Protein AF-A0A8T1UJK6-F1 (afdb_monomer_lite)

Organism: NCBI:txid29920

Foldseek 3Di:
DDPPPPPDDDDWDFDDDPPDQAQAWDKDWDDDPDDFIWIFTQGGDPPGSCVVRVHDGGDTQQDDPNHGCTNHDSVVVRVSRNVVPVPPDPPDPDDDDDDDDDDDDDDDDDDDDDDDDDDDDDDDDDDDDDDDDPPPPDPPDDDPPPPPPDDDPPDDDDDDDDDDDDDDPVQVVLLVVLLVVVVVVPDDSVLSNVLCVPPNRDNVSSVVVSVVVVVVVVVVVVVVVVVVVVVVVVVVVVVVVVVVVLVCQQPDLQNCVVQVPQLLLDPPAPLPLLNCCNGPVVSVQGSNFVVSVLVVLVSVLSVVCCVPPNPLQNLVSSVLSVQLSVLVPPDDCRVQRSPDDPVQLPPPVRHDPSSVSSVVVSVVSVCQNPPQDPDPVRHRVSSLVSDPVNDDDVVVVPDDDDDDDD

Radius of gyration: 36.23 Å; chains: 1; bounding box: 94×82×94 Å

Secondary structure (DSSP, 8-state):
---------------PPTT--S--EEEEEE--SSS--EEEEEEE-TTSHHHHTT--TT-EE-EETTEE-TT--HHHHHHHHHHHTTTT---------------------------------------------S------S--------------------------SHHHHHHHHHHHHHHHTTT--HHHHHHHHHHT-S-HHHHHHHHHHHHHHHHHHHHHHHHHHHHHHHHHHHHHHHHHHHHHHHHT-SSGGGG-TT-STTSSS---HHHHHIIIIIGGGS-TT-HHHHHHHHHHHHHHHHHHHTGGGGHHHHHHHHHHHHHHHTT--TTTTGGG--TTGGG-TTTS-HHHHHHHHHHHHHHHHHHSPPSSTT-S-HHHHHT-GGG---TTTTT--------

InterPro domains:
  IPR001478 PDZ domain [PF00595] (15-86)
  IPR001478 PDZ domain [PS50106] (13-86)
  IPR001478 PDZ domain [SM00228] (21-96)
  IPR015940 Ubiquitin-associated domain [PS50030] (169-213)
  IPR015940 Ubiquitin-associated domain [SM00165] (175-212)

Sequence (406 aa):
MASGSQQRQIQVLLTLHDGERSFGMSLAQKSPALGPKYTVVSSVFANSPADRAGIRKGYVVRCINDKPVGGLTVAQVANHFRNVGQTGKKRGRRRKNAAPANGTTSSKGKGKGKAKKTSKHHHENNEMDDMLDDDEVLEYYVSSSDSDLEESPSTKTKRRTGKGRRRGVTDRSRHSLTIDRLLGMGFTQEDAEASVKEVGNDPDECMLWIISKIEERQFTEDLNQASIQSEQSKRDEEKRVKKKEKETIAHAEKFMALFPTSYMICSESTASNLKNFLQSTIDQVDGEAYIREVFSKLLSLEGKSIRWYKEASRSYMLELAGRLDTELGAHDVSECCARVSANDANSPDGSCAFIRKVLEEVKALTTALFEMPTNQGGVPPVFLECDETTKFDLEDDGFEVIELNE

pLDDT: mean 72.86, std 22.18, range [25.56, 93.94]

Structure (mmCIF, N/CA/C/O backbone):
data_AF-A0A8T1UJK6-F1
#
_entry.id   AF-A0A8T1UJK6-F1
#
loop_
_atom_site.group_PDB
_atom_site.id
_atom_site.type_symbol
_atom_site.label_atom_id
_atom_site.label_alt_id
_atom_site.label_comp_id
_atom_site.label_asym_id
_atom_site.label_entity_id
_atom_site.label_seq_id
_atom_site.pdbx_PDB_ins_code
_atom_site.Cartn_x
_atom_site.Cartn_y
_atom_site.Cartn_z
_atom_site.occupancy
_atom_site.B_iso_or_equiv
_atom_site.auth_seq_id
_atom_site.auth_comp_id
_atom_site.auth_asym_id
_atom_site.auth_atom_id
_atom_site.pdbx_PDB_model_num
ATOM 1 N N . MET A 1 1 ? 34.936 -52.896 5.214 1.00 33.59 1 MET A N 1
ATOM 2 C CA . MET A 1 1 ? 33.590 -53.361 4.804 1.00 33.59 1 MET A CA 1
ATOM 3 C C . MET A 1 1 ? 32.838 -52.165 4.243 1.00 33.59 1 MET A C 1
ATOM 5 O O . MET A 1 1 ? 32.822 -51.144 4.916 1.00 33.59 1 MET A O 1
ATOM 9 N N . ALA A 1 2 ? 32.271 -52.244 3.038 1.00 36.84 2 ALA A N 1
ATOM 10 C CA . ALA A 1 2 ? 31.512 -51.137 2.450 1.00 36.84 2 ALA A CA 1
ATOM 11 C C . ALA A 1 2 ? 30.007 -51.402 2.602 1.00 36.84 2 ALA A C 1
ATOM 13 O O . ALA A 1 2 ? 29.438 -52.190 1.850 1.00 36.84 2 ALA A O 1
ATOM 14 N N . SER A 1 3 ? 29.368 -50.767 3.589 1.00 36.78 3 SER A N 1
ATOM 15 C CA . SER A 1 3 ? 27.911 -50.833 3.747 1.00 36.78 3 SER A CA 1
ATOM 16 C C . SER A 1 3 ? 27.251 -49.941 2.694 1.00 36.78 3 SER A C 1
ATOM 18 O O . SER A 1 3 ? 27.050 -48.745 2.903 1.00 36.78 3 SER A O 1
ATOM 20 N N . GLY A 1 4 ? 26.983 -50.513 1.517 1.00 36.84 4 GLY A N 1
ATOM 21 C CA . GLY A 1 4 ? 26.260 -49.834 0.447 1.00 36.84 4 GLY A CA 1
ATOM 22 C C . GLY A 1 4 ? 24.827 -49.556 0.887 1.00 36.84 4 GLY A C 1
ATOM 23 O O . GLY A 1 4 ? 24.003 -50.469 0.928 1.00 36.84 4 GLY A O 1
ATOM 24 N N . SER A 1 5 ? 24.528 -48.303 1.231 1.00 44.16 5 SER A N 1
ATOM 25 C CA . SER A 1 5 ? 23.209 -47.902 1.713 1.00 44.16 5 SER A CA 1
ATOM 26 C C . SER A 1 5 ? 22.158 -48.096 0.617 1.00 44.16 5 SER A C 1
ATOM 28 O O . SER A 1 5 ? 22.066 -47.326 -0.339 1.00 44.16 5 SER A O 1
ATOM 30 N N . GLN A 1 6 ? 21.350 -49.152 0.755 1.00 48.19 6 GLN A N 1
ATOM 31 C CA . GLN A 1 6 ? 20.250 -49.452 -0.159 1.00 48.19 6 GLN A CA 1
ATOM 32 C C . GLN A 1 6 ? 19.191 -48.348 -0.074 1.00 48.19 6 GLN A C 1
ATOM 34 O O . GLN A 1 6 ? 18.306 -48.357 0.784 1.00 48.19 6 GLN A O 1
ATOM 39 N N . GLN A 1 7 ? 19.295 -47.374 -0.976 1.00 60.16 7 GLN A N 1
ATOM 40 C CA . GLN A 1 7 ? 18.346 -46.277 -1.120 1.00 60.16 7 GLN A CA 1
ATOM 41 C C . GLN A 1 7 ? 16.997 -46.841 -1.582 1.00 60.16 7 GLN A C 1
ATOM 43 O O . GLN A 1 7 ? 16.775 -47.030 -2.777 1.00 60.16 7 GLN A O 1
ATOM 48 N N . ARG A 1 8 ? 16.108 -47.131 -0.622 1.00 73.31 8 ARG A N 1
ATOM 49 C CA . ARG A 1 8 ? 14.760 -47.659 -0.871 1.00 73.31 8 ARG A CA 1
ATOM 50 C C . ARG A 1 8 ? 13.993 -46.716 -1.798 1.00 73.31 8 ARG A C 1
ATOM 52 O O . ARG A 1 8 ? 13.549 -45.648 -1.383 1.00 73.31 8 ARG A O 1
ATOM 59 N N . GLN A 1 9 ? 13.843 -47.118 -3.056 1.00 78.88 9 GLN A N 1
ATOM 60 C CA . GLN A 1 9 ? 12.996 -46.426 -4.016 1.00 78.88 9 GLN A CA 1
ATOM 61 C C . GLN A 1 9 ? 11.540 -46.825 -3.764 1.00 78.88 9 GLN A C 1
ATOM 63 O O . GLN A 1 9 ? 11.208 -48.006 -3.776 1.00 78.88 9 GLN A O 1
ATOM 68 N N . ILE A 1 10 ? 10.686 -45.830 -3.532 1.00 84.88 10 ILE A N 1
ATOM 69 C CA . ILE A 1 10 ? 9.249 -46.006 -3.310 1.00 84.88 10 ILE A CA 1
ATOM 70 C C . ILE A 1 10 ? 8.524 -45.461 -4.542 1.00 84.88 10 ILE A C 1
ATOM 72 O O . ILE A 1 10 ? 8.816 -44.351 -4.989 1.00 84.88 10 ILE A O 1
ATOM 76 N N . GLN A 1 11 ? 7.589 -46.234 -5.091 1.00 84.12 11 GLN A N 1
ATOM 77 C CA . GLN A 1 11 ? 6.667 -45.768 -6.124 1.00 84.12 11 GLN A CA 1
ATOM 78 C C . GLN A 1 11 ? 5.373 -45.311 -5.445 1.00 84.12 11 GLN A C 1
ATOM 80 O O . GLN A 1 11 ? 4.797 -46.053 -4.655 1.00 84.12 11 GLN A O 1
ATOM 85 N N . VAL A 1 12 ? 4.935 -44.085 -5.734 1.00 85.00 12 VAL A N 1
ATOM 86 C CA . VAL A 1 12 ? 3.746 -43.471 -5.128 1.00 85.00 12 VAL A CA 1
ATOM 87 C C . VAL A 1 12 ? 2.793 -43.046 -6.238 1.00 85.00 12 VAL A C 1
ATOM 89 O O . VAL A 1 12 ? 3.191 -42.319 -7.149 1.00 85.00 12 VAL A O 1
ATOM 92 N N . LEU A 1 13 ? 1.539 -43.493 -6.161 1.00 85.44 13 LEU A N 1
ATOM 93 C CA . LEU A 1 13 ? 0.470 -43.054 -7.054 1.00 85.44 13 LEU A CA 1
ATOM 94 C C . LEU A 1 13 ? -0.211 -41.812 -6.466 1.00 85.44 13 LEU A C 1
ATOM 96 O O . LEU A 1 13 ? -0.565 -41.793 -5.291 1.00 85.44 13 LEU A O 1
ATOM 100 N N . LEU A 1 14 ? -0.410 -40.787 -7.293 1.00 85.06 14 LEU A N 1
ATOM 101 C CA . LEU A 1 14 ? -1.042 -39.527 -6.905 1.00 85.06 14 LEU A CA 1
ATOM 102 C C . LEU A 1 14 ? -2.306 -39.294 -7.732 1.00 85.06 14 LEU A C 1
ATOM 104 O O . LEU A 1 14 ? -2.238 -39.125 -8.949 1.00 85.06 14 LEU A O 1
ATOM 108 N N . THR A 1 15 ? -3.456 -39.244 -7.063 1.00 82.94 15 THR A N 1
ATOM 109 C CA . THR A 1 15 ? -4.773 -39.033 -7.680 1.00 82.94 15 THR A CA 1
ATOM 110 C C . THR A 1 15 ? -5.413 -37.744 -7.177 1.00 82.94 15 THR A C 1
ATOM 112 O O . THR A 1 15 ? -5.522 -37.548 -5.969 1.00 82.94 15 THR A O 1
ATOM 115 N N . LEU A 1 16 ? -5.872 -36.897 -8.101 1.00 82.75 16 LEU A N 1
ATOM 116 C CA . LEU A 1 16 ? -6.741 -35.757 -7.797 1.00 82.75 16 LEU A CA 1
ATOM 117 C C . LEU A 1 16 ? -8.206 -36.212 -7.829 1.00 82.75 16 LEU A C 1
ATOM 119 O O . LEU A 1 16 ? -8.606 -36.920 -8.755 1.00 82.75 16 LEU A O 1
ATOM 123 N N . HIS A 1 17 ? -9.003 -35.777 -6.860 1.00 81.56 17 HIS A N 1
ATOM 124 C CA . HIS A 1 17 ? -10.463 -35.873 -6.882 1.00 81.56 17 HIS A CA 1
ATOM 125 C C . HIS A 1 17 ? -11.084 -34.584 -7.450 1.00 81.56 17 HIS A C 1
ATOM 127 O O . HIS A 1 17 ? -10.418 -33.550 -7.568 1.00 81.56 17 HIS A O 1
ATOM 133 N N . ASP A 1 18 ? -12.362 -34.628 -7.839 1.00 71.06 18 ASP A N 1
ATOM 134 C CA . ASP A 1 18 ? -13.026 -33.461 -8.428 1.00 71.06 18 ASP A CA 1
ATOM 135 C C . ASP A 1 18 ? -13.081 -32.282 -7.440 1.00 71.06 18 ASP A C 1
ATOM 137 O O . ASP A 1 18 ? -13.495 -32.412 -6.292 1.00 71.06 18 ASP A O 1
ATOM 141 N N . GLY A 1 19 ? -12.635 -31.116 -7.914 1.00 74.25 19 GLY A N 1
ATOM 142 C CA . GLY A 1 19 ? -12.444 -29.899 -7.117 1.00 74.25 19 GLY A CA 1
ATOM 143 C C . GLY A 1 19 ? -10.978 -29.597 -6.782 1.00 74.25 19 GLY A C 1
ATOM 144 O O . GLY A 1 19 ? -10.606 -28.423 -6.702 1.00 74.25 19 GLY A O 1
ATOM 145 N N . GLU A 1 20 ? -10.117 -30.613 -6.674 1.00 79.62 20 GLU A N 1
ATOM 146 C CA . GLU A 1 20 ? -8.704 -30.432 -6.321 1.00 79.62 20 GLU A CA 1
ATOM 147 C C . GLU A 1 20 ? -7.893 -29.845 -7.492 1.00 79.62 20 GLU A C 1
ATOM 149 O O . GLU A 1 20 ? -7.946 -30.322 -8.627 1.00 79.62 20 GLU A O 1
ATOM 154 N N . ARG A 1 21 ? -7.122 -28.779 -7.226 1.00 80.81 21 ARG A N 1
ATOM 155 C CA . ARG A 1 21 ? -6.344 -28.044 -8.251 1.00 80.81 21 ARG A CA 1
ATOM 156 C C . ARG A 1 21 ? -4.838 -28.314 -8.221 1.00 80.81 21 ARG A C 1
ATOM 158 O O . ARG A 1 21 ? -4.120 -27.866 -9.112 1.00 80.81 21 ARG A O 1
ATOM 165 N N . SER A 1 22 ? -4.342 -28.999 -7.195 1.00 87.50 22 SER A N 1
ATOM 166 C CA . SER A 1 22 ? -2.933 -29.364 -7.032 1.00 87.50 22 SER A CA 1
ATOM 167 C C . SER A 1 22 ? -2.811 -30.579 -6.110 1.00 87.50 22 SER A C 1
ATOM 169 O O . SER A 1 22 ? -3.747 -30.905 -5.386 1.00 87.50 22 SER A O 1
ATOM 171 N N . PHE A 1 23 ? -1.644 -31.227 -6.103 1.00 88.31 23 PHE A N 1
ATOM 172 C CA . PHE A 1 23 ? -1.383 -32.357 -5.205 1.00 88.31 23 PHE A CA 1
ATOM 173 C C . PHE A 1 23 ? -1.086 -31.948 -3.749 1.00 88.31 23 PHE A C 1
ATOM 175 O O . PHE A 1 23 ? -0.921 -32.823 -2.911 1.00 88.31 23 PHE A O 1
ATOM 182 N N . GLY A 1 24 ? -1.002 -30.649 -3.433 1.00 89.69 24 GLY A N 1
ATOM 183 C CA . GLY A 1 24 ? -0.737 -30.164 -2.071 1.00 89.69 24 GLY A CA 1
ATOM 184 C C . GLY A 1 24 ? 0.615 -30.587 -1.476 1.00 89.69 24 GLY A C 1
ATOM 185 O O . GLY A 1 24 ? 0.699 -30.925 -0.299 1.00 89.69 24 GLY A O 1
ATOM 186 N N . MET A 1 25 ? 1.689 -30.501 -2.264 1.00 91.94 25 MET A N 1
ATOM 187 C CA . MET A 1 25 ? 3.065 -30.554 -1.755 1.00 91.94 25 MET A CA 1
ATOM 188 C C . MET A 1 25 ? 3.889 -29.372 -2.272 1.00 91.94 25 MET A C 1
ATOM 190 O O . MET A 1 25 ? 3.671 -28.901 -3.392 1.00 91.94 25 MET A O 1
ATOM 194 N N . SER A 1 26 ? 4.865 -28.945 -1.477 1.00 91.31 26 SER A N 1
ATOM 195 C CA . SER A 1 26 ? 5.885 -27.970 -1.864 1.00 91.31 26 SER A CA 1
ATOM 196 C C . SER A 1 26 ? 7.175 -28.688 -2.245 1.00 91.31 26 SER A C 1
A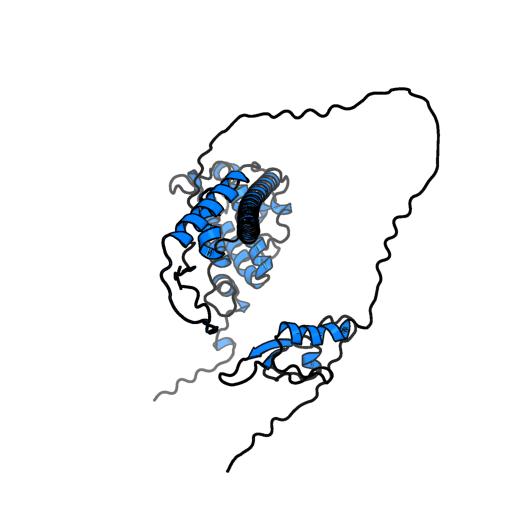TOM 198 O O . SER A 1 26 ? 7.543 -29.701 -1.645 1.00 91.31 26 SER A O 1
ATOM 200 N N . LEU A 1 27 ? 7.879 -28.150 -3.239 1.00 91.69 27 LEU A N 1
ATOM 201 C CA . LEU A 1 27 ? 9.131 -28.698 -3.752 1.00 91.69 27 LEU A CA 1
ATOM 202 C C . LEU A 1 27 ? 10.257 -27.675 -3.579 1.00 91.69 27 LEU A C 1
ATOM 204 O O . LEU A 1 27 ? 10.063 -26.491 -3.844 1.00 91.69 27 LEU A O 1
ATOM 208 N N . ALA A 1 28 ? 11.442 -28.138 -3.192 1.00 89.44 28 ALA A N 1
ATOM 209 C CA . ALA A 1 28 ? 12.666 -27.343 -3.132 1.00 89.44 28 ALA A CA 1
ATOM 210 C C . ALA A 1 28 ? 13.784 -28.019 -3.935 1.00 89.44 28 ALA A C 1
ATOM 212 O O . ALA A 1 28 ? 13.822 -29.246 -4.056 1.00 89.44 28 ALA A O 1
ATOM 213 N N . GLN A 1 29 ? 14.712 -27.231 -4.479 1.00 90.25 29 GLN A N 1
ATOM 214 C CA . GLN A 1 29 ? 15.933 -27.768 -5.081 1.00 90.25 29 GLN A CA 1
ATOM 215 C C . GLN A 1 29 ? 17.014 -27.910 -4.010 1.00 90.25 29 GLN A C 1
ATOM 217 O O . GLN A 1 29 ? 17.159 -27.045 -3.150 1.00 90.25 29 GLN A O 1
ATOM 222 N N . LYS A 1 30 ? 17.804 -28.980 -4.091 1.00 86.19 30 LYS A N 1
ATOM 223 C CA . LYS A 1 30 ? 19.067 -29.113 -3.366 1.00 86.19 30 LYS A CA 1
ATOM 224 C C . LYS A 1 30 ? 20.192 -29.391 -4.356 1.00 86.19 30 LYS A C 1
ATOM 226 O O . LYS A 1 30 ? 20.079 -30.255 -5.226 1.00 86.19 30 LYS A O 1
ATOM 231 N N . SER A 1 31 ? 21.278 -28.644 -4.214 1.00 80.94 31 SER A N 1
ATOM 232 C CA . SER A 1 31 ? 22.559 -28.883 -4.874 1.00 80.94 31 SER A CA 1
ATOM 233 C C . SER A 1 31 ? 23.524 -29.483 -3.849 1.00 80.94 31 SER A C 1
ATOM 235 O O . SER A 1 31 ? 23.832 -28.805 -2.867 1.00 80.94 31 SER A O 1
ATOM 237 N N . PRO A 1 32 ? 23.989 -30.731 -4.018 1.00 78.19 32 PRO A N 1
ATOM 238 C CA . PRO A 1 32 ? 25.117 -31.227 -3.238 1.00 78.19 32 PRO A CA 1
ATOM 239 C C . PRO A 1 32 ? 26.397 -30.507 -3.695 1.00 78.19 32 PRO A C 1
ATOM 241 O O . PRO A 1 32 ? 26.483 -30.090 -4.848 1.00 78.19 32 PRO A O 1
ATOM 244 N N . ALA A 1 33 ? 27.405 -30.397 -2.824 1.00 71.75 33 ALA A N 1
ATOM 245 C CA . ALA A 1 33 ? 28.688 -29.769 -3.177 1.00 71.75 33 ALA A CA 1
ATOM 246 C C . ALA A 1 33 ? 29.394 -30.469 -4.359 1.00 71.75 33 ALA A C 1
ATOM 248 O O . ALA A 1 33 ? 30.126 -29.836 -5.113 1.00 71.75 33 ALA A O 1
ATOM 249 N N . LEU A 1 34 ? 29.129 -31.767 -4.547 1.00 55.16 34 LEU A N 1
ATOM 250 C CA . LEU A 1 34 ? 29.528 -32.553 -5.711 1.00 55.16 34 LEU A CA 1
ATOM 251 C C . LEU A 1 34 ? 28.317 -33.358 -6.208 1.00 55.16 34 LEU A C 1
ATOM 253 O O . LEU A 1 34 ? 27.897 -34.316 -5.560 1.00 55.16 34 LEU A O 1
ATOM 257 N N . GLY A 1 35 ? 27.743 -32.969 -7.350 1.00 69.38 35 GLY A N 1
ATOM 258 C CA . GLY A 1 35 ? 26.686 -33.724 -8.035 1.00 69.38 35 GLY A CA 1
ATOM 259 C C . GLY A 1 35 ? 25.583 -32.866 -8.676 1.00 69.38 35 GLY A C 1
ATOM 260 O O . GLY A 1 35 ? 25.522 -31.655 -8.463 1.00 69.38 35 GLY A O 1
ATOM 261 N N . PRO A 1 36 ? 24.691 -33.481 -9.476 1.00 72.88 36 PRO A N 1
ATOM 262 C CA . PRO A 1 36 ? 23.590 -32.779 -10.128 1.00 72.88 36 PRO A CA 1
ATOM 263 C C . PRO A 1 36 ? 22.548 -32.279 -9.117 1.00 72.88 36 PRO A C 1
ATOM 265 O O . PRO A 1 36 ? 22.293 -32.910 -8.088 1.00 72.88 36 PRO A O 1
ATOM 268 N N . LYS A 1 37 ? 21.889 -31.162 -9.447 1.00 82.56 37 LYS A N 1
ATOM 269 C CA . LYS A 1 37 ? 20.769 -30.629 -8.658 1.00 82.56 37 LYS A CA 1
ATOM 270 C C . LYS A 1 37 ? 19.612 -31.636 -8.637 1.00 82.56 37 LYS A C 1
ATOM 272 O O . LYS A 1 37 ? 19.225 -32.160 -9.683 1.00 82.56 37 LYS A O 1
ATOM 277 N N . TYR A 1 38 ? 19.040 -31.874 -7.459 1.00 86.44 38 TYR A N 1
ATOM 278 C CA . TYR A 1 38 ? 17.889 -32.759 -7.262 1.00 86.44 38 TYR A CA 1
ATOM 279 C C . TYR A 1 38 ? 16.736 -32.026 -6.566 1.00 86.44 38 TYR A C 1
ATOM 281 O O . TYR A 1 38 ? 16.938 -31.016 -5.889 1.00 86.44 38 TYR A O 1
ATOM 289 N N . THR A 1 39 ? 15.510 -32.516 -6.748 1.00 90.00 39 THR A N 1
ATOM 290 C CA . THR A 1 39 ? 14.303 -31.924 -6.155 1.00 90.00 39 THR A CA 1
ATOM 291 C C . THR A 1 39 ? 13.823 -32.759 -4.973 1.00 90.00 39 THR A C 1
ATOM 293 O O . THR A 1 39 ? 13.737 -33.985 -5.061 1.00 90.00 39 THR A O 1
ATOM 296 N N . VAL A 1 40 ? 13.494 -32.090 -3.868 1.00 91.62 40 VAL A N 1
ATOM 297 C CA . VAL A 1 40 ? 12.957 -32.699 -2.645 1.00 91.62 40 VAL A CA 1
ATOM 298 C C . VAL A 1 40 ? 11.610 -32.100 -2.272 1.00 91.62 40 VAL A C 1
ATOM 300 O O . VAL A 1 40 ? 11.347 -30.930 -2.546 1.00 91.62 40 VAL A O 1
ATOM 303 N N . VAL A 1 41 ? 10.779 -32.884 -1.592 1.00 91.94 41 VAL A N 1
ATOM 304 C CA . VAL A 1 41 ? 9.552 -32.396 -0.953 1.00 91.94 41 VAL A CA 1
ATOM 305 C C . VAL A 1 41 ? 9.927 -31.586 0.291 1.00 91.94 41 VAL A C 1
ATOM 307 O O . VAL A 1 41 ? 10.519 -32.123 1.229 1.00 91.94 41 VAL A O 1
ATOM 310 N N . SER A 1 42 ? 9.607 -30.291 0.305 1.00 92.88 42 SER A N 1
ATOM 311 C CA . SER A 1 42 ? 9.931 -29.369 1.408 1.00 92.88 42 SER A CA 1
ATOM 312 C C . SER A 1 42 ? 8.818 -29.268 2.453 1.00 92.88 42 SER A C 1
ATOM 314 O O . SER A 1 42 ? 9.109 -29.172 3.646 1.00 92.88 42 SER A O 1
ATOM 316 N N . SER A 1 43 ? 7.559 -29.359 2.024 1.00 91.94 43 SER A N 1
ATOM 317 C CA . SER A 1 43 ? 6.384 -29.506 2.887 1.00 91.94 43 SER A CA 1
ATOM 318 C C . SER A 1 43 ? 5.271 -30.274 2.169 1.00 91.94 43 SER A C 1
ATOM 320 O O . SER A 1 43 ? 5.268 -30.394 0.943 1.00 91.94 43 SER A O 1
ATOM 322 N N . VAL A 1 44 ? 4.331 -30.805 2.945 1.00 92.75 44 VAL A N 1
ATOM 323 C CA . VAL A 1 44 ? 3.101 -31.455 2.478 1.00 92.75 44 VAL A CA 1
ATOM 324 C C . VAL A 1 44 ? 1.960 -30.823 3.268 1.00 92.75 44 VAL A C 1
ATOM 326 O O . VAL A 1 44 ? 2.098 -30.644 4.476 1.00 92.75 44 VAL A O 1
ATOM 329 N N . PHE A 1 45 ? 0.871 -30.441 2.604 1.00 90.06 45 PHE A N 1
ATOM 330 C CA . PHE A 1 45 ? -0.300 -29.878 3.278 1.00 90.06 45 PHE A CA 1
ATOM 331 C C . PHE A 1 45 ? -1.187 -31.014 3.807 1.00 90.06 45 PHE A C 1
ATOM 333 O O . PHE A 1 45 ? -1.410 -31.994 3.093 1.00 90.06 45 PHE A O 1
ATOM 340 N N . ALA A 1 46 ? -1.698 -30.892 5.034 1.00 88.50 46 ALA A N 1
ATOM 341 C CA . ALA A 1 46 ? -2.573 -31.900 5.638 1.00 88.50 46 ALA A CA 1
ATOM 342 C C . ALA A 1 46 ? -3.825 -32.158 4.778 1.00 88.50 46 ALA A C 1
ATOM 344 O O . ALA A 1 46 ? -4.333 -31.244 4.123 1.00 88.50 46 ALA A O 1
ATOM 345 N N . ASN A 1 47 ? -4.313 -33.403 4.764 1.00 87.38 47 ASN A N 1
ATOM 346 C CA . ASN A 1 47 ? -5.469 -33.869 3.973 1.00 87.38 47 ASN A CA 1
ATOM 347 C C . ASN A 1 47 ? -5.320 -33.769 2.436 1.00 87.38 47 ASN A C 1
ATOM 349 O O . ASN A 1 47 ? -6.235 -34.152 1.700 1.00 87.38 47 ASN A O 1
ATOM 353 N N . SER A 1 48 ? -4.181 -33.293 1.923 1.00 90.50 48 SER A N 1
ATOM 354 C CA . SER A 1 48 ? -3.921 -33.152 0.484 1.00 90.50 48 SER A CA 1
ATOM 355 C C . SER A 1 48 ? -3.752 -34.493 -0.248 1.00 90.50 48 SER A C 1
ATOM 357 O O . SER A 1 48 ? -3.454 -35.505 0.387 1.00 90.50 48 SER A O 1
ATOM 359 N N . PRO A 1 49 ? -3.833 -34.525 -1.594 1.00 90.31 49 PRO A N 1
ATOM 360 C CA . PRO A 1 49 ? -3.505 -35.719 -2.376 1.00 90.31 49 PRO A CA 1
ATOM 361 C C . PRO A 1 49 ? -2.127 -36.316 -2.064 1.00 90.31 49 PRO A C 1
ATOM 363 O O . PRO A 1 49 ? -1.980 -37.534 -2.063 1.00 90.31 49 PRO A O 1
ATOM 366 N N . ALA A 1 50 ? -1.121 -35.481 -1.786 1.00 90.50 50 ALA A N 1
ATOM 367 C CA . ALA A 1 50 ? 0.215 -35.926 -1.406 1.00 90.50 50 ALA A CA 1
ATOM 368 C C . ALA A 1 50 ? 0.247 -36.569 -0.014 1.00 90.50 50 ALA A C 1
ATOM 370 O O . ALA A 1 50 ? 0.910 -37.589 0.168 1.00 90.50 50 ALA A O 1
ATOM 371 N N . ASP A 1 51 ? -0.488 -36.009 0.948 1.00 89.81 51 ASP A N 1
ATOM 372 C CA . ASP A 1 51 ? -0.594 -36.559 2.301 1.00 89.81 51 ASP A CA 1
ATOM 373 C C . ASP A 1 51 ? -1.355 -37.892 2.314 1.00 89.81 51 ASP A C 1
ATOM 375 O O . ASP A 1 51 ? -0.860 -38.888 2.844 1.00 89.81 51 ASP A O 1
ATOM 379 N N . ARG A 1 52 ? -2.501 -37.949 1.616 1.00 90.38 52 ARG A N 1
ATOM 380 C CA . ARG A 1 52 ? -3.292 -39.177 1.411 1.00 90.38 52 ARG A CA 1
ATOM 381 C C . ARG A 1 52 ? -2.497 -40.272 0.689 1.00 90.38 52 ARG A C 1
ATOM 383 O O . ARG A 1 52 ? -2.700 -41.450 0.963 1.00 90.38 52 ARG A O 1
ATOM 390 N N . ALA A 1 53 ? -1.568 -39.896 -0.192 1.00 87.69 53 ALA A N 1
ATOM 391 C CA . ALA A 1 53 ? -0.637 -40.811 -0.857 1.00 87.69 53 ALA A CA 1
ATOM 392 C C . ALA A 1 53 ? 0.622 -41.150 -0.022 1.00 87.69 53 ALA A C 1
ATOM 394 O O . ALA A 1 53 ? 1.542 -41.793 -0.527 1.00 87.69 53 ALA A O 1
ATOM 395 N N . GLY A 1 54 ? 0.696 -40.717 1.242 1.00 89.00 54 GLY A N 1
ATOM 396 C CA . GLY A 1 54 ? 1.784 -41.050 2.165 1.00 89.00 54 GLY A CA 1
ATOM 397 C C . GLY A 1 54 ? 3.108 -40.322 1.908 1.00 89.00 54 GLY A C 1
ATOM 398 O O . GLY A 1 54 ? 4.135 -40.725 2.454 1.00 89.00 54 GLY A O 1
ATOM 399 N N . ILE A 1 55 ? 3.125 -39.254 1.102 1.00 90.38 55 ILE A N 1
ATOM 400 C CA . ILE A 1 55 ? 4.339 -38.462 0.860 1.00 90.38 55 ILE A CA 1
ATOM 401 C C . ILE A 1 55 ? 4.730 -37.712 2.139 1.00 90.38 55 ILE A C 1
ATOM 403 O O . ILE A 1 55 ? 3.881 -37.203 2.874 1.00 90.38 55 ILE A O 1
ATOM 407 N N . ARG A 1 56 ? 6.039 -37.627 2.407 1.00 89.62 56 ARG A N 1
ATOM 408 C CA . ARG A 1 56 ? 6.603 -36.945 3.579 1.00 89.62 56 ARG A CA 1
ATOM 409 C C . ARG A 1 56 ? 7.708 -35.961 3.184 1.00 89.62 56 ARG A C 1
ATOM 411 O O . ARG A 1 56 ? 8.344 -36.085 2.134 1.00 89.62 56 ARG A O 1
ATOM 418 N N . LYS A 1 57 ? 7.943 -34.972 4.052 1.00 90.25 57 LYS A N 1
ATOM 419 C CA . LYS A 1 57 ? 9.048 -34.004 3.947 1.00 90.25 57 LYS A CA 1
ATOM 420 C C . LYS A 1 57 ? 10.389 -34.742 3.825 1.00 90.25 57 LYS A C 1
ATOM 422 O O . LYS A 1 57 ? 10.625 -35.726 4.518 1.00 90.25 57 LYS A O 1
ATOM 427 N N . GLY A 1 58 ? 11.261 -34.270 2.937 1.00 86.69 58 GLY A N 1
ATOM 428 C CA . GLY A 1 58 ? 12.575 -34.864 2.668 1.00 86.69 58 GLY A CA 1
ATOM 429 C C . GLY A 1 58 ? 12.610 -35.935 1.569 1.00 86.69 58 GLY A C 1
ATOM 430 O O . GLY A 1 58 ? 13.703 -36.319 1.158 1.00 86.69 58 GLY A O 1
ATOM 431 N N . TYR A 1 59 ? 11.466 -36.388 1.041 1.00 88.81 59 TYR A N 1
ATOM 432 C CA . TYR A 1 59 ? 11.438 -37.347 -0.074 1.00 88.81 59 TYR A CA 1
ATOM 433 C C . TYR A 1 59 ? 12.072 -36.742 -1.342 1.00 88.81 59 TYR A C 1
ATOM 435 O O . TYR A 1 59 ? 11.768 -35.608 -1.713 1.00 88.81 59 TYR A O 1
ATOM 443 N N . VAL A 1 60 ? 12.946 -37.503 -2.014 1.00 88.62 60 VAL A N 1
ATOM 444 C CA . VAL A 1 60 ? 13.645 -37.089 -3.246 1.00 88.62 60 VAL A CA 1
ATOM 445 C C . VAL A 1 60 ? 12.849 -37.535 -4.472 1.00 88.62 60 VAL A C 1
ATOM 447 O O . VAL A 1 60 ? 12.641 -38.731 -4.676 1.00 88.62 60 VAL A O 1
ATOM 450 N N . VAL A 1 61 ? 12.453 -36.594 -5.330 1.00 89.19 61 VAL A N 1
ATOM 451 C CA . VAL A 1 61 ? 11.736 -36.907 -6.573 1.00 89.19 61 VAL A CA 1
ATOM 452 C C . VAL A 1 61 ? 12.745 -37.374 -7.627 1.00 89.19 61 VAL A C 1
ATOM 454 O O . VAL A 1 61 ? 13.602 -36.601 -8.051 1.00 89.19 61 VAL A O 1
ATOM 457 N N . ARG A 1 62 ? 12.663 -38.648 -8.039 1.00 86.38 62 ARG A N 1
ATOM 458 C CA . ARG A 1 62 ? 13.546 -39.244 -9.067 1.00 86.38 62 ARG A CA 1
ATOM 459 C C . ARG A 1 62 ? 12.916 -39.286 -10.452 1.00 86.38 62 ARG A C 1
ATOM 461 O O . ARG A 1 62 ? 13.554 -38.872 -11.418 1.00 86.38 62 ARG A O 1
ATOM 468 N N . CYS A 1 63 ? 11.669 -39.747 -10.529 1.00 85.06 63 CYS A N 1
ATOM 469 C CA . CYS A 1 63 ? 10.889 -39.840 -11.759 1.00 85.06 63 CYS A CA 1
ATOM 470 C C . CYS A 1 63 ? 9.453 -39.353 -11.521 1.00 85.06 63 CYS A C 1
ATOM 472 O O . CYS A 1 63 ? 8.944 -39.456 -10.405 1.00 85.06 63 CYS A O 1
ATOM 474 N N . ILE A 1 64 ? 8.796 -38.870 -12.576 1.00 87.44 64 ILE A N 1
ATOM 475 C CA . ILE A 1 64 ? 7.355 -38.578 -12.617 1.00 87.44 64 ILE A CA 1
ATOM 476 C C . ILE A 1 64 ? 6.809 -39.188 -13.908 1.00 87.44 64 ILE A C 1
ATOM 478 O O . ILE A 1 64 ? 7.276 -38.826 -14.987 1.00 87.44 64 ILE A O 1
ATOM 482 N N . ASN A 1 65 ? 5.828 -40.092 -13.807 1.00 81.75 65 ASN A N 1
ATOM 483 C CA . ASN A 1 65 ? 5.240 -40.816 -14.946 1.00 81.75 65 ASN A CA 1
ATOM 484 C C . ASN A 1 65 ? 6.333 -41.377 -15.879 1.00 81.75 65 ASN A C 1
ATOM 486 O O . ASN A 1 65 ? 6.414 -41.018 -17.055 1.00 81.75 65 ASN A O 1
ATOM 490 N N . ASP A 1 66 ? 7.241 -42.151 -15.277 1.00 78.88 66 ASP A N 1
ATOM 491 C CA . ASP A 1 66 ? 8.413 -42.813 -15.875 1.00 78.88 66 ASP A CA 1
ATOM 492 C C . ASP A 1 66 ? 9.463 -41.900 -16.535 1.00 78.88 66 ASP A C 1
ATOM 494 O O . ASP A 1 66 ? 10.482 -42.373 -17.037 1.00 78.88 66 ASP A O 1
ATOM 498 N N . LYS A 1 67 ? 9.293 -40.574 -16.461 1.00 82.31 67 LYS A N 1
ATOM 499 C CA . LYS A 1 67 ? 10.290 -39.595 -16.915 1.00 82.31 67 LYS A CA 1
ATOM 500 C C . LYS A 1 67 ? 11.230 -39.224 -15.764 1.00 82.31 67 LYS A C 1
ATOM 502 O O . LYS A 1 67 ? 10.732 -38.769 -14.731 1.00 82.31 67 LYS A O 1
ATOM 507 N N . PRO A 1 68 ? 12.560 -39.380 -15.904 1.00 83.50 68 PRO A N 1
ATOM 508 C CA . PRO A 1 68 ? 13.510 -38.950 -14.883 1.00 83.50 68 PRO A CA 1
ATOM 509 C C . PRO A 1 68 ? 13.527 -37.420 -14.769 1.00 83.50 68 PRO A C 1
ATOM 511 O O . PRO A 1 68 ? 13.436 -36.718 -15.774 1.00 83.50 68 PRO A O 1
ATOM 514 N N . VAL A 1 69 ? 13.662 -36.905 -13.544 1.00 84.31 69 VAL A N 1
ATOM 515 C CA . VAL A 1 69 ? 13.648 -35.455 -13.252 1.00 84.31 69 VAL A CA 1
ATOM 516 C C . VAL A 1 69 ? 14.955 -34.920 -12.645 1.00 84.31 69 VAL A C 1
ATOM 518 O O . VAL A 1 69 ? 15.017 -33.773 -12.206 1.00 84.31 69 VAL A O 1
ATOM 521 N N . GLY A 1 70 ? 16.018 -35.729 -12.623 1.00 79.19 70 GLY A N 1
ATOM 522 C CA . GLY A 1 70 ? 17.345 -35.290 -12.180 1.00 79.19 70 GLY A CA 1
ATOM 523 C C . GLY A 1 70 ? 17.893 -34.152 -13.050 1.00 79.19 70 GLY A C 1
ATOM 524 O O . GLY A 1 70 ? 17.775 -34.193 -14.271 1.00 79.19 70 GLY A O 1
ATOM 525 N N . GLY A 1 71 ? 18.477 -33.125 -12.425 1.00 74.69 71 GLY A N 1
ATOM 526 C CA . GLY A 1 71 ? 18.996 -31.938 -13.113 1.00 74.69 71 GLY A CA 1
ATOM 527 C C . GLY A 1 71 ? 17.947 -30.883 -13.497 1.00 74.69 71 GLY A C 1
ATOM 528 O O . GLY A 1 71 ? 18.329 -29.748 -13.778 1.00 74.69 71 GLY A O 1
ATOM 529 N N . LEU A 1 72 ? 16.646 -31.199 -13.459 1.00 83.12 72 LEU A N 1
ATOM 530 C CA . LEU A 1 72 ? 15.583 -30.230 -13.749 1.00 83.12 72 LEU A CA 1
ATOM 531 C C . LEU A 1 72 ? 15.433 -29.178 -12.636 1.00 83.12 72 LEU A C 1
ATOM 533 O O . LEU A 1 72 ? 15.736 -29.418 -11.463 1.00 83.12 72 LEU A O 1
ATOM 537 N N . THR A 1 73 ? 14.923 -28.000 -12.999 1.00 85.31 73 THR A N 1
ATOM 538 C CA . THR A 1 73 ? 14.553 -26.939 -12.050 1.00 85.31 73 THR A CA 1
ATOM 539 C C . THR A 1 73 ? 13.214 -27.234 -11.376 1.00 85.31 73 THR A C 1
ATOM 541 O O . THR A 1 73 ? 12.355 -27.918 -11.933 1.00 85.31 73 THR A O 1
ATOM 544 N N . VAL A 1 74 ? 12.981 -26.661 -10.189 1.00 87.25 74 VAL A N 1
ATOM 545 C CA . VAL A 1 74 ? 11.713 -26.842 -9.451 1.00 87.25 74 VAL A CA 1
ATOM 546 C C . VAL A 1 74 ? 10.499 -26.445 -10.299 1.00 87.25 74 VAL A C 1
ATOM 548 O O . VAL A 1 74 ? 9.480 -27.127 -10.257 1.00 87.25 74 VAL A O 1
ATOM 551 N N . ALA A 1 75 ? 10.617 -25.404 -11.131 1.00 85.56 75 ALA A N 1
ATOM 552 C CA . ALA A 1 75 ? 9.561 -24.985 -12.052 1.00 85.56 75 ALA A CA 1
ATOM 553 C C . ALA A 1 75 ? 9.256 -26.045 -13.131 1.00 85.56 75 ALA A C 1
ATOM 555 O O . ALA A 1 75 ? 8.089 -26.307 -13.422 1.00 85.56 75 ALA A O 1
ATOM 556 N N . GLN A 1 76 ? 10.281 -26.699 -13.688 1.00 86.56 76 GLN A N 1
ATOM 557 C CA . GLN A 1 76 ? 10.109 -27.799 -14.643 1.00 86.56 76 GLN A CA 1
ATOM 558 C C . GLN A 1 76 ? 9.440 -29.010 -13.972 1.00 86.56 76 GLN A C 1
ATOM 560 O O . GLN A 1 76 ? 8.450 -29.527 -14.490 1.00 86.56 76 GLN A O 1
ATOM 565 N N . VAL A 1 77 ? 9.899 -29.410 -12.779 1.00 85.81 77 VAL A N 1
ATOM 566 C CA . VAL A 1 77 ? 9.308 -30.522 -12.007 1.00 85.81 77 VAL A CA 1
ATOM 567 C C . VAL A 1 77 ? 7.857 -30.219 -11.598 1.00 85.81 77 VAL A C 1
ATOM 569 O O . VAL A 1 77 ? 6.977 -31.063 -11.759 1.00 85.81 77 VAL A O 1
ATOM 572 N N . ALA A 1 78 ? 7.558 -28.991 -11.164 1.00 86.44 78 ALA A N 1
ATOM 573 C CA . ALA A 1 78 ? 6.194 -28.553 -10.866 1.00 86.44 78 ALA A CA 1
ATOM 574 C C . ALA A 1 78 ? 5.285 -28.565 -12.110 1.00 86.44 78 ALA A C 1
ATOM 576 O O . ALA A 1 78 ? 4.111 -28.928 -12.012 1.00 86.44 78 ALA A O 1
ATOM 577 N N . ASN A 1 79 ? 5.811 -28.226 -13.290 1.00 85.12 79 ASN A N 1
ATOM 578 C CA . ASN A 1 79 ? 5.062 -28.321 -14.544 1.00 85.12 79 ASN A CA 1
ATOM 579 C C . ASN A 1 79 ? 4.785 -29.779 -14.950 1.00 85.12 79 ASN A C 1
ATOM 581 O O . ASN A 1 79 ? 3.698 -30.056 -15.457 1.00 85.12 79 ASN A O 1
ATOM 585 N N . HIS A 1 80 ? 5.684 -30.728 -14.655 1.00 84.00 80 HIS A N 1
ATOM 586 C CA . HIS A 1 80 ? 5.396 -32.157 -14.832 1.00 84.00 80 HIS A CA 1
ATOM 587 C C . HIS A 1 80 ? 4.193 -32.617 -13.996 1.00 84.00 80 HIS A C 1
ATOM 589 O O . HIS A 1 80 ? 3.350 -33.332 -14.532 1.00 84.00 80 HIS A O 1
ATOM 595 N N . PHE A 1 81 ? 4.047 -32.153 -12.748 1.00 83.25 81 PHE A N 1
ATOM 596 C CA . PHE A 1 81 ? 2.843 -32.411 -11.944 1.00 83.25 81 PHE A CA 1
ATOM 597 C C . PHE A 1 81 ? 1.594 -31.695 -12.492 1.00 83.25 81 PHE A C 1
ATOM 599 O O . PHE A 1 81 ? 0.540 -32.313 -12.635 1.00 83.25 81 PHE A O 1
ATOM 606 N N . ARG A 1 82 ? 1.688 -30.401 -12.833 1.00 79.12 82 ARG A N 1
ATOM 607 C CA . ARG A 1 82 ? 0.541 -29.598 -13.315 1.00 79.12 82 ARG A CA 1
ATOM 608 C C . ARG A 1 82 ? -0.055 -30.124 -14.623 1.00 79.12 82 ARG A C 1
ATOM 610 O O . ARG A 1 82 ? -1.275 -30.115 -14.786 1.00 79.12 82 ARG A O 1
ATOM 617 N N . ASN A 1 83 ? 0.784 -30.607 -15.538 1.00 65.06 83 ASN A N 1
ATOM 618 C CA . ASN A 1 83 ? 0.345 -31.050 -16.862 1.00 65.06 83 ASN A CA 1
ATOM 619 C C . ASN A 1 83 ? -0.462 -32.362 -16.835 1.00 65.06 83 ASN A C 1
ATOM 621 O O . ASN A 1 83 ? -1.210 -32.617 -17.779 1.00 65.06 83 ASN A O 1
ATOM 625 N N . VAL A 1 84 ? -0.392 -33.154 -15.754 1.00 63.44 84 VAL A N 1
ATOM 626 C CA . VAL A 1 84 ? -1.214 -34.372 -15.584 1.00 63.44 84 VAL A CA 1
ATOM 627 C C . VAL A 1 84 ? -2.713 -34.037 -15.564 1.00 63.44 84 VAL A C 1
ATOM 629 O O . VAL A 1 84 ? -3.513 -34.774 -16.129 1.00 63.44 84 VAL A O 1
ATOM 632 N N . GLY A 1 85 ? -3.100 -32.897 -14.978 1.00 50.31 85 GLY A N 1
ATOM 633 C CA . GLY A 1 85 ? -4.506 -32.491 -14.852 1.00 50.31 85 GLY A CA 1
ATOM 634 C C . GLY A 1 85 ? -5.122 -31.823 -16.091 1.00 50.31 85 GLY A C 1
ATOM 635 O O . GLY A 1 85 ? -6.326 -31.570 -16.104 1.00 50.31 85 GLY A O 1
ATOM 636 N N . GLN A 1 86 ? -4.336 -31.501 -17.128 1.00 49.53 86 GLN A N 1
ATOM 637 C CA . GLN A 1 86 ? -4.807 -30.675 -18.257 1.00 49.53 86 GLN A CA 1
ATOM 638 C C . GLN A 1 86 ? -5.184 -31.456 -19.525 1.00 49.53 86 GLN A C 1
ATOM 640 O O . GLN A 1 86 ? -5.819 -30.897 -20.421 1.00 49.53 86 GLN A O 1
ATOM 645 N N . THR A 1 87 ? -4.881 -32.752 -19.597 1.00 41.19 87 THR A N 1
ATOM 646 C CA . THR A 1 87 ? -5.191 -33.610 -20.759 1.00 41.19 87 THR A CA 1
ATOM 647 C C . THR A 1 87 ? -6.693 -33.776 -21.035 1.00 41.19 87 THR A C 1
ATOM 649 O O . THR A 1 87 ? -7.062 -34.122 -22.155 1.00 41.19 87 THR A O 1
ATOM 652 N N . GLY A 1 88 ? -7.573 -33.494 -20.063 1.00 41.81 88 GLY A N 1
ATOM 653 C CA . GLY A 1 88 ? -9.012 -33.777 -20.159 1.00 41.81 88 GLY A CA 1
ATOM 654 C C . GLY A 1 88 ? -9.962 -32.625 -20.535 1.00 41.81 88 GLY A C 1
ATOM 655 O O . GLY A 1 88 ? -11.143 -32.890 -20.739 1.00 41.81 88 GLY A O 1
ATOM 656 N N . LYS A 1 89 ? -9.538 -31.347 -20.584 1.00 39.44 89 LYS A N 1
ATOM 657 C CA . LYS A 1 89 ? -10.490 -30.199 -20.612 1.00 39.44 89 LYS A CA 1
ATOM 658 C C . LYS A 1 89 ? -10.209 -29.125 -21.690 1.00 39.44 89 LYS A C 1
ATOM 660 O O . LYS A 1 89 ? -10.144 -27.932 -21.398 1.00 39.44 89 LYS A O 1
ATOM 665 N N . LYS A 1 90 ? -10.169 -29.519 -22.975 1.00 35.09 90 LYS A N 1
ATOM 666 C CA . LYS A 1 90 ? -10.262 -28.590 -24.135 1.00 35.09 90 LYS A CA 1
ATOM 667 C C . LYS A 1 90 ? -11.654 -27.923 -24.229 1.00 35.09 90 LYS A C 1
ATOM 669 O O . LYS A 1 90 ? -12.498 -28.333 -25.022 1.00 35.09 90 LYS A O 1
ATOM 674 N N . ARG A 1 91 ? -11.905 -26.848 -23.470 1.00 37.78 91 ARG A N 1
ATOM 675 C CA . ARG A 1 91 ? -13.075 -25.962 -23.676 1.00 37.78 91 ARG A CA 1
ATOM 676 C C . ARG A 1 91 ? -12.729 -24.798 -24.611 1.00 37.78 91 ARG A C 1
ATOM 678 O O . ARG A 1 91 ? -12.306 -23.733 -24.173 1.00 37.78 91 ARG A O 1
ATOM 685 N N . GLY A 1 92 ? -12.930 -24.997 -25.915 1.00 33.31 92 GLY A N 1
ATOM 686 C CA . GLY A 1 92 ? -12.738 -23.950 -26.926 1.00 33.31 92 GLY A CA 1
ATOM 687 C C . GLY A 1 92 ? -13.754 -22.809 -26.786 1.00 33.31 92 GLY A C 1
ATOM 688 O O . GLY A 1 92 ? -14.942 -22.993 -27.055 1.00 33.31 92 GLY A O 1
ATOM 689 N N . ARG A 1 93 ? -13.300 -21.610 -26.393 1.00 32.41 93 ARG A N 1
ATOM 690 C CA . ARG A 1 93 ? -14.155 -20.421 -26.227 1.00 32.41 93 ARG A CA 1
ATOM 691 C C . ARG A 1 93 ? -14.504 -19.795 -27.585 1.00 32.41 93 ARG A C 1
ATOM 693 O O . ARG A 1 93 ? -13.882 -18.831 -28.023 1.00 32.41 93 ARG A O 1
ATOM 700 N N . ARG A 1 94 ? -15.515 -20.358 -28.252 1.00 30.75 94 ARG A N 1
ATOM 701 C CA . ARG A 1 94 ? -16.068 -19.881 -29.534 1.00 30.75 94 ARG A CA 1
ATOM 702 C C . ARG A 1 94 ? -16.553 -18.425 -29.404 1.00 30.75 94 ARG A C 1
ATOM 704 O O . ARG A 1 94 ? -17.586 -18.179 -28.786 1.00 30.75 94 ARG A O 1
ATOM 711 N N . ARG A 1 95 ? -15.817 -17.461 -29.978 1.00 34.38 95 ARG A N 1
ATOM 712 C CA . ARG A 1 95 ? -16.272 -16.059 -30.110 1.00 34.38 95 ARG A CA 1
ATOM 713 C C . ARG A 1 95 ? -17.587 -16.038 -30.905 1.00 34.38 95 ARG A C 1
ATOM 715 O O . ARG A 1 95 ? -17.682 -16.703 -31.934 1.00 34.38 95 ARG A O 1
ATOM 722 N N . LYS A 1 96 ? -18.596 -15.306 -30.420 1.00 32.16 96 LYS A N 1
ATOM 723 C CA . LYS A 1 96 ? -19.955 -15.284 -30.991 1.00 32.16 96 LYS A CA 1
ATOM 724 C C . LYS A 1 96 ? -20.527 -13.861 -31.017 1.00 32.16 96 LYS A C 1
ATOM 726 O O . LYS A 1 96 ? -21.519 -13.575 -30.356 1.00 32.16 96 LYS A O 1
ATOM 731 N N . ASN A 1 97 ? -19.907 -12.989 -31.808 1.00 30.62 97 ASN A N 1
ATOM 732 C CA . ASN A 1 97 ? -20.496 -11.701 -32.172 1.00 30.62 97 ASN A CA 1
ATOM 733 C C . ASN A 1 97 ? -21.241 -11.899 -33.496 1.00 30.62 97 ASN A C 1
ATOM 735 O O . ASN A 1 97 ? -20.614 -11.977 -34.549 1.00 30.62 97 ASN A O 1
ATOM 739 N N . ALA A 1 98 ? -22.564 -12.033 -33.428 1.00 31.09 98 ALA A N 1
ATOM 740 C CA . ALA A 1 98 ? -23.448 -12.018 -34.588 1.00 31.09 98 ALA A CA 1
ATOM 741 C C . ALA A 1 98 ? -24.286 -10.737 -34.524 1.00 31.09 98 ALA A C 1
ATOM 743 O O . ALA A 1 98 ? -24.853 -10.436 -33.474 1.00 31.09 98 ALA A O 1
ATOM 744 N N . ALA A 1 99 ? -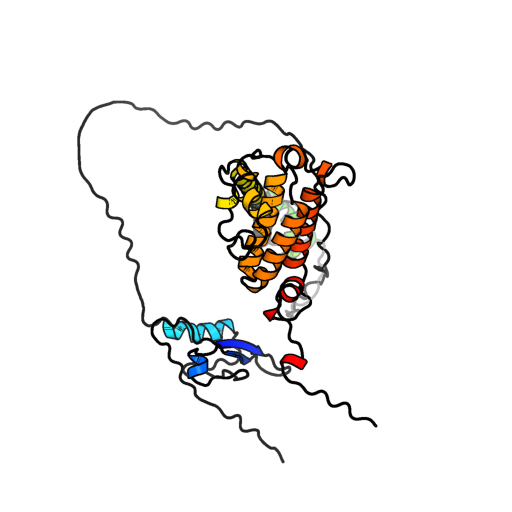24.330 -9.978 -35.616 1.00 31.39 99 ALA A N 1
ATOM 745 C CA . ALA A 1 99 ? -25.111 -8.749 -35.692 1.00 31.39 99 ALA A CA 1
ATOM 746 C C . ALA A 1 99 ? -26.592 -9.047 -36.004 1.00 31.39 99 ALA A C 1
ATOM 748 O O . ALA A 1 99 ? -26.865 -9.960 -36.789 1.00 31.39 99 ALA A O 1
ATOM 749 N N . PRO A 1 100 ? -27.544 -8.269 -35.463 1.00 34.72 100 PRO A N 1
ATOM 750 C CA . PRO A 1 100 ? -28.865 -8.111 -36.057 1.00 34.72 100 PRO A CA 1
ATOM 751 C C . PRO A 1 100 ? -28.805 -7.120 -37.237 1.00 34.72 100 PRO A C 1
ATOM 753 O O . PRO A 1 100 ? -27.956 -6.229 -37.270 1.00 34.72 100 PRO A O 1
ATOM 756 N N . ALA A 1 101 ? -29.720 -7.262 -38.195 1.00 30.20 101 ALA A N 1
ATOM 757 C CA . ALA A 1 101 ? -29.863 -6.381 -39.356 1.00 30.20 101 ALA A CA 1
ATOM 758 C C . ALA A 1 101 ? -31.348 -6.053 -39.613 1.00 30.20 101 ALA A C 1
ATOM 760 O O . ALA A 1 101 ? -32.221 -6.773 -39.130 1.00 30.20 101 ALA A O 1
ATOM 761 N N . ASN A 1 102 ? -31.599 -5.016 -40.429 1.00 30.11 102 ASN A N 1
ATOM 762 C CA . ASN A 1 102 ? -32.907 -4.405 -40.752 1.00 30.11 102 ASN A CA 1
ATOM 763 C C . ASN A 1 102 ? -33.532 -3.602 -39.579 1.00 30.11 102 ASN A C 1
ATOM 765 O O . ASN A 1 102 ? -33.337 -3.953 -38.423 1.00 30.11 102 ASN A O 1
ATOM 769 N N . GLY A 1 103 ? -34.295 -2.517 -39.781 1.00 28.52 103 GLY A N 1
ATOM 770 C CA . GLY A 1 103 ? -34.622 -1.755 -41.006 1.00 28.52 103 GLY A CA 1
ATOM 771 C C . GLY A 1 103 ? -36.087 -1.255 -41.000 1.00 28.52 103 GLY A C 1
ATOM 772 O O . GLY A 1 103 ? -36.963 -2.022 -40.630 1.00 28.52 103 GLY A O 1
ATOM 773 N N . THR A 1 104 ? -36.461 -0.032 -41.412 1.00 28.69 104 THR A N 1
ATOM 774 C CA . THR A 1 104 ? -35.685 1.126 -41.932 1.00 28.69 104 THR A CA 1
ATOM 775 C C . THR A 1 104 ? -36.075 2.428 -41.168 1.00 28.69 104 THR A C 1
ATOM 777 O O . THR A 1 104 ? -36.076 2.334 -39.950 1.00 28.69 104 THR A O 1
ATOM 780 N N . THR A 1 105 ? -36.343 3.661 -41.647 1.00 30.03 105 THR A N 1
ATOM 781 C CA . THR A 1 105 ? -36.687 4.279 -42.956 1.00 30.03 105 THR A CA 1
ATOM 782 C C . THR A 1 105 ? -36.002 5.646 -43.182 1.00 30.03 105 THR A C 1
ATOM 784 O O . THR A 1 105 ? -35.689 6.356 -42.236 1.00 30.03 105 THR A O 1
ATOM 787 N N . SER A 1 106 ? -35.873 6.040 -44.458 1.00 27.62 106 SER A N 1
ATOM 788 C CA . SER A 1 106 ? -35.870 7.414 -45.032 1.00 27.62 106 SER A CA 1
ATOM 789 C C . SER A 1 106 ? -36.116 8.611 -44.075 1.00 27.62 106 SER A C 1
ATOM 791 O O . SER A 1 106 ? -37.171 8.677 -43.452 1.00 27.62 106 SER A O 1
ATOM 793 N N . SER A 1 107 ? -35.284 9.669 -44.086 1.00 30.05 107 SER A N 1
ATOM 794 C CA . SER A 1 107 ? -35.383 10.701 -45.145 1.00 30.05 107 SER A CA 1
ATOM 795 C C . SER A 1 107 ? -34.106 11.514 -45.482 1.00 30.05 107 SER A C 1
ATOM 797 O O . SER A 1 107 ? -33.068 11.431 -44.834 1.00 30.05 107 SER A O 1
ATOM 799 N N . LYS A 1 108 ? -34.184 12.259 -46.599 1.00 27.16 108 LYS A N 1
ATOM 800 C CA . LYS A 1 108 ? -33.093 12.970 -47.303 1.00 27.16 108 LYS A CA 1
ATOM 801 C C . LYS A 1 108 ? -32.485 14.151 -46.523 1.00 27.16 108 LYS A C 1
ATOM 803 O O . LYS A 1 108 ? -33.211 15.037 -46.093 1.00 27.16 108 LYS A O 1
ATOM 808 N N . GLY A 1 109 ? -31.157 14.289 -46.597 1.00 27.11 109 GLY A N 1
ATOM 809 C CA . GLY A 1 109 ? -30.425 15.548 -46.377 1.00 27.11 109 GLY A CA 1
ATOM 810 C C . GLY A 1 109 ? -29.108 15.568 -47.171 1.00 27.11 109 GLY A C 1
ATOM 811 O O . GLY A 1 109 ? -28.366 14.590 -47.144 1.00 27.11 109 GLY A O 1
ATOM 812 N N . LYS A 1 110 ? -28.822 16.636 -47.934 1.00 28.69 110 LYS A N 1
ATOM 813 C CA . LYS A 1 110 ? -27.581 16.773 -48.732 1.00 28.69 110 LYS A CA 1
ATOM 814 C C . LYS A 1 110 ? -26.552 17.633 -47.991 1.00 28.69 110 LYS A C 1
ATOM 816 O O . LYS A 1 110 ? -26.885 18.739 -47.589 1.00 28.69 110 LYS A O 1
ATOM 821 N N . GLY A 1 111 ? -25.289 17.205 -47.955 1.00 27.88 111 GLY A N 1
ATOM 822 C CA . GLY A 1 111 ? -24.167 18.055 -47.536 1.00 27.88 111 GLY A CA 1
ATOM 823 C C . GLY A 1 111 ? -22.805 17.412 -47.813 1.00 27.88 111 GLY A C 1
ATOM 824 O O . GLY A 1 111 ? -22.491 16.372 -47.248 1.00 27.88 111 GLY A O 1
ATOM 825 N N . LYS A 1 112 ? -21.992 18.016 -48.691 1.00 30.34 112 LYS A N 1
ATOM 826 C CA . LYS A 1 112 ? -20.576 17.652 -48.887 1.00 30.34 112 LYS A CA 1
ATOM 827 C C . LYS A 1 112 ? -19.703 18.667 -48.145 1.00 30.34 112 LYS A C 1
ATOM 829 O O . LYS A 1 112 ? -19.835 19.857 -48.402 1.00 30.34 112 LYS A O 1
ATOM 834 N N . GLY A 1 113 ? -18.767 18.202 -47.322 1.00 29.05 113 GLY A N 1
ATOM 835 C CA . GLY A 1 113 ? -17.728 19.027 -46.695 1.00 29.05 113 GLY A CA 1
ATOM 836 C C . GLY A 1 113 ? -16.466 18.196 -46.462 1.00 29.05 113 GLY A C 1
ATOM 837 O O . GLY A 1 113 ? -16.566 17.032 -46.082 1.00 29.05 113 GLY A O 1
ATOM 838 N N . LYS A 1 114 ? -15.284 18.754 -46.754 1.00 31.20 114 LYS A N 1
ATOM 839 C CA . LYS A 1 114 ? -13.987 18.082 -46.552 1.00 31.20 114 LYS A CA 1
ATOM 840 C C . LYS A 1 114 ? -13.348 18.502 -45.225 1.00 31.20 114 LYS A C 1
ATOM 842 O O . LYS A 1 114 ? -13.630 19.573 -44.701 1.00 31.20 114 LYS A O 1
ATOM 847 N N . ALA A 1 115 ? -12.471 17.645 -44.714 1.00 29.67 115 ALA A N 1
ATOM 848 C CA . ALA A 1 115 ? -11.775 17.831 -43.447 1.00 29.67 115 ALA A CA 1
ATOM 849 C C . ALA A 1 115 ? -10.793 19.016 -43.437 1.00 29.67 115 ALA A C 1
ATOM 851 O O . ALA A 1 115 ? -10.137 19.299 -44.441 1.00 29.67 115 ALA A O 1
ATOM 852 N N . LYS A 1 116 ? -10.557 19.563 -42.238 1.00 29.08 116 LYS A N 1
ATOM 853 C CA . LYS A 1 116 ? -9.213 19.965 -41.802 1.00 29.08 116 LYS A CA 1
ATOM 854 C C . LYS A 1 116 ? -9.092 19.782 -40.285 1.00 29.08 116 LYS A C 1
ATOM 856 O O . LYS A 1 116 ? -9.857 20.375 -39.535 1.00 29.08 116 LYS A O 1
ATOM 861 N N . LYS A 1 117 ? -8.146 18.950 -39.837 1.00 30.75 117 LYS A N 1
ATOM 862 C CA . LYS A 1 117 ? -7.746 18.845 -38.425 1.00 30.75 117 LYS A CA 1
ATOM 863 C C . LYS A 1 117 ? -6.550 19.771 -38.228 1.00 30.75 117 LYS A C 1
ATOM 865 O O . LYS A 1 117 ? -5.506 19.535 -38.825 1.00 30.75 117 LYS A O 1
ATOM 870 N N . THR A 1 118 ? -6.707 20.816 -37.427 1.00 28.28 118 THR A N 1
ATOM 871 C CA . THR A 1 118 ? -5.610 21.697 -37.005 1.00 28.28 118 THR A CA 1
ATOM 872 C C . THR A 1 118 ? -5.310 21.436 -35.540 1.00 28.28 118 THR A C 1
ATOM 874 O O . THR A 1 118 ? -6.211 21.508 -34.706 1.00 28.28 118 THR A O 1
ATOM 877 N N . SER A 1 119 ? -4.055 21.129 -35.225 1.00 30.73 119 SER A N 1
ATOM 878 C CA . SER A 1 119 ? -3.552 21.219 -33.859 1.00 30.73 119 SER A CA 1
ATOM 879 C C . SER A 1 119 ? -3.584 22.675 -33.391 1.00 30.73 119 SER A C 1
ATOM 881 O O . SER A 1 119 ? -3.439 23.603 -34.189 1.00 30.73 119 SER A O 1
ATOM 883 N N . LYS A 1 120 ? -3.726 22.872 -32.082 1.00 27.72 120 LYS A N 1
ATOM 884 C CA . LYS A 1 120 ? -3.301 24.102 -31.424 1.00 27.72 120 LYS A CA 1
ATOM 885 C C . LYS A 1 120 ? -2.685 23.714 -30.084 1.00 27.72 120 LYS A C 1
ATOM 887 O O . LYS A 1 120 ? -3.373 23.120 -29.258 1.00 27.72 120 LYS A O 1
ATOM 892 N N . HIS A 1 121 ? -1.401 24.015 -29.897 1.00 27.30 121 HIS A N 1
ATOM 893 C CA . HIS A 1 121 ? -0.835 24.078 -28.553 1.00 27.30 121 HIS A CA 1
ATOM 894 C C . HIS A 1 121 ? -1.604 25.136 -27.759 1.00 27.30 121 HIS A C 1
ATOM 896 O O . HIS A 1 121 ? -1.936 26.196 -28.297 1.00 27.30 121 HIS A O 1
ATOM 902 N N . HIS A 1 122 ? -1.808 24.879 -26.476 1.00 28.17 122 HIS A N 1
ATOM 903 C CA . HIS A 1 122 ? -1.764 25.959 -25.505 1.00 28.17 122 HIS A CA 1
ATOM 904 C C . HIS A 1 122 ? -0.601 25.701 -24.556 1.00 28.17 122 HIS A C 1
ATOM 906 O O . HIS A 1 122 ? -0.285 24.554 -24.241 1.00 28.17 122 HIS A O 1
ATOM 912 N N . HIS A 1 123 ? 0.090 26.788 -24.253 1.00 25.56 123 HIS A N 1
ATOM 913 C CA . HIS A 1 123 ? 1.218 26.884 -23.341 1.00 25.56 123 HIS A CA 1
ATOM 914 C C . HIS A 1 123 ? 0.715 27.575 -22.065 1.00 25.56 123 HIS A C 1
ATOM 916 O O . HIS A 1 123 ? -0.444 27.989 -22.037 1.00 25.56 123 HIS A O 1
ATOM 922 N N . GLU A 1 124 ? 1.596 27.729 -21.075 1.00 27.02 124 GLU A N 1
ATOM 923 C CA . GLU A 1 124 ? 1.350 28.434 -19.807 1.00 27.02 124 GLU A CA 1
ATOM 924 C C . GLU A 1 124 ? 0.303 27.765 -18.868 1.00 27.02 124 GLU A C 1
ATOM 926 O O . GLU A 1 124 ? -0.697 27.202 -19.306 1.00 27.02 124 GLU A O 1
ATOM 931 N N . ASN A 1 125 ? 0.492 27.726 -17.543 1.00 27.97 125 ASN A N 1
ATOM 932 C CA . ASN A 1 125 ? 1.575 28.284 -16.719 1.00 27.97 125 ASN A CA 1
ATOM 933 C C . ASN A 1 125 ? 2.364 27.207 -15.958 1.00 27.97 125 ASN A C 1
ATOM 935 O O . ASN A 1 125 ? 1.827 26.160 -15.605 1.00 27.97 125 ASN A O 1
ATOM 939 N N . ASN A 1 126 ? 3.627 27.522 -15.652 1.00 35.12 126 ASN A N 1
ATOM 940 C CA . ASN A 1 126 ? 4.320 26.923 -14.516 1.00 35.12 126 ASN A CA 1
ATOM 941 C C . ASN A 1 126 ? 3.863 27.650 -13.250 1.00 35.12 126 ASN A C 1
ATOM 943 O O . ASN A 1 126 ? 4.094 28.852 -13.131 1.00 35.12 126 ASN A O 1
ATOM 947 N N . GLU A 1 127 ? 3.336 26.911 -12.285 1.00 32.78 127 GLU A N 1
ATOM 948 C CA . GLU A 1 127 ? 3.394 27.296 -10.878 1.00 32.78 127 GLU A CA 1
ATOM 949 C C . GLU A 1 127 ? 4.253 26.226 -10.197 1.00 32.78 127 GLU A C 1
ATOM 951 O O . GLU A 1 127 ? 3.899 25.047 -10.181 1.00 32.78 127 GLU A O 1
ATOM 956 N N . MET A 1 128 ? 5.455 26.618 -9.764 1.00 39.69 128 MET A N 1
ATOM 957 C CA . MET A 1 128 ? 6.309 25.764 -8.940 1.00 39.69 128 MET A CA 1
ATOM 958 C C . MET A 1 128 ? 5.844 25.933 -7.499 1.00 39.69 128 MET A C 1
ATOM 960 O O . MET A 1 128 ? 6.054 26.997 -6.922 1.00 39.69 128 MET A O 1
ATOM 964 N N . ASP A 1 129 ? 5.206 24.902 -6.956 1.00 31.55 129 ASP A N 1
ATOM 965 C CA . ASP A 1 129 ? 4.893 24.813 -5.533 1.00 31.55 129 ASP A CA 1
ATOM 966 C C . ASP A 1 129 ? 5.893 23.845 -4.886 1.00 31.55 129 ASP A C 1
ATOM 968 O O . ASP A 1 129 ? 5.988 22.677 -5.278 1.00 31.55 129 ASP A O 1
ATOM 972 N N . ASP A 1 130 ? 6.714 24.373 -3.982 1.00 36.44 130 ASP A N 1
ATOM 973 C CA . ASP A 1 130 ? 7.947 23.746 -3.494 1.00 36.44 130 ASP A CA 1
ATOM 974 C C . ASP A 1 130 ? 7.703 23.040 -2.153 1.00 36.44 130 ASP A C 1
ATOM 976 O O . ASP A 1 130 ? 8.138 23.486 -1.092 1.00 36.44 130 ASP A O 1
ATOM 980 N N . MET A 1 131 ? 6.940 21.944 -2.200 1.00 31.66 131 MET A N 1
ATOM 981 C CA . MET A 1 131 ? 6.731 21.058 -1.050 1.00 31.66 131 MET A CA 1
ATOM 982 C C . MET A 1 131 ? 7.708 19.880 -1.081 1.00 31.66 131 MET A C 1
ATOM 984 O O . MET A 1 131 ? 7.424 18.812 -1.632 1.00 31.66 131 MET A O 1
ATOM 988 N N . LEU A 1 132 ? 8.861 20.097 -0.450 1.00 39.78 132 LEU A N 1
ATOM 989 C CA . LEU A 1 132 ? 9.731 19.040 0.058 1.00 39.78 132 LEU A CA 1
ATOM 990 C C . LEU A 1 132 ? 9.119 18.492 1.361 1.00 39.78 132 LEU A C 1
ATOM 992 O O . LEU A 1 132 ? 9.197 19.146 2.397 1.00 39.78 132 LEU A O 1
ATOM 996 N N . ASP A 1 133 ? 8.492 17.315 1.303 1.00 34.12 133 ASP A N 1
ATOM 997 C CA . ASP A 1 133 ? 8.079 16.556 2.495 1.00 34.12 133 ASP A CA 1
ATOM 998 C C . ASP A 1 133 ? 9.262 15.693 2.985 1.00 34.12 133 ASP A C 1
ATOM 1000 O O . ASP A 1 133 ? 9.744 14.822 2.255 1.00 34.12 133 ASP A O 1
ATOM 1004 N N . ASP A 1 134 ? 9.716 15.922 4.223 1.00 38.88 134 ASP A N 1
ATOM 1005 C CA . ASP A 1 134 ? 10.858 15.243 4.864 1.00 38.88 134 ASP A CA 1
ATOM 1006 C C . ASP A 1 134 ? 10.541 13.782 5.279 1.00 38.88 134 ASP A C 1
ATOM 1008 O O . ASP A 1 134 ? 10.484 13.446 6.462 1.00 38.88 134 ASP A O 1
ATOM 1012 N N . ASP A 1 135 ? 10.356 12.889 4.299 1.00 39.78 135 ASP A N 1
ATOM 1013 C CA . ASP A 1 135 ? 10.201 11.429 4.498 1.00 39.78 135 ASP A CA 1
ATOM 1014 C C . ASP A 1 135 ? 11.366 10.611 3.859 1.00 39.78 135 ASP A C 1
ATOM 1016 O O . ASP A 1 135 ? 11.312 9.382 3.778 1.00 39.78 135 ASP A O 1
ATOM 1020 N N . GLU A 1 136 ? 12.464 11.255 3.421 1.00 40.84 136 GLU A N 1
ATOM 1021 C CA . GLU A 1 136 ? 13.638 10.604 2.785 1.00 40.84 136 GLU A CA 1
ATOM 1022 C C . GLU A 1 136 ? 14.627 9.978 3.802 1.00 40.84 136 GLU A C 1
ATOM 1024 O O . GLU A 1 136 ? 15.844 10.140 3.717 1.00 40.84 136 GLU A O 1
ATOM 1029 N N . VAL A 1 137 ? 14.122 9.243 4.803 1.00 41.91 137 VAL A N 1
ATOM 1030 C CA . VAL A 1 137 ? 14.960 8.650 5.868 1.00 41.91 137 VAL A CA 1
ATOM 1031 C C . VAL A 1 137 ? 14.627 7.175 6.139 1.00 41.91 137 VAL A C 1
ATOM 1033 O O . VAL A 1 137 ? 14.335 6.830 7.280 1.00 41.91 137 VAL A O 1
ATOM 1036 N N . LEU A 1 138 ? 14.722 6.288 5.124 1.00 36.06 138 LEU A N 1
ATOM 1037 C CA . LEU A 1 138 ? 15.199 4.895 5.333 1.00 36.06 138 LEU A CA 1
ATOM 1038 C C . LEU A 1 138 ? 15.591 4.035 4.091 1.00 36.06 138 LEU A C 1
ATOM 1040 O O . LEU A 1 138 ? 15.424 2.818 4.132 1.00 36.06 138 LEU A O 1
ATOM 1044 N N . GLU A 1 139 ? 16.208 4.562 3.022 1.00 35.28 139 GLU A N 1
ATOM 1045 C CA . GLU A 1 139 ? 16.857 3.692 1.997 1.00 35.28 139 GLU A CA 1
ATOM 1046 C C . GLU A 1 139 ? 18.326 3.338 2.328 1.00 35.28 139 GLU A C 1
ATOM 1048 O O . GLU A 1 139 ? 19.240 3.452 1.512 1.00 35.28 139 GLU A O 1
ATOM 1053 N N . TYR A 1 140 ? 18.564 2.836 3.545 1.00 37.09 140 TYR A N 1
ATOM 1054 C CA . TYR A 1 140 ? 19.839 2.216 3.919 1.00 37.09 140 TYR A CA 1
ATOM 1055 C C . TYR A 1 140 ? 19.711 0.687 3.933 1.00 37.09 140 TYR A C 1
ATOM 1057 O O . TYR A 1 140 ? 19.456 0.115 4.985 1.00 37.09 140 TYR A O 1
ATOM 1065 N N . TYR A 1 141 ? 19.891 0.025 2.779 1.00 33.78 141 TYR A N 1
ATOM 1066 C CA . TYR A 1 141 ? 20.688 -1.216 2.668 1.00 33.78 141 TYR A CA 1
ATOM 1067 C C . TYR A 1 141 ? 20.877 -1.690 1.207 1.00 33.78 141 TYR A C 1
ATOM 1069 O O . TYR A 1 141 ? 20.010 -2.315 0.609 1.00 33.78 141 TYR A O 1
ATOM 1077 N N . VAL A 1 142 ? 22.101 -1.495 0.699 1.00 33.47 142 VAL A N 1
ATOM 1078 C CA . VAL A 1 142 ? 22.764 -2.275 -0.371 1.00 33.47 142 VAL A CA 1
ATOM 1079 C C . VAL A 1 142 ? 22.088 -2.335 -1.755 1.00 33.47 142 VAL A C 1
ATOM 1081 O O . VAL A 1 142 ? 21.290 -3.208 -2.088 1.00 33.47 142 VAL A O 1
ATOM 1084 N N . SER A 1 143 ? 22.673 -1.561 -2.667 1.00 28.42 143 SER A N 1
ATOM 1085 C CA . SER A 1 143 ? 23.137 -2.104 -3.950 1.00 28.42 143 SER A CA 1
ATOM 1086 C C . SER A 1 143 ? 24.566 -1.626 -4.209 1.00 28.42 143 SER A C 1
ATOM 1088 O O . SER A 1 143 ? 24.789 -0.583 -4.817 1.00 28.42 143 SER A O 1
ATOM 1090 N N . SER A 1 144 ? 25.545 -2.389 -3.707 1.00 32.53 144 SER A N 1
ATOM 1091 C CA . SER A 1 144 ? 26.964 -2.180 -4.025 1.00 32.53 144 SER A CA 1
ATOM 1092 C C . SER A 1 144 ? 27.202 -2.611 -5.469 1.00 32.53 144 SER A C 1
ATOM 1094 O O . SER A 1 144 ? 27.431 -3.786 -5.748 1.00 32.53 144 SER A O 1
ATOM 1096 N N . SER A 1 145 ? 27.057 -1.669 -6.396 1.00 33.25 145 SER A N 1
ATOM 1097 C CA . SER A 1 145 ? 27.332 -1.885 -7.812 1.00 33.25 145 SER A CA 1
ATOM 1098 C C . SER A 1 145 ? 28.817 -1.655 -8.080 1.00 33.25 145 SER A C 1
ATOM 1100 O O . SER A 1 145 ? 29.189 -0.590 -8.572 1.00 33.25 145 SER A O 1
ATOM 1102 N N . ASP A 1 146 ? 29.654 -2.647 -7.763 1.00 29.30 146 ASP A N 1
ATOM 1103 C CA . ASP A 1 146 ? 31.062 -2.644 -8.171 1.00 29.30 146 ASP A CA 1
ATOM 1104 C C . ASP A 1 146 ? 31.156 -2.510 -9.697 1.00 29.30 146 ASP A C 1
ATOM 1106 O O . ASP A 1 146 ? 30.762 -3.398 -10.456 1.00 29.30 146 ASP A O 1
ATOM 1110 N N . SER A 1 147 ? 31.663 -1.366 -10.151 1.00 32.47 147 SER A N 1
ATOM 1111 C CA . SER A 1 147 ? 31.923 -1.069 -11.558 1.00 32.47 147 SER A CA 1
ATOM 1112 C C . SER A 1 147 ? 33.324 -1.537 -11.958 1.00 32.47 147 SER A C 1
ATOM 1114 O O . SER A 1 147 ? 34.141 -0.758 -12.453 1.00 32.47 147 SER A O 1
ATOM 1116 N N . ASP A 1 148 ? 33.590 -2.830 -11.751 1.00 29.70 148 ASP A N 1
ATOM 1117 C CA . ASP A 1 148 ? 34.821 -3.482 -12.201 1.00 29.70 148 ASP A CA 1
ATOM 1118 C C . ASP A 1 148 ? 34.964 -3.350 -13.726 1.00 29.70 148 ASP A C 1
ATOM 1120 O O . ASP A 1 148 ? 34.219 -3.942 -14.513 1.00 29.70 148 ASP A O 1
ATOM 1124 N N . LEU A 1 149 ? 35.957 -2.564 -14.148 1.00 46.88 149 LEU A N 1
ATOM 1125 C CA . LEU A 1 149 ? 36.344 -2.352 -15.545 1.00 46.88 149 LEU A CA 1
ATOM 1126 C C . LEU A 1 149 ? 37.146 -3.550 -16.087 1.00 46.88 149 LEU A C 1
ATOM 1128 O O . LEU A 1 149 ? 38.268 -3.393 -16.567 1.00 46.88 149 LEU A O 1
ATOM 1132 N N . GLU A 1 150 ? 36.576 -4.754 -16.015 1.00 33.62 150 GLU A N 1
ATOM 1133 C CA . GLU A 1 150 ? 37.256 -5.970 -16.465 1.00 33.62 150 GLU A CA 1
ATOM 1134 C C . GLU A 1 150 ? 37.233 -6.133 -17.996 1.00 33.62 150 GLU A C 1
ATOM 1136 O O . GLU A 1 150 ? 36.204 -6.325 -18.654 1.00 33.62 150 GLU A O 1
ATOM 1141 N N . GLU A 1 151 ? 38.436 -6.046 -18.559 1.00 31.50 151 GLU A N 1
ATOM 1142 C CA . GLU A 1 151 ? 38.766 -6.105 -19.979 1.00 31.50 151 GLU A CA 1
ATOM 1143 C C . GLU A 1 151 ? 38.335 -7.441 -20.620 1.00 31.50 151 GLU A C 1
ATOM 1145 O O . GLU A 1 151 ? 38.693 -8.523 -20.160 1.00 31.50 151 GLU A O 1
ATOM 1150 N N . SER A 1 152 ? 37.588 -7.392 -21.732 1.00 32.31 152 SER A N 1
ATOM 1151 C CA . SER A 1 152 ? 37.026 -8.596 -22.372 1.00 32.31 152 SER A CA 1
ATOM 1152 C C . SER A 1 152 ? 38.101 -9.598 -22.849 1.00 32.31 152 SER A C 1
ATOM 1154 O O . SER A 1 152 ? 38.808 -9.322 -23.827 1.00 32.31 152 SER A O 1
ATOM 1156 N N . PRO A 1 153 ? 38.187 -10.819 -22.273 1.00 32.59 153 PRO A N 1
ATOM 1157 C CA . PRO A 1 153 ? 39.249 -11.775 -22.585 1.00 32.59 153 PRO A CA 1
ATOM 1158 C C . PRO A 1 153 ? 38.966 -12.541 -23.889 1.00 32.59 153 PRO A C 1
ATOM 1160 O O . PRO A 1 153 ? 38.582 -13.714 -23.888 1.00 32.59 153 PRO A O 1
ATOM 1163 N N . SER A 1 154 ? 39.172 -11.891 -25.039 1.00 31.86 154 SER A N 1
ATOM 1164 C CA . SER A 1 154 ? 38.976 -12.528 -26.349 1.00 31.86 154 SER A CA 1
ATOM 1165 C C . SER A 1 154 ? 39.928 -13.723 -26.559 1.00 31.86 154 SER A C 1
ATOM 1167 O O . SER A 1 154 ? 41.161 -13.625 -26.516 1.00 31.86 154 SER A O 1
ATOM 1169 N N . THR A 1 155 ? 39.357 -14.910 -26.780 1.00 34.06 155 THR A N 1
ATOM 1170 C CA . THR A 1 155 ? 40.120 -16.165 -26.824 1.00 34.06 155 THR A CA 1
ATOM 1171 C C . THR A 1 155 ? 40.902 -16.318 -28.132 1.00 34.06 155 THR A C 1
ATOM 1173 O O . THR A 1 155 ? 40.339 -16.567 -29.199 1.00 34.06 155 THR A O 1
ATOM 1176 N N . LYS A 1 156 ? 42.234 -16.202 -28.041 1.00 37.66 156 LYS A N 1
ATOM 1177 C CA . LYS A 1 156 ? 43.186 -16.203 -29.170 1.00 37.66 156 LYS A CA 1
ATOM 1178 C C . LYS A 1 156 ? 43.212 -17.514 -29.976 1.00 37.66 156 LYS A C 1
ATOM 1180 O O . LYS A 1 156 ? 44.076 -18.370 -29.766 1.00 37.66 156 LYS A O 1
ATOM 1185 N N . THR A 1 157 ? 42.365 -17.626 -30.998 1.00 35.09 157 THR A N 1
ATOM 1186 C CA . THR A 1 157 ? 42.482 -18.684 -32.020 1.00 35.09 157 THR A CA 1
ATOM 1187 C C . THR A 1 157 ? 43.588 -18.343 -33.029 1.00 35.09 157 THR A C 1
ATOM 1189 O O . THR A 1 157 ? 43.427 -17.487 -33.897 1.00 35.09 157 THR A O 1
ATOM 1192 N N . LYS A 1 158 ? 44.748 -19.007 -32.935 1.00 44.94 158 LYS A N 1
ATOM 1193 C CA . LYS A 1 158 ? 45.903 -18.761 -33.823 1.00 44.94 158 LYS A CA 1
ATOM 1194 C C . LYS A 1 158 ? 45.608 -19.131 -35.288 1.00 44.94 158 LYS A C 1
ATOM 1196 O O . LYS A 1 158 ? 45.643 -20.311 -35.635 1.00 44.94 158 LYS A O 1
ATOM 1201 N N . ARG A 1 159 ? 45.509 -18.143 -36.186 1.00 34.56 159 ARG A N 1
ATOM 1202 C CA . ARG A 1 159 ? 45.837 -18.325 -37.616 1.00 34.56 159 ARG A CA 1
ATOM 1203 C C . ARG A 1 159 ? 47.239 -17.783 -37.908 1.00 34.56 159 ARG A C 1
ATOM 1205 O O . ARG A 1 159 ? 47.569 -16.657 -37.559 1.00 34.56 159 ARG A O 1
ATOM 1212 N N . ARG A 1 160 ? 48.087 -18.617 -38.522 1.00 47.56 160 ARG A N 1
ATOM 1213 C CA . ARG A 1 160 ? 49.465 -18.272 -38.912 1.00 47.56 160 ARG A CA 1
ATOM 1214 C C . ARG A 1 160 ? 49.474 -17.764 -40.355 1.00 47.56 160 ARG A C 1
ATOM 1216 O O . ARG A 1 160 ? 49.278 -18.557 -41.268 1.00 47.56 160 ARG A O 1
ATOM 1223 N N . THR A 1 161 ? 49.812 -16.497 -40.562 1.00 36.75 161 THR A N 1
ATOM 1224 C CA . THR A 1 161 ? 50.255 -15.957 -41.861 1.00 36.75 161 THR A CA 1
ATOM 1225 C C . THR A 1 161 ? 51.582 -15.230 -41.664 1.00 36.75 161 THR A C 1
ATOM 1227 O O . THR A 1 161 ? 51.794 -14.587 -40.639 1.00 36.75 161 THR A O 1
ATOM 1230 N N . GLY A 1 162 ? 52.531 -15.431 -42.581 1.00 41.34 162 GLY A N 1
ATOM 1231 C CA . GLY A 1 162 ? 53.949 -15.163 -42.318 1.00 41.34 162 GLY A CA 1
ATOM 1232 C C . GLY A 1 162 ? 54.517 -13.877 -42.922 1.00 41.34 162 GLY A C 1
ATOM 1233 O O . GLY A 1 162 ? 53.901 -13.241 -43.768 1.00 41.34 162 GLY A O 1
ATOM 1234 N N . LYS A 1 163 ? 55.776 -13.610 -42.541 1.00 36.31 163 LYS A N 1
ATOM 1235 C CA . LYS A 1 163 ? 56.717 -12.625 -43.112 1.00 36.31 163 LYS A CA 1
ATOM 1236 C C . LYS A 1 163 ? 56.287 -11.156 -43.011 1.00 36.31 163 LYS A C 1
ATOM 1238 O O . LYS A 1 163 ? 55.583 -10.624 -43.863 1.00 36.31 163 LYS A O 1
ATOM 1243 N N . GLY A 1 164 ? 56.859 -10.461 -42.028 1.00 47.38 164 GLY A N 1
ATOM 1244 C CA . GLY A 1 164 ? 56.878 -9.001 -42.018 1.00 47.38 164 GLY A CA 1
ATOM 1245 C C . GLY A 1 164 ? 57.645 -8.435 -43.220 1.00 47.38 164 GLY A C 1
ATOM 1246 O O . GLY A 1 164 ? 58.708 -8.931 -43.598 1.00 47.38 164 GLY A O 1
ATOM 1247 N N . ARG A 1 165 ? 57.109 -7.366 -43.809 1.00 41.84 165 ARG A N 1
ATOM 1248 C CA . ARG A 1 165 ? 57.788 -6.483 -44.767 1.00 41.84 165 ARG A CA 1
ATOM 1249 C C . ARG A 1 165 ? 57.230 -5.074 -44.556 1.00 41.84 165 ARG A C 1
ATOM 1251 O O . ARG A 1 165 ? 56.067 -4.944 -44.187 1.00 41.84 165 ARG A O 1
ATOM 1258 N N . ARG A 1 166 ? 58.071 -4.048 -44.728 1.00 48.09 166 ARG A N 1
ATOM 1259 C CA . ARG A 1 166 ? 57.806 -2.642 -44.352 1.00 48.09 166 ARG A CA 1
ATOM 1260 C C . ARG A 1 166 ? 56.396 -2.172 -44.765 1.00 48.09 166 ARG A C 1
ATOM 1262 O O . ARG A 1 166 ? 56.150 -1.954 -45.947 1.00 48.09 166 ARG A O 1
ATOM 1269 N N . ARG A 1 167 ? 55.514 -1.987 -43.780 1.00 47.28 167 ARG A N 1
ATOM 1270 C CA . ARG A 1 167 ? 54.210 -1.309 -43.873 1.00 47.28 167 ARG A CA 1
ATOM 1271 C C . ARG A 1 167 ? 54.284 -0.001 -43.081 1.00 47.28 167 ARG A C 1
ATOM 1273 O O . ARG A 1 167 ? 55.037 0.069 -42.114 1.00 47.28 167 ARG A O 1
ATOM 1280 N N . GLY A 1 168 ? 53.541 1.025 -43.496 1.00 49.84 168 GLY A N 1
ATOM 1281 C CA . GLY A 1 168 ? 53.481 2.307 -42.777 1.00 49.84 168 GLY A CA 1
ATOM 1282 C C . GLY A 1 168 ? 53.087 3.508 -43.639 1.00 49.84 168 GLY A C 1
ATOM 1283 O O . GLY A 1 168 ? 52.246 4.295 -43.224 1.00 49.84 168 GLY A O 1
ATOM 1284 N N . VAL A 1 169 ? 53.630 3.626 -44.857 1.00 53.22 169 VAL A N 1
ATOM 1285 C CA . VAL A 1 169 ? 53.282 4.725 -45.787 1.00 53.22 169 VAL A CA 1
ATOM 1286 C C . VAL A 1 169 ? 52.026 4.380 -46.594 1.00 53.22 169 VAL A C 1
ATOM 1288 O O . VAL A 1 169 ? 51.052 5.127 -46.591 1.00 53.22 169 VAL A O 1
ATOM 1291 N N . THR A 1 170 ? 52.010 3.205 -47.231 1.00 57.31 170 THR A N 1
ATOM 1292 C CA . THR A 1 170 ? 50.889 2.747 -48.072 1.00 57.31 170 THR A CA 1
ATOM 1293 C C . THR A 1 170 ? 49.642 2.353 -47.285 1.00 57.31 170 THR A C 1
ATOM 1295 O O . THR A 1 170 ? 48.553 2.429 -47.838 1.00 57.31 170 THR A O 1
ATOM 1298 N N . ASP A 1 171 ? 49.780 1.936 -46.020 1.00 59.88 171 ASP A N 1
ATOM 1299 C CA . ASP A 1 171 ? 48.623 1.695 -45.146 1.00 59.88 171 ASP A CA 1
ATOM 1300 C C . ASP A 1 171 ? 47.966 3.026 -44.765 1.00 59.88 171 ASP A C 1
ATOM 1302 O O . ASP A 1 171 ? 46.791 3.211 -45.058 1.00 59.88 171 ASP A O 1
ATOM 1306 N N . ARG A 1 172 ? 48.716 4.000 -44.220 1.00 62.72 172 ARG A N 1
ATOM 1307 C CA . ARG A 1 172 ? 48.166 5.316 -43.833 1.00 62.72 172 ARG A CA 1
ATOM 1308 C C . ARG A 1 172 ? 47.428 6.017 -44.976 1.00 62.72 172 ARG A C 1
ATOM 1310 O O . ARG A 1 172 ? 46.326 6.505 -44.767 1.00 62.72 172 ARG A O 1
ATOM 1317 N N . SER A 1 173 ? 47.993 5.990 -46.186 1.00 67.88 173 SER A N 1
ATOM 1318 C CA . SER A 1 173 ? 47.347 6.551 -47.383 1.00 67.88 173 SER A CA 1
ATOM 1319 C C . SER A 1 173 ? 46.065 5.818 -47.802 1.00 67.88 173 SER A C 1
ATOM 1321 O O . SER A 1 173 ? 45.272 6.396 -48.535 1.00 67.88 173 SER A O 1
ATOM 1323 N N . ARG A 1 174 ? 45.856 4.561 -47.393 1.00 70.81 174 ARG A N 1
ATOM 1324 C CA . ARG A 1 174 ? 44.600 3.828 -47.621 1.00 70.81 174 ARG A CA 1
ATOM 1325 C C . ARG A 1 174 ? 43.586 4.069 -46.508 1.00 70.81 174 ARG A C 1
ATOM 1327 O O . ARG A 1 174 ? 42.405 4.184 -46.815 1.00 70.81 174 ARG A O 1
ATOM 1334 N N . HIS A 1 175 ? 44.043 4.227 -45.263 1.00 75.94 175 HIS A N 1
ATOM 1335 C CA . HIS A 1 175 ? 43.163 4.570 -44.146 1.00 75.94 175 HIS A CA 1
ATOM 1336 C C . HIS A 1 175 ? 42.519 5.939 -44.411 1.00 75.94 175 HIS A C 1
ATOM 1338 O O . HIS A 1 175 ? 41.296 6.028 -44.391 1.00 75.94 175 HIS A O 1
ATOM 1344 N N . SER A 1 176 ? 43.307 6.963 -44.785 1.00 79.50 176 SER A N 1
ATOM 1345 C CA . SER A 1 176 ? 42.758 8.290 -45.115 1.00 79.50 176 SER A CA 1
ATOM 1346 C C . SER A 1 176 ? 41.768 8.227 -46.281 1.00 79.50 176 SER A C 1
ATOM 1348 O O . SER A 1 176 ? 40.629 8.625 -46.106 1.00 79.50 176 SER A O 1
ATOM 1350 N N . LEU A 1 177 ? 42.128 7.604 -47.412 1.00 85.50 177 LEU A N 1
ATOM 1351 C CA . LEU A 1 177 ? 41.227 7.475 -48.570 1.00 85.50 177 LEU A CA 1
ATOM 1352 C C . LEU A 1 177 ? 39.932 6.694 -48.273 1.00 85.50 177 LEU A C 1
ATOM 1354 O O . LEU A 1 177 ? 38.942 6.868 -48.983 1.00 85.50 177 LEU A O 1
ATOM 1358 N N . THR A 1 178 ? 39.928 5.825 -47.257 1.00 84.38 178 THR A N 1
ATOM 1359 C CA . THR A 1 178 ? 38.717 5.118 -46.809 1.00 84.38 178 THR A CA 1
ATOM 1360 C C . THR A 1 178 ? 37.854 6.038 -45.941 1.00 84.38 178 THR A C 1
ATOM 1362 O O . THR A 1 178 ? 36.658 6.152 -46.193 1.00 84.38 178 THR A O 1
ATOM 1365 N N . ILE A 1 179 ? 38.464 6.769 -44.999 1.00 86.44 179 ILE A N 1
ATOM 1366 C CA . ILE A 1 179 ? 37.798 7.782 -44.162 1.00 86.44 179 ILE A CA 1
ATOM 1367 C C . ILE A 1 179 ? 37.208 8.905 -45.034 1.00 86.44 179 ILE A C 1
ATOM 1369 O O . ILE A 1 179 ? 36.016 9.180 -44.939 1.00 86.44 179 ILE A O 1
ATOM 1373 N N . ASP A 1 180 ? 37.993 9.475 -45.954 1.00 87.50 180 ASP A N 1
ATOM 1374 C CA . ASP A 1 180 ? 37.577 10.511 -46.912 1.00 87.50 180 ASP A CA 1
ATOM 1375 C C . ASP A 1 180 ? 36.348 10.069 -47.731 1.00 87.50 180 ASP A C 1
ATOM 1377 O O . ASP A 1 180 ? 35.444 10.861 -48.008 1.00 87.50 180 ASP A O 1
ATOM 1381 N N . ARG A 1 181 ? 36.286 8.782 -48.103 1.00 88.12 181 ARG A N 1
ATOM 1382 C CA . ARG A 1 181 ? 35.159 8.204 -48.847 1.00 88.12 181 ARG A CA 1
ATOM 1383 C C . ARG A 1 181 ? 33.919 8.006 -47.972 1.00 88.12 181 ARG A C 1
ATOM 1385 O O . ARG A 1 181 ? 32.822 8.274 -48.452 1.00 88.12 181 ARG A O 1
ATOM 1392 N N . LEU A 1 182 ? 34.071 7.572 -46.720 1.00 88.31 182 LEU A N 1
ATOM 1393 C CA . LEU A 1 182 ? 32.962 7.430 -45.765 1.00 88.31 182 LEU A CA 1
ATOM 1394 C C . LEU A 1 182 ? 32.371 8.802 -45.389 1.00 88.31 182 LEU A C 1
ATOM 1396 O O . LEU A 1 182 ? 31.152 8.972 -45.410 1.00 88.31 182 LEU A O 1
ATOM 1400 N N . LEU A 1 183 ? 33.227 9.805 -45.167 1.00 89.88 183 LEU A N 1
ATOM 1401 C CA . LEU A 1 183 ? 32.841 11.212 -45.010 1.00 89.88 183 LEU A CA 1
ATOM 1402 C C . LEU A 1 183 ? 32.088 11.733 -46.243 1.00 89.88 183 LEU A C 1
ATOM 1404 O O . LEU A 1 183 ? 31.015 12.320 -46.119 1.00 89.88 183 LEU A O 1
ATOM 1408 N N . GLY A 1 184 ? 32.598 11.453 -47.447 1.00 87.94 184 GLY A N 1
ATOM 1409 C CA . GLY A 1 184 ? 31.937 11.787 -48.714 1.00 87.94 184 GLY A CA 1
ATOM 1410 C C . GLY A 1 184 ? 30.590 11.084 -48.944 1.00 87.94 184 GLY A C 1
ATOM 1411 O O . GLY A 1 184 ? 29.836 11.497 -49.824 1.00 87.94 184 GLY A O 1
ATOM 1412 N N . MET A 1 185 ? 30.270 10.052 -48.157 1.00 86.12 185 MET A N 1
ATOM 1413 C CA . MET A 1 185 ? 28.971 9.367 -48.140 1.00 86.12 185 MET A CA 1
ATOM 1414 C C . MET A 1 185 ? 28.051 9.834 -46.996 1.00 86.12 185 MET A C 1
ATOM 1416 O O . MET A 1 185 ? 26.911 9.381 -46.922 1.00 86.12 185 MET A O 1
ATOM 1420 N N . GLY A 1 186 ? 28.500 10.774 -46.155 1.00 86.88 186 GLY A N 1
ATOM 1421 C CA . GLY A 1 186 ? 27.695 11.415 -45.110 1.00 86.88 186 GLY A CA 1
ATOM 1422 C C . GLY A 1 186 ? 27.815 10.809 -43.708 1.00 86.88 186 GLY A C 1
ATOM 1423 O O . GLY A 1 186 ? 27.052 11.203 -42.828 1.00 86.88 186 GLY A O 1
ATOM 1424 N N . PHE A 1 187 ? 28.746 9.879 -43.475 1.00 90.12 187 PHE A N 1
ATOM 1425 C CA . PHE A 1 187 ? 29.044 9.390 -42.124 1.00 90.12 187 PHE A CA 1
ATOM 1426 C C . PHE A 1 187 ? 29.877 10.407 -41.326 1.00 90.12 187 PHE A C 1
ATOM 1428 O O . PHE A 1 187 ? 30.538 11.270 -41.905 1.00 90.12 187 PHE A O 1
ATOM 1435 N N . THR A 1 188 ? 29.854 10.318 -39.991 1.00 90.44 188 THR A N 1
ATOM 1436 C CA . THR A 1 188 ? 30.669 11.200 -39.137 1.00 90.44 188 THR A CA 1
ATOM 1437 C C . THR A 1 188 ? 32.154 10.825 -39.211 1.00 90.44 188 THR A C 1
ATOM 1439 O O . THR A 1 188 ? 32.503 9.684 -39.522 1.00 90.44 188 THR A O 1
ATOM 1442 N N . GLN A 1 189 ? 33.044 11.774 -38.898 1.00 90.62 189 GLN A N 1
ATOM 1443 C CA . GLN A 1 189 ? 34.484 11.497 -38.841 1.00 90.62 189 GLN A CA 1
ATOM 1444 C C . GLN A 1 189 ? 34.821 10.470 -37.751 1.00 90.62 189 GLN A C 1
ATOM 1446 O O . GLN A 1 189 ? 35.633 9.579 -37.981 1.00 90.62 189 GLN A O 1
ATOM 1451 N N . GLU A 1 190 ? 34.153 10.553 -36.601 1.00 89.38 190 GLU A N 1
ATOM 1452 C CA . GLU A 1 190 ? 34.347 9.648 -35.465 1.00 89.38 190 GLU A CA 1
ATOM 1453 C C . GLU A 1 190 ? 33.955 8.204 -35.824 1.00 89.38 190 GLU A C 1
ATOM 1455 O O . GLU A 1 190 ? 34.731 7.276 -35.594 1.00 89.38 190 GLU A O 1
ATOM 1460 N N . ASP A 1 191 ? 32.801 8.011 -36.473 1.00 88.81 191 ASP A N 1
ATOM 1461 C CA . ASP A 1 191 ? 32.350 6.693 -36.937 1.00 88.81 191 ASP A CA 1
ATOM 1462 C C . ASP A 1 191 ? 33.245 6.138 -38.065 1.00 88.81 191 ASP A C 1
ATOM 1464 O O . ASP A 1 191 ? 33.548 4.940 -38.108 1.00 88.81 191 ASP A O 1
ATOM 1468 N N . ALA A 1 192 ? 33.702 7.001 -38.980 1.00 87.31 192 ALA A N 1
ATOM 1469 C CA . ALA A 1 192 ? 34.604 6.625 -40.067 1.00 87.31 192 ALA A CA 1
ATOM 1470 C C . ALA A 1 192 ? 35.993 6.201 -39.551 1.00 87.31 192 ALA A C 1
ATOM 1472 O O . ALA A 1 192 ? 36.519 5.171 -39.970 1.00 87.31 192 ALA A O 1
ATOM 1473 N N . GLU A 1 193 ? 36.576 6.940 -38.605 1.00 88.75 193 GLU A N 1
ATOM 1474 C CA . GLU A 1 193 ? 37.858 6.584 -37.986 1.00 88.75 193 GLU A CA 1
ATOM 1475 C C . GLU A 1 193 ? 37.747 5.325 -37.110 1.00 88.75 193 GLU A C 1
ATOM 1477 O O . GLU A 1 193 ? 38.635 4.468 -37.152 1.00 88.75 193 GLU A O 1
ATOM 1482 N N . ALA A 1 194 ? 36.646 5.160 -36.367 1.00 88.06 194 ALA A N 1
ATOM 1483 C CA . ALA A 1 194 ? 36.409 3.975 -35.544 1.00 88.06 194 ALA A CA 1
ATOM 1484 C C . ALA A 1 194 ? 36.195 2.702 -36.385 1.00 88.06 194 ALA A C 1
ATOM 1486 O O . ALA A 1 194 ? 36.814 1.673 -36.110 1.00 88.06 194 ALA A O 1
ATOM 1487 N N . SER A 1 195 ? 35.387 2.765 -37.447 1.00 89.00 195 SER A N 1
ATOM 1488 C CA . SER A 1 195 ? 35.156 1.615 -38.337 1.00 89.00 195 SER A CA 1
ATOM 1489 C C . SER A 1 195 ? 36.435 1.153 -39.041 1.00 89.00 195 SER A C 1
ATOM 1491 O O . SER A 1 195 ? 36.739 -0.041 -39.048 1.00 89.00 195 SER A O 1
ATOM 1493 N N . VAL A 1 196 ? 37.247 2.090 -39.544 1.00 87.81 196 VAL A N 1
ATOM 1494 C CA . VAL A 1 196 ? 38.522 1.781 -40.213 1.00 87.81 196 VAL A CA 1
ATOM 1495 C C . VAL A 1 196 ? 39.566 1.202 -39.246 1.00 87.81 196 VAL A C 1
ATOM 1497 O O . VAL A 1 196 ? 40.436 0.429 -39.656 1.00 87.81 196 VAL A O 1
ATOM 1500 N N . LYS A 1 197 ? 39.467 1.524 -37.952 1.00 87.88 197 LYS A N 1
ATOM 1501 C CA . LYS A 1 197 ? 40.309 0.967 -36.885 1.00 87.88 197 LYS A CA 1
ATOM 1502 C C . LYS A 1 197 ? 39.925 -0.472 -36.509 1.00 87.88 197 LYS A C 1
ATOM 1504 O O . LYS A 1 197 ? 40.825 -1.284 -36.298 1.00 87.88 197 LYS A O 1
ATOM 1509 N N . GLU A 1 198 ? 38.631 -0.784 -36.417 1.00 87.81 198 GLU A N 1
ATOM 1510 C CA . GLU A 1 198 ? 38.145 -2.108 -35.986 1.00 87.81 198 GLU A CA 1
ATOM 1511 C C . GLU A 1 198 ? 38.026 -3.119 -37.144 1.00 87.81 198 GLU A C 1
ATOM 1513 O O . GLU A 1 198 ? 38.330 -4.300 -36.968 1.00 87.81 198 GLU A O 1
ATOM 1518 N N . VAL A 1 199 ? 37.607 -2.671 -38.333 1.00 85.31 199 VAL A N 1
ATOM 1519 C CA . VAL A 1 199 ? 37.317 -3.532 -39.498 1.00 85.31 199 VAL A CA 1
ATOM 1520 C C . VAL A 1 199 ? 38.440 -3.482 -40.537 1.00 85.31 199 VAL A C 1
ATOM 1522 O O . VAL A 1 199 ? 38.870 -4.517 -41.048 1.00 85.31 199 VAL A O 1
ATOM 1525 N N . GLY A 1 200 ? 38.981 -2.292 -40.811 1.00 84.62 200 GLY A N 1
ATOM 1526 C CA . GLY A 1 200 ? 40.140 -2.105 -41.683 1.00 84.62 200 GLY A CA 1
ATOM 1527 C C . GLY A 1 200 ? 39.883 -1.169 -42.864 1.00 84.62 200 GLY A C 1
ATOM 1528 O O . GLY A 1 200 ? 39.280 -0.119 -42.733 1.00 84.62 200 GLY A O 1
ATOM 1529 N N . ASN A 1 201 ? 40.435 -1.499 -44.034 1.00 84.62 201 ASN A N 1
ATOM 1530 C CA . ASN A 1 201 ? 40.486 -0.586 -45.192 1.00 84.62 201 ASN A CA 1
ATOM 1531 C C . ASN A 1 201 ? 39.476 -0.959 -46.295 1.00 84.62 201 ASN A C 1
ATOM 1533 O O . ASN A 1 201 ? 39.686 -0.606 -47.456 1.00 84.62 201 ASN A O 1
ATOM 1537 N N . ASP A 1 202 ? 38.430 -1.717 -45.959 1.00 87.31 202 ASP A N 1
ATOM 1538 C CA . ASP A 1 202 ? 37.331 -2.005 -46.881 1.00 87.31 202 ASP A CA 1
ATOM 1539 C C . ASP A 1 202 ? 36.149 -1.066 -46.577 1.00 87.31 202 ASP A C 1
ATOM 1541 O O . ASP A 1 202 ? 35.584 -1.144 -45.481 1.00 87.31 202 ASP A O 1
ATOM 1545 N N . PRO A 1 203 ? 35.780 -0.146 -47.491 1.00 83.88 203 PRO A N 1
ATOM 1546 C CA . PRO A 1 203 ? 34.701 0.802 -47.244 1.00 83.88 203 PRO A CA 1
ATOM 1547 C C . PRO A 1 203 ? 33.341 0.116 -47.083 1.00 83.88 203 PRO A C 1
ATOM 1549 O O . PRO A 1 203 ? 32.510 0.632 -46.340 1.00 83.88 203 PRO A O 1
ATOM 1552 N N . ASP A 1 204 ? 33.103 -1.029 -47.729 1.00 87.44 204 ASP A N 1
ATOM 1553 C CA . ASP A 1 204 ? 31.792 -1.678 -47.703 1.00 87.44 204 ASP A CA 1
ATOM 1554 C C . ASP A 1 204 ? 31.585 -2.425 -46.371 1.00 87.44 204 ASP A C 1
ATOM 1556 O O . ASP A 1 204 ? 30.509 -2.340 -45.774 1.00 87.44 204 ASP A O 1
ATOM 1560 N N . GLU A 1 205 ? 32.635 -3.056 -45.830 1.00 87.19 205 GLU A N 1
ATOM 1561 C CA . GLU A 1 205 ? 32.606 -3.628 -44.474 1.00 87.19 205 GLU A CA 1
ATOM 1562 C C . GLU A 1 205 ? 32.551 -2.530 -43.390 1.00 87.19 205 GLU A C 1
ATOM 1564 O O . GLU A 1 205 ? 31.818 -2.668 -42.406 1.00 87.19 205 GLU A O 1
ATOM 1569 N N . CYS A 1 206 ? 33.253 -1.403 -43.584 1.00 87.12 206 CYS A N 1
ATOM 1570 C CA . CYS A 1 206 ? 33.180 -0.256 -42.671 1.00 87.12 206 CYS A CA 1
ATOM 1571 C C . CYS A 1 206 ? 31.776 0.365 -42.629 1.00 87.12 206 CYS A C 1
ATOM 1573 O O . CYS A 1 206 ? 31.273 0.633 -41.540 1.00 87.12 206 CYS A O 1
ATOM 1575 N N . MET A 1 207 ? 31.102 0.547 -43.773 1.00 89.19 207 MET A N 1
ATOM 1576 C CA . MET A 1 207 ? 29.722 1.056 -43.805 1.00 89.19 207 MET A CA 1
ATOM 1577 C C . MET A 1 207 ? 28.755 0.175 -43.011 1.00 89.19 207 MET A C 1
ATOM 1579 O O . MET A 1 207 ? 27.951 0.695 -42.240 1.00 89.19 207 MET A O 1
ATOM 1583 N N . LEU A 1 208 ? 28.843 -1.150 -43.166 1.00 89.69 208 LEU A N 1
ATOM 1584 C CA . LEU A 1 208 ? 27.994 -2.091 -42.428 1.00 89.69 208 LEU A CA 1
ATOM 1585 C C . LEU A 1 208 ? 28.233 -2.006 -40.912 1.00 89.69 208 LEU A C 1
ATOM 1587 O O . LEU A 1 208 ? 27.275 -2.042 -40.141 1.00 89.69 208 LEU A O 1
ATOM 1591 N N . TRP A 1 209 ? 29.485 -1.825 -40.483 1.00 92.31 209 TRP A N 1
ATOM 1592 C CA . TRP A 1 209 ? 29.821 -1.601 -39.074 1.00 92.31 209 TRP A CA 1
ATOM 1593 C C . TRP A 1 209 ? 29.264 -0.272 -38.548 1.00 92.31 209 TRP A C 1
ATOM 1595 O O . TRP A 1 209 ? 28.664 -0.257 -37.475 1.00 92.31 209 TRP A O 1
ATOM 1605 N N . ILE A 1 210 ? 29.393 0.829 -39.303 1.00 89.88 210 ILE A N 1
ATOM 1606 C CA . ILE A 1 210 ? 28.857 2.139 -38.890 1.00 89.88 210 ILE A CA 1
ATOM 1607 C C . ILE A 1 210 ? 27.334 2.080 -38.768 1.00 89.88 210 ILE A C 1
ATOM 1609 O O . ILE A 1 210 ? 26.794 2.526 -37.760 1.00 89.88 210 ILE A O 1
ATOM 1613 N N . ILE A 1 211 ? 26.640 1.492 -39.748 1.00 91.00 211 ILE A N 1
ATOM 1614 C CA . ILE A 1 211 ? 25.180 1.330 -39.712 1.00 91.00 211 ILE A CA 1
ATOM 1615 C C . ILE A 1 211 ? 24.775 0.502 -38.487 1.00 91.00 211 ILE A C 1
ATOM 1617 O O . ILE A 1 211 ? 23.958 0.969 -37.698 1.00 91.00 211 ILE A O 1
ATOM 1621 N N . SER A 1 212 ? 25.428 -0.641 -38.239 1.00 90.81 212 SER A N 1
ATOM 1622 C CA . SER A 1 212 ? 25.192 -1.452 -37.033 1.00 90.81 212 SER A CA 1
ATOM 1623 C C . SER A 1 212 ? 25.419 -0.660 -35.736 1.00 90.81 212 SER A C 1
ATOM 1625 O O . SER A 1 212 ? 24.675 -0.837 -34.777 1.00 90.81 212 SER A O 1
ATOM 1627 N N . LYS A 1 213 ? 26.411 0.241 -35.684 1.00 90.69 213 LYS A N 1
ATOM 1628 C CA . LYS A 1 213 ? 26.684 1.090 -34.507 1.00 90.69 213 LYS A CA 1
ATOM 1629 C C . LYS A 1 213 ? 25.778 2.315 -34.387 1.00 90.69 213 LYS A C 1
ATOM 1631 O O . LYS A 1 213 ? 25.647 2.865 -33.295 1.00 90.69 213 LYS A O 1
ATOM 1636 N N . ILE A 1 214 ? 25.140 2.756 -35.466 1.00 90.69 214 ILE A N 1
ATOM 1637 C CA . ILE A 1 214 ? 24.051 3.739 -35.418 1.00 90.69 214 ILE A CA 1
ATOM 1638 C C . ILE A 1 214 ? 22.773 3.056 -34.913 1.00 90.69 214 ILE A C 1
ATOM 1640 O O . ILE A 1 214 ? 22.156 3.568 -33.984 1.00 90.69 214 ILE A O 1
ATOM 1644 N N . GLU A 1 215 ? 22.431 1.877 -35.440 1.00 91.12 215 GLU A N 1
ATOM 1645 C CA . GLU A 1 215 ? 21.273 1.083 -35.001 1.00 91.12 215 GLU A CA 1
ATOM 1646 C C . GLU A 1 215 ? 21.393 0.649 -33.528 1.00 91.12 215 GLU A C 1
ATOM 1648 O O . GLU A 1 215 ? 20.434 0.791 -32.772 1.00 91.12 215 GLU A O 1
ATOM 1653 N N . GLU A 1 216 ? 22.572 0.200 -33.076 1.00 90.19 216 GLU A N 1
ATOM 1654 C CA . GLU A 1 216 ? 22.825 -0.100 -31.657 1.00 90.19 216 GLU A CA 1
ATOM 1655 C C . GLU A 1 216 ? 22.645 1.134 -30.755 1.00 90.19 216 GLU A C 1
ATOM 1657 O O . GLU A 1 216 ? 21.984 1.031 -29.721 1.00 90.19 216 GLU A O 1
ATOM 1662 N N . ARG A 1 217 ? 23.189 2.304 -31.140 1.00 90.62 217 ARG A N 1
ATOM 1663 C CA . ARG A 1 217 ? 23.026 3.555 -30.373 1.00 90.62 217 ARG A CA 1
ATOM 1664 C C . ARG A 1 217 ? 21.559 3.960 -30.285 1.00 90.62 217 ARG A C 1
ATOM 1666 O O . ARG A 1 217 ? 21.057 4.122 -29.176 1.00 90.62 217 ARG A O 1
ATOM 1673 N N . GLN A 1 218 ? 20.862 4.014 -31.420 1.00 91.44 218 GLN A N 1
ATOM 1674 C CA . GLN A 1 218 ? 19.431 4.326 -31.482 1.00 91.44 218 GLN A CA 1
ATOM 1675 C C . GLN A 1 218 ? 18.607 3.360 -30.623 1.00 91.44 218 GLN A C 1
ATOM 1677 O O . GLN A 1 218 ? 17.763 3.802 -29.854 1.00 91.44 218 GLN A O 1
ATOM 1682 N N . PHE A 1 219 ? 18.907 2.059 -30.656 1.00 92.56 219 PHE A N 1
ATOM 1683 C CA . PHE A 1 219 ? 18.235 1.072 -29.811 1.00 92.56 219 PHE A CA 1
ATOM 1684 C C . PHE A 1 219 ? 18.495 1.292 -28.309 1.00 92.56 219 PHE A C 1
ATOM 1686 O O . PHE A 1 219 ? 17.572 1.163 -27.505 1.00 92.56 219 PHE A O 1
ATOM 1693 N N . THR A 1 220 ? 19.718 1.658 -27.904 1.00 91.12 220 THR A N 1
ATOM 1694 C CA . THR A 1 220 ? 20.000 1.999 -26.495 1.00 91.12 220 THR A CA 1
ATOM 1695 C C . THR A 1 220 ? 19.377 3.329 -26.064 1.00 91.12 220 THR A C 1
ATOM 1697 O O . THR A 1 220 ? 18.897 3.436 -24.936 1.00 91.12 220 THR A O 1
ATOM 1700 N N . GLU A 1 221 ? 19.317 4.324 -26.950 1.00 93.38 221 GLU A N 1
ATOM 1701 C CA . GLU A 1 221 ? 18.643 5.602 -26.708 1.00 93.38 221 GLU A CA 1
ATOM 1702 C C . GLU A 1 221 ? 17.125 5.413 -26.573 1.00 93.38 221 GLU A C 1
ATOM 1704 O O . GLU A 1 221 ? 16.545 5.903 -25.605 1.00 93.38 221 GLU A O 1
ATOM 1709 N N . ASP A 1 222 ? 16.497 4.637 -27.462 1.00 93.44 222 ASP A N 1
ATOM 1710 C CA . ASP A 1 222 ? 15.077 4.270 -27.394 1.00 93.44 222 ASP A CA 1
ATOM 1711 C C . ASP A 1 222 ? 14.752 3.493 -26.108 1.00 93.44 222 ASP A C 1
ATOM 1713 O O . ASP A 1 222 ? 13.749 3.780 -25.452 1.00 93.44 222 ASP A O 1
ATOM 1717 N N . LEU A 1 223 ? 15.602 2.540 -25.698 1.00 92.06 223 LEU A N 1
ATOM 1718 C CA . LEU A 1 223 ? 15.440 1.818 -24.428 1.00 92.06 223 LEU A CA 1
ATOM 1719 C C . LEU A 1 223 ? 15.530 2.754 -23.216 1.00 92.06 223 LEU A C 1
ATOM 1721 O O . LEU A 1 223 ? 14.695 2.666 -22.313 1.00 92.06 223 LEU A O 1
ATOM 1725 N N . ASN A 1 224 ? 16.506 3.665 -23.197 1.00 92.50 224 ASN A N 1
ATOM 1726 C CA . ASN A 1 224 ? 16.674 4.631 -22.113 1.00 92.50 224 ASN A CA 1
ATOM 1727 C C . ASN A 1 224 ? 15.484 5.604 -22.046 1.00 92.50 224 ASN A C 1
ATOM 1729 O O . ASN A 1 224 ? 14.917 5.811 -20.972 1.00 92.50 224 ASN A O 1
ATOM 1733 N N . GLN A 1 225 ? 15.039 6.135 -23.190 1.00 93.81 225 GLN A N 1
ATOM 1734 C CA . GLN A 1 225 ? 13.849 6.986 -23.277 1.00 93.81 225 GLN A CA 1
ATOM 1735 C C . GLN A 1 225 ? 12.583 6.244 -22.830 1.00 93.81 225 GLN A C 1
ATOM 1737 O O . GLN A 1 225 ? 11.809 6.786 -22.041 1.00 93.81 225 GLN A O 1
ATOM 1742 N N . ALA A 1 226 ? 12.385 4.996 -23.263 1.00 91.94 226 ALA A N 1
ATOM 1743 C CA . ALA A 1 226 ? 11.252 4.173 -22.844 1.00 91.94 226 ALA A CA 1
ATOM 1744 C C . ALA A 1 226 ? 11.279 3.860 -21.337 1.00 91.94 226 ALA A C 1
ATOM 1746 O O . ALA A 1 226 ? 10.223 3.839 -20.700 1.00 91.94 226 ALA A O 1
ATOM 1747 N N . SER A 1 227 ? 12.465 3.668 -20.748 1.00 92.31 227 SER A N 1
ATOM 1748 C CA . SER A 1 227 ? 12.625 3.493 -19.300 1.00 92.31 227 SER A CA 1
ATOM 1749 C C . SER A 1 227 ? 12.227 4.761 -18.540 1.00 92.31 227 SER A C 1
ATOM 1751 O O . SER A 1 227 ? 11.360 4.700 -17.667 1.00 92.31 227 SER A O 1
ATOM 1753 N N . ILE A 1 228 ? 12.769 5.922 -18.930 1.00 91.50 228 ILE A N 1
ATOM 1754 C CA . ILE A 1 228 ? 12.461 7.228 -18.321 1.00 91.50 228 ILE A CA 1
ATOM 1755 C C . ILE A 1 228 ? 10.961 7.542 -18.430 1.00 91.50 228 ILE A C 1
ATOM 1757 O O . ILE A 1 228 ? 10.328 7.878 -17.429 1.00 91.50 228 ILE A O 1
ATOM 1761 N N . GLN A 1 229 ? 10.360 7.364 -19.611 1.00 90.62 229 GLN A N 1
ATOM 1762 C CA . GLN A 1 229 ? 8.923 7.572 -19.822 1.00 90.62 229 GLN A CA 1
ATOM 1763 C C . GLN A 1 229 ? 8.071 6.588 -19.005 1.00 90.62 229 GLN A C 1
ATOM 1765 O O . GLN A 1 229 ? 7.037 6.974 -18.459 1.00 90.62 229 GLN A O 1
ATOM 1770 N N . SER A 1 230 ? 8.500 5.326 -18.866 1.00 92.44 230 SER A N 1
ATOM 1771 C CA . SER A 1 230 ? 7.816 4.348 -18.013 1.00 92.44 230 SER A CA 1
ATOM 1772 C C . SER A 1 230 ? 7.890 4.718 -16.530 1.00 92.44 230 SER A C 1
ATOM 1774 O O . SER A 1 230 ? 6.942 4.444 -15.797 1.00 92.44 230 SER A O 1
ATOM 1776 N N . GLU A 1 231 ? 8.989 5.314 -16.076 1.00 91.56 231 GLU A N 1
ATOM 1777 C CA . GLU A 1 231 ? 9.179 5.740 -14.689 1.00 91.56 231 GLU A CA 1
ATOM 1778 C C . GLU A 1 231 ? 8.391 7.017 -14.366 1.00 91.56 231 GLU A C 1
ATOM 1780 O O . GLU A 1 231 ? 7.670 7.062 -13.368 1.00 91.56 231 GLU A O 1
ATOM 1785 N N .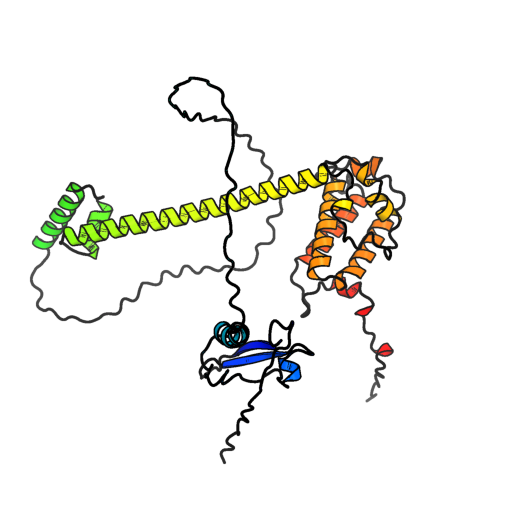 GLN A 1 232 ? 8.432 8.013 -15.255 1.00 91.31 232 GLN A N 1
ATOM 1786 C CA . GLN A 1 232 ? 7.594 9.214 -15.180 1.00 91.31 232 GLN A CA 1
ATOM 1787 C C . GLN A 1 232 ? 6.104 8.847 -15.182 1.00 91.31 232 GLN A C 1
ATOM 1789 O O . GLN A 1 232 ? 5.379 9.223 -14.265 1.00 91.31 232 GLN A O 1
ATOM 1794 N N . SER A 1 233 ? 5.661 7.997 -16.117 1.00 91.44 233 SER A N 1
ATOM 1795 C CA . SER A 1 233 ? 4.265 7.545 -16.185 1.00 91.44 233 SER A CA 1
ATOM 1796 C C . SER A 1 233 ? 3.805 6.761 -14.947 1.00 91.44 233 SER A C 1
ATOM 1798 O O . SER A 1 233 ? 2.605 6.751 -14.671 1.00 91.44 233 SER A O 1
ATOM 1800 N N . LYS A 1 234 ? 4.711 6.100 -14.208 1.00 92.50 234 LYS A N 1
ATOM 1801 C CA . LYS A 1 234 ? 4.387 5.480 -12.910 1.00 92.50 234 LYS A CA 1
ATOM 1802 C C . LYS A 1 234 ? 4.177 6.544 -11.836 1.00 92.50 234 LYS A C 1
ATOM 1804 O O . LYS A 1 234 ? 3.133 6.519 -11.193 1.00 92.50 234 LYS A O 1
ATOM 1809 N N . ARG A 1 235 ? 5.116 7.492 -11.683 1.00 89.31 235 ARG A N 1
ATOM 1810 C CA . ARG A 1 235 ? 4.994 8.600 -10.713 1.00 89.31 235 ARG A CA 1
ATOM 1811 C C . ARG A 1 235 ? 3.744 9.446 -10.971 1.00 89.31 235 ARG A C 1
ATOM 1813 O O . ARG A 1 235 ? 3.065 9.833 -10.024 1.00 89.31 235 ARG A O 1
ATOM 1820 N N . ASP A 1 236 ? 3.406 9.693 -12.234 1.00 90.75 236 ASP A N 1
ATOM 1821 C CA . ASP A 1 236 ? 2.225 10.476 -12.598 1.00 90.75 236 ASP A CA 1
ATOM 1822 C C . ASP A 1 236 ? 0.913 9.736 -12.310 1.00 90.75 236 ASP A C 1
ATOM 1824 O O . ASP A 1 236 ? 0.001 10.339 -11.744 1.00 90.75 236 ASP A O 1
ATOM 1828 N N . GLU A 1 237 ? 0.787 8.439 -12.626 1.00 90.38 237 GLU A N 1
ATOM 1829 C CA . GLU A 1 237 ? -0.428 7.704 -12.235 1.00 90.38 237 GLU A CA 1
ATOM 1830 C C . GLU A 1 237 ? -0.498 7.498 -10.715 1.00 90.38 237 GLU A C 1
ATOM 1832 O O . GLU A 1 237 ? -1.588 7.577 -10.163 1.00 90.38 237 GLU A O 1
ATOM 1837 N N . GLU A 1 238 ? 0.627 7.346 -10.008 1.00 88.81 238 GLU A N 1
ATOM 1838 C CA . GLU A 1 238 ? 0.647 7.317 -8.538 1.00 88.81 238 GLU A CA 1
ATOM 1839 C C . GLU A 1 238 ? 0.131 8.634 -7.936 1.00 88.81 238 GLU A C 1
ATOM 1841 O O . GLU A 1 238 ? -0.771 8.613 -7.096 1.00 88.81 238 GLU A O 1
ATOM 1846 N N . LYS A 1 239 ? 0.613 9.789 -8.421 1.00 89.25 239 LYS A N 1
ATOM 1847 C CA . LYS A 1 239 ? 0.083 11.116 -8.051 1.00 89.25 239 LYS A CA 1
ATOM 1848 C C . LYS A 1 239 ? -1.416 11.229 -8.352 1.00 89.25 239 LYS A C 1
ATOM 1850 O O . LYS A 1 239 ? -2.176 11.741 -7.529 1.00 89.25 239 LYS A O 1
ATOM 1855 N N . ARG A 1 240 ? -1.873 10.717 -9.502 1.00 89.31 240 ARG A N 1
ATOM 1856 C CA . ARG A 1 240 ? -3.299 10.702 -9.880 1.00 89.31 240 ARG A CA 1
ATOM 1857 C C . ARG A 1 240 ? -4.136 9.745 -9.031 1.00 89.31 240 ARG A C 1
ATOM 1859 O O . ARG A 1 240 ? -5.311 10.029 -8.832 1.00 89.31 240 ARG A O 1
ATOM 1866 N N . VAL A 1 241 ? -3.585 8.630 -8.552 1.00 86.19 241 VAL A N 1
ATOM 1867 C CA . VAL A 1 241 ? -4.259 7.712 -7.620 1.00 86.19 241 VAL A CA 1
ATOM 1868 C C . VAL A 1 241 ? -4.374 8.365 -6.247 1.00 86.19 241 VAL A C 1
ATOM 1870 O O . VAL A 1 241 ? -5.497 8.545 -5.788 1.00 86.19 241 VAL A O 1
ATOM 1873 N N . LYS A 1 242 ? -3.266 8.849 -5.669 1.00 85.56 242 LYS A N 1
ATOM 1874 C CA . LYS A 1 242 ? -3.255 9.568 -4.381 1.00 85.56 242 LYS A CA 1
ATOM 1875 C C . LYS A 1 242 ? -4.233 10.751 -4.366 1.00 85.56 242 LYS A C 1
ATOM 1877 O O . LYS A 1 242 ? -4.963 10.932 -3.394 1.00 85.56 242 LYS A O 1
ATOM 1882 N N . LYS A 1 243 ? -4.311 11.527 -5.459 1.00 86.94 243 LYS A N 1
ATOM 1883 C CA . LYS A 1 243 ? -5.289 12.622 -5.577 1.00 86.94 243 LYS A CA 1
ATOM 1884 C C . LYS A 1 243 ? -6.741 12.121 -5.582 1.00 86.94 243 LYS A C 1
ATOM 1886 O O . LYS A 1 243 ? -7.535 12.634 -4.803 1.00 86.94 243 LYS A O 1
ATOM 1891 N N . LYS A 1 244 ? -7.077 11.102 -6.388 1.00 86.06 244 LYS A N 1
ATOM 1892 C CA . LYS A 1 244 ? -8.425 10.491 -6.388 1.00 86.06 244 LYS A CA 1
ATOM 1893 C C . LYS A 1 244 ? -8.791 9.927 -5.013 1.00 86.06 244 LYS A C 1
ATOM 1895 O O . LYS A 1 244 ? -9.938 10.036 -4.607 1.00 86.06 244 LYS A O 1
ATOM 1900 N N . GLU A 1 245 ? -7.839 9.320 -4.305 1.00 84.38 245 GLU A N 1
ATOM 1901 C CA . GLU A 1 245 ? -8.062 8.772 -2.963 1.00 84.38 245 GLU A CA 1
ATOM 1902 C C . GLU A 1 245 ? -8.442 9.892 -1.980 1.00 84.38 245 GLU A C 1
ATOM 1904 O O . GLU A 1 245 ? -9.500 9.798 -1.353 1.00 84.38 245 GLU A O 1
ATOM 1909 N N . LYS A 1 246 ? -7.686 11.004 -1.944 1.00 83.38 246 LYS A N 1
ATOM 1910 C CA . LYS A 1 246 ? -8.063 12.202 -1.166 1.00 83.38 246 LYS A CA 1
ATOM 1911 C C . LYS A 1 246 ? -9.435 12.761 -1.575 1.00 83.38 246 LYS A C 1
ATOM 1913 O O . LYS A 1 246 ? -10.270 12.982 -0.703 1.00 83.38 246 LYS A O 1
ATOM 1918 N N . GLU A 1 247 ? -9.714 12.897 -2.875 1.00 84.06 247 GLU A N 1
ATOM 1919 C CA . GLU A 1 247 ? -11.030 13.325 -3.392 1.00 84.06 247 GLU A CA 1
ATOM 1920 C C . GLU A 1 247 ? -12.172 12.401 -2.911 1.00 84.06 247 GLU A C 1
ATOM 1922 O O . GLU A 1 247 ? -13.232 12.881 -2.512 1.00 84.06 247 GLU A O 1
ATOM 1927 N N . THR A 1 248 ? -11.968 11.075 -2.880 1.00 83.31 248 THR A N 1
ATOM 1928 C CA . THR A 1 248 ? -12.986 10.125 -2.386 1.00 83.31 248 THR A CA 1
ATOM 1929 C C . THR A 1 248 ? -13.189 10.149 -0.872 1.00 83.31 248 THR A C 1
ATOM 1931 O O . THR A 1 248 ? -14.285 9.830 -0.420 1.00 83.31 2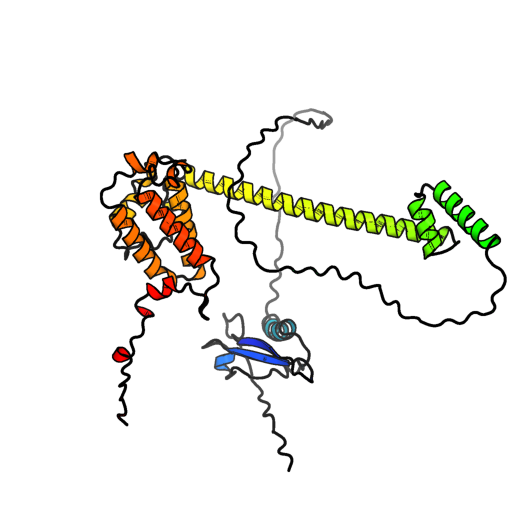48 THR A O 1
ATOM 1934 N N . ILE A 1 249 ? -12.175 10.534 -0.090 1.00 82.06 249 ILE A N 1
ATOM 1935 C CA . ILE A 1 249 ? -12.284 10.697 1.369 1.00 82.06 249 ILE A CA 1
ATOM 1936 C C . ILE A 1 249 ? -13.009 12.009 1.701 1.00 82.06 249 ILE A C 1
ATOM 1938 O O . ILE A 1 249 ? -13.906 12.020 2.548 1.00 82.06 249 ILE A O 1
ATOM 1942 N N . ALA A 1 250 ? -12.679 13.093 0.992 1.00 81.38 250 ALA A N 1
ATOM 1943 C CA . ALA A 1 250 ? -13.306 14.398 1.182 1.00 81.38 250 ALA A CA 1
ATOM 1944 C C . ALA A 1 250 ? -14.788 14.406 0.772 1.00 81.38 250 ALA A C 1
ATOM 1946 O O . ALA A 1 250 ? -15.630 14.930 1.496 1.00 81.38 250 ALA A O 1
ATOM 1947 N N . HIS A 1 251 ? -15.139 13.764 -0.347 1.00 82.12 251 HIS A N 1
ATOM 1948 C CA . HIS A 1 251 ? -16.526 13.674 -0.821 1.00 82.12 251 HIS A CA 1
ATOM 1949 C C . HIS A 1 251 ? -17.345 12.524 -0.195 1.00 82.12 251 HIS A C 1
ATOM 1951 O O . HIS A 1 251 ? -18.460 12.250 -0.645 1.00 82.12 251 HIS A O 1
ATOM 1957 N N . ALA A 1 252 ? -16.835 11.837 0.833 1.00 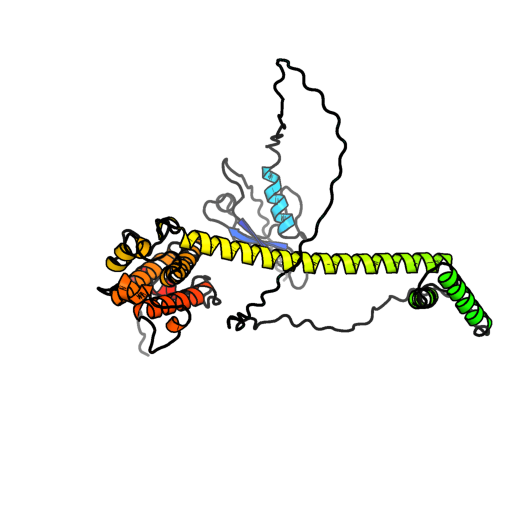83.38 252 ALA A N 1
ATOM 1958 C CA . ALA A 1 252 ? -17.589 10.796 1.526 1.00 83.38 252 ALA A CA 1
ATOM 1959 C C . ALA A 1 252 ? -18.635 11.396 2.487 1.00 83.38 252 ALA A C 1
ATOM 1961 O O . ALA A 1 252 ? -18.298 11.860 3.576 1.00 83.38 252 ALA A O 1
ATOM 1962 N N . GLU A 1 253 ? -19.920 11.300 2.120 1.00 81.56 253 GLU A N 1
ATOM 1963 C CA . GLU A 1 253 ? -21.061 11.596 3.012 1.00 81.56 253 GLU A CA 1
ATOM 1964 C C . GLU A 1 253 ? -21.113 10.677 4.246 1.00 81.56 253 GLU A C 1
ATOM 1966 O O . GLU A 1 253 ? -21.723 11.029 5.250 1.00 81.56 253 GLU A O 1
ATOM 1971 N N . LYS A 1 254 ? -20.527 9.476 4.139 1.00 87.69 254 LYS A N 1
ATOM 1972 C CA . LYS A 1 254 ? -20.445 8.468 5.204 1.00 87.69 254 LYS A CA 1
ATOM 1973 C C . LYS A 1 254 ? -19.049 7.877 5.246 1.00 87.69 254 LYS A C 1
ATOM 1975 O O . LYS A 1 254 ? -18.729 6.978 4.467 1.00 87.69 254 LYS A O 1
ATOM 1980 N N . PHE A 1 255 ? -18.222 8.367 6.155 1.00 87.19 255 PHE A N 1
ATOM 1981 C CA . PHE A 1 255 ? -16.802 8.053 6.242 1.00 87.19 255 PHE A CA 1
ATOM 1982 C C . PHE A 1 255 ? -16.541 6.543 6.378 1.00 87.19 255 PHE A C 1
ATOM 1984 O O . PHE A 1 255 ? -15.792 5.956 5.596 1.00 87.19 255 PHE A O 1
ATOM 1991 N N . MET A 1 256 ? -17.249 5.864 7.288 1.00 89.00 256 MET A N 1
ATOM 1992 C CA . MET A 1 256 ? -17.068 4.420 7.514 1.00 89.00 256 MET A CA 1
ATOM 1993 C C . MET A 1 256 ? -17.613 3.521 6.393 1.00 89.00 256 MET A C 1
ATOM 1995 O O . MET A 1 256 ? -17.337 2.321 6.398 1.00 89.00 256 MET A O 1
ATOM 1999 N N . ALA A 1 257 ? -18.310 4.063 5.385 1.00 87.12 257 ALA A N 1
ATOM 2000 C CA . ALA A 1 257 ? -18.647 3.297 4.181 1.00 87.12 257 ALA A CA 1
ATOM 2001 C C . ALA A 1 257 ? -17.400 2.942 3.343 1.00 87.12 257 ALA A C 1
ATOM 2003 O O . ALA A 1 257 ? -17.432 1.972 2.586 1.00 87.12 257 ALA A O 1
ATOM 2004 N N . LEU A 1 258 ? -16.298 3.687 3.510 1.00 86.12 258 LEU A N 1
ATOM 2005 C CA . LEU A 1 258 ? -14.994 3.387 2.908 1.00 86.12 258 LEU A CA 1
ATOM 2006 C C . LEU A 1 258 ? -14.266 2.226 3.615 1.00 86.12 258 LEU A C 1
ATOM 2008 O O . LEU A 1 258 ? -13.443 1.552 2.996 1.00 86.12 258 LEU A O 1
ATOM 2012 N N . PHE A 1 259 ? -14.589 1.957 4.888 1.00 89.06 259 PHE A N 1
ATOM 2013 C CA . PHE A 1 259 ? -13.853 1.034 5.764 1.00 89.06 259 PHE A CA 1
ATOM 2014 C C . PHE A 1 259 ? -14.748 -0.069 6.383 1.00 89.06 259 PHE A C 1
ATOM 2016 O O . PHE A 1 259 ? -14.762 -0.255 7.602 1.00 89.06 259 PHE A O 1
ATOM 2023 N N . PRO A 1 260 ? -15.488 -0.855 5.569 1.00 86.00 260 PRO A N 1
ATOM 2024 C CA . PRO A 1 260 ? -16.530 -1.776 6.042 1.00 86.00 260 PRO A CA 1
ATOM 2025 C C . PRO A 1 260 ? -16.019 -3.015 6.800 1.00 86.00 260 PRO A C 1
ATOM 2027 O O . PRO A 1 260 ? -16.828 -3.802 7.285 1.00 86.00 260 PRO A O 1
ATOM 2030 N N . THR A 1 261 ? -14.703 -3.229 6.874 1.00 86.56 261 THR A N 1
ATOM 2031 C CA . THR A 1 261 ? -14.074 -4.386 7.540 1.00 86.56 261 THR A CA 1
ATOM 2032 C C . THR A 1 261 ? -13.278 -4.011 8.791 1.00 86.56 261 THR A C 1
ATOM 2034 O O . THR A 1 261 ? -12.496 -4.830 9.256 1.00 86.56 261 THR A O 1
ATOM 2037 N N . SER A 1 262 ? -13.424 -2.786 9.306 1.00 89.69 262 SER A N 1
ATOM 2038 C CA . SER A 1 262 ? -12.714 -2.326 10.506 1.00 89.69 262 SER A CA 1
ATOM 2039 C C . SER A 1 262 ? -13.071 -3.168 11.741 1.00 89.69 262 SER A C 1
ATOM 2041 O O . SER A 1 262 ? -14.247 -3.383 12.047 1.00 89.69 262 SER A O 1
ATOM 2043 N N . TYR A 1 263 ? -12.049 -3.637 12.458 1.00 90.12 263 TYR A N 1
ATOM 2044 C CA . TYR A 1 263 ? -12.178 -4.295 13.754 1.00 90.12 263 TYR A CA 1
ATOM 2045 C C . TYR A 1 263 ? -12.405 -3.274 14.876 1.00 90.12 263 TYR A C 1
ATOM 2047 O O . TYR A 1 263 ? -13.192 -3.554 15.778 1.00 90.12 263 TYR A O 1
ATOM 2055 N N . MET A 1 264 ? -11.826 -2.068 14.788 1.00 87.25 264 MET A N 1
ATOM 2056 C CA . MET A 1 264 ? -12.004 -1.010 15.799 1.00 87.25 264 MET A CA 1
ATOM 2057 C C . MET A 1 264 ? -13.478 -0.658 16.085 1.00 87.25 264 MET A C 1
ATOM 2059 O O . MET A 1 264 ? -13.808 -0.290 17.212 1.00 87.25 264 MET A O 1
ATOM 2063 N N . ILE A 1 265 ? -14.382 -0.800 15.104 1.00 86.81 265 ILE A N 1
ATOM 2064 C CA . ILE A 1 265 ? -15.832 -0.550 15.265 1.00 86.81 265 ILE A CA 1
ATOM 2065 C C . ILE A 1 265 ? -16.700 -1.820 15.381 1.00 86.81 265 ILE A C 1
ATOM 2067 O O . ILE A 1 265 ? -17.933 -1.724 15.333 1.00 86.81 265 ILE A O 1
ATOM 2071 N N . CYS A 1 266 ? -16.109 -3.013 15.518 1.00 85.88 266 CYS A N 1
ATOM 2072 C CA . CYS A 1 266 ? -16.855 -4.277 15.542 1.00 85.88 266 CYS A CA 1
ATOM 2073 C C . CYS A 1 266 ? -17.731 -4.435 16.810 1.00 85.88 266 CYS A C 1
ATOM 2075 O O . CYS A 1 266 ? -17.839 -3.529 17.639 1.00 85.88 266 CYS A O 1
ATOM 2077 N N . SER A 1 267 ? -18.428 -5.565 16.957 1.00 82.44 267 SER A N 1
ATOM 2078 C CA . SER A 1 267 ? -19.290 -5.850 18.119 1.00 82.44 267 SER A CA 1
ATOM 2079 C C . SER A 1 267 ? -18.540 -6.153 19.421 1.00 82.44 267 SER A C 1
ATOM 2081 O O . SER A 1 267 ? -19.136 -6.015 20.482 1.00 82.44 267 SER A O 1
ATOM 2083 N N . GLU A 1 268 ? -17.272 -6.560 19.346 1.00 82.94 268 GLU A N 1
ATOM 2084 C CA . GLU A 1 268 ? -16.418 -6.856 20.512 1.00 82.94 268 GLU A CA 1
ATOM 2085 C C . GLU A 1 268 ? -15.665 -5.621 21.025 1.00 82.94 268 GLU A C 1
ATOM 2087 O O . GLU A 1 268 ? -15.166 -5.626 22.147 1.00 82.94 268 GLU A O 1
ATOM 2092 N N . SER A 1 269 ? -15.590 -4.557 20.220 1.00 86.31 269 SER A N 1
ATOM 2093 C CA . SER A 1 269 ? -14.922 -3.315 20.600 1.00 86.31 269 SER A CA 1
ATOM 2094 C C . SER A 1 269 ? -15.666 -2.615 21.736 1.00 86.31 269 SER A C 1
ATOM 2096 O O . SER A 1 269 ? -16.825 -2.215 21.594 1.00 86.31 269 SER A O 1
ATOM 2098 N N . THR A 1 270 ? -14.971 -2.440 22.860 1.00 86.38 270 THR A N 1
ATOM 2099 C CA . THR A 1 270 ? -15.427 -1.683 24.036 1.00 86.38 270 THR A CA 1
ATOM 2100 C C . THR A 1 270 ? -15.388 -0.166 23.818 1.00 86.38 270 THR A C 1
ATOM 2102 O O . THR A 1 270 ? -15.954 0.576 24.620 1.00 86.38 270 THR A O 1
ATOM 2105 N N . ALA A 1 271 ? -14.769 0.292 22.723 1.00 89.06 271 ALA A N 1
ATOM 2106 C CA . ALA A 1 271 ? -14.547 1.691 22.365 1.00 89.06 271 ALA A CA 1
ATOM 2107 C C . ALA A 1 271 ? -15.838 2.406 21.910 1.00 89.06 271 ALA A C 1
ATOM 2109 O O . ALA A 1 271 ? -16.047 2.701 20.729 1.00 89.06 271 ALA A O 1
ATOM 2110 N N . SER A 1 272 ? -16.759 2.627 22.849 1.00 88.38 272 SER A N 1
ATOM 2111 C CA . SER A 1 272 ? -18.100 3.147 22.563 1.00 88.38 272 SER A CA 1
ATOM 2112 C C . SER A 1 272 ? -18.121 4.605 22.083 1.00 88.38 272 SER A C 1
ATOM 2114 O O . SER A 1 272 ? -18.922 4.941 21.207 1.00 88.38 272 SER A O 1
ATOM 2116 N N . ASN A 1 273 ? -17.227 5.458 22.586 1.00 87.56 273 ASN A N 1
ATOM 2117 C CA . ASN A 1 273 ? -17.146 6.871 22.218 1.00 87.56 273 ASN A CA 1
ATOM 2118 C C . ASN A 1 273 ? -16.518 7.021 20.827 1.00 87.56 273 ASN A C 1
ATOM 2120 O O . ASN A 1 273 ? -17.067 7.717 19.972 1.00 87.56 273 ASN A O 1
ATOM 2124 N N . LEU A 1 274 ? -15.437 6.283 20.558 1.00 88.56 274 LEU A N 1
ATOM 2125 C CA . LEU A 1 274 ? -14.755 6.218 19.265 1.00 88.56 274 LEU A CA 1
ATOM 2126 C C . LEU A 1 274 ? -15.682 5.665 18.183 1.00 88.56 274 LEU A C 1
ATOM 2128 O O . LEU A 1 274 ? -15.733 6.191 17.072 1.00 88.56 274 LEU A O 1
ATOM 2132 N N . LYS A 1 275 ? -16.463 4.634 18.514 1.00 89.75 275 LYS A N 1
ATOM 2133 C CA . LYS A 1 275 ? -17.459 4.051 17.613 1.00 89.75 275 LYS A CA 1
ATOM 2134 C C . LYS A 1 275 ? -18.572 5.039 17.272 1.00 89.75 275 LYS A C 1
ATOM 2136 O O . LYS A 1 275 ? -18.888 5.186 16.095 1.00 89.75 275 LYS A O 1
ATOM 2141 N N . ASN A 1 276 ? -19.113 5.761 18.256 1.00 88.25 276 ASN A N 1
ATOM 2142 C CA . ASN A 1 276 ? -20.102 6.817 18.016 1.00 88.25 276 ASN A CA 1
ATOM 2143 C C . ASN A 1 276 ? -19.514 7.963 17.171 1.00 88.25 276 ASN A C 1
ATOM 2145 O O . ASN A 1 276 ? -20.151 8.408 16.211 1.00 88.25 276 ASN A O 1
ATOM 2149 N N . PHE A 1 277 ? -18.281 8.386 17.475 1.00 88.56 277 PHE A N 1
ATOM 2150 C CA . PHE A 1 277 ? -17.552 9.396 16.709 1.00 88.56 277 PHE A CA 1
ATOM 2151 C C . PHE A 1 277 ? -17.401 8.983 15.236 1.00 88.56 277 PHE A C 1
ATOM 2153 O O . PHE A 1 277 ? -17.846 9.713 14.350 1.00 88.56 277 PHE A O 1
ATOM 2160 N N . LEU A 1 278 ? -16.856 7.791 14.974 1.00 88.19 278 LEU A N 1
ATOM 2161 C CA . LEU A 1 278 ? -16.634 7.274 13.620 1.00 88.19 278 LEU A CA 1
ATOM 2162 C C . LEU A 1 278 ? -17.937 6.982 12.857 1.00 88.19 278 LEU A C 1
ATOM 2164 O O . LEU A 1 278 ? -17.943 7.041 11.633 1.00 88.19 278 LEU A O 1
ATOM 2168 N N . GLN A 1 279 ? -19.039 6.662 13.542 1.00 88.31 279 GLN A N 1
ATOM 2169 C CA . GLN A 1 279 ? -20.317 6.318 12.899 1.00 88.31 279 GLN A CA 1
ATOM 2170 C C . GLN A 1 279 ? -21.297 7.492 12.736 1.00 88.31 279 GLN A C 1
ATOM 2172 O O . GLN A 1 279 ? -22.343 7.296 12.115 1.00 88.31 279 GLN A O 1
ATOM 2177 N N . SER A 1 280 ? -21.018 8.679 13.294 1.00 85.56 280 SER A N 1
ATOM 2178 C CA . SER A 1 280 ? -21.958 9.814 13.204 1.00 85.56 280 SER A CA 1
ATOM 2179 C C . SER A 1 280 ? -21.364 11.217 13.358 1.00 85.56 280 SER A C 1
ATOM 2181 O O . SER A 1 280 ? -21.882 12.152 12.748 1.00 85.56 280 SER A O 1
ATOM 2183 N N . THR A 1 281 ? -20.303 11.404 14.146 1.00 84.75 281 THR A N 1
ATOM 2184 C CA . THR A 1 281 ? -19.713 12.738 14.371 1.00 84.75 281 THR A CA 1
ATOM 2185 C C . THR A 1 281 ? -18.722 13.112 13.272 1.00 84.75 281 THR A C 1
ATOM 2187 O O . THR A 1 281 ? -18.739 14.245 12.803 1.00 84.75 281 THR A O 1
ATOM 2190 N N . ILE A 1 282 ? -17.893 12.172 12.803 1.00 86.12 282 ILE A N 1
ATOM 2191 C CA . ILE A 1 282 ? -16.918 12.425 11.726 1.00 86.12 282 ILE A CA 1
ATOM 2192 C C . ILE A 1 282 ? -17.592 12.820 10.400 1.00 86.12 282 ILE A C 1
ATOM 2194 O O . ILE A 1 282 ? -17.057 13.647 9.666 1.00 86.12 282 ILE A O 1
ATOM 2198 N N . ASP A 1 283 ? -18.803 12.312 10.144 1.00 86.81 283 ASP A N 1
ATOM 2199 C CA . ASP A 1 283 ? -19.623 12.663 8.977 1.00 86.81 283 ASP A CA 1
ATOM 2200 C C . ASP A 1 283 ? -20.077 14.140 8.996 1.00 86.81 283 ASP A C 1
ATOM 2202 O O . ASP A 1 283 ? -20.359 14.705 7.942 1.00 86.81 283 ASP A O 1
ATOM 2206 N N . GLN A 1 284 ? -20.108 14.780 10.175 1.00 85.00 284 GLN A N 1
ATOM 2207 C CA . GLN A 1 284 ? -20.454 16.200 10.364 1.00 85.00 284 GLN A CA 1
ATOM 2208 C C . GLN A 1 284 ? -19.234 17.133 10.293 1.00 85.00 284 GLN A C 1
ATOM 2210 O O . GLN A 1 284 ? -19.395 18.337 10.095 1.00 85.00 284 GLN A O 1
ATOM 2215 N N . VAL A 1 285 ? -18.020 16.598 10.459 1.00 83.44 285 VAL A N 1
ATOM 2216 C CA . VAL A 1 285 ? -16.771 17.346 10.262 1.00 83.44 285 VAL A CA 1
ATOM 2217 C C . VAL A 1 285 ? -16.523 17.503 8.761 1.00 83.44 285 VAL A C 1
ATOM 2219 O O . VAL A 1 285 ? -16.804 16.578 7.995 1.00 83.44 285 VAL A O 1
ATOM 2222 N N . ASP A 1 286 ? -15.984 18.651 8.344 1.00 81.50 286 ASP A N 1
ATOM 2223 C CA . ASP A 1 286 ? -15.710 18.956 6.936 1.00 81.50 286 ASP A CA 1
ATOM 2224 C C . ASP A 1 286 ? -14.865 17.881 6.220 1.00 81.50 286 ASP A C 1
ATOM 2226 O O . ASP A 1 286 ? -14.036 17.201 6.829 1.00 81.50 286 ASP A O 1
ATOM 2230 N N . GLY A 1 287 ? -15.093 17.738 4.911 1.00 78.19 287 GLY A N 1
ATOM 2231 C CA . GLY A 1 287 ? -14.448 16.750 4.049 1.00 78.19 287 GLY A CA 1
ATOM 2232 C C . GLY A 1 287 ? -12.928 16.906 3.963 1.00 78.19 287 GLY A C 1
ATOM 2233 O O . GLY A 1 287 ? -12.214 15.903 3.953 1.00 78.19 287 GLY A O 1
ATOM 2234 N N . GLU A 1 288 ? -12.430 18.143 3.941 1.00 81.56 288 GLU A N 1
ATOM 2235 C CA . GLU A 1 288 ? -11.001 18.452 3.797 1.00 81.56 288 GLU A CA 1
ATOM 2236 C C . GLU A 1 288 ? -10.288 18.587 5.159 1.00 81.56 288 GLU A C 1
ATOM 2238 O O . GLU A 1 288 ? -9.078 18.808 5.217 1.00 81.56 288 GLU A O 1
ATOM 2243 N N . ALA A 1 289 ? -11.007 18.397 6.273 1.00 85.00 289 ALA A N 1
ATOM 2244 C CA . ALA A 1 289 ? -10.447 18.501 7.616 1.00 85.00 289 ALA A CA 1
ATOM 2245 C C . ALA A 1 289 ? -9.387 17.420 7.897 1.00 85.00 289 ALA A C 1
ATOM 2247 O O . ALA A 1 289 ? -9.618 16.220 7.722 1.00 85.00 289 ALA A O 1
ATOM 2248 N N . TYR A 1 290 ? -8.249 17.841 8.458 1.00 85.69 290 TYR A N 1
ATOM 2249 C CA . TYR A 1 290 ? -7.086 16.987 8.727 1.00 85.69 290 TYR A CA 1
ATOM 2250 C C . TYR A 1 290 ? -7.412 15.723 9.544 1.00 85.69 290 TYR A C 1
ATOM 2252 O O . TYR A 1 290 ? -6.839 14.662 9.303 1.00 85.69 290 TYR A O 1
ATOM 2260 N N . ILE A 1 291 ? -8.389 15.781 10.456 1.00 87.06 291 ILE A N 1
ATOM 2261 C CA . ILE A 1 291 ? -8.837 14.602 11.211 1.00 87.06 291 ILE A CA 1
ATOM 2262 C C . ILE A 1 291 ? -9.415 13.487 10.317 1.00 87.06 291 ILE A C 1
ATOM 2264 O O . ILE A 1 291 ? -9.155 12.314 10.592 1.00 87.06 291 ILE A O 1
ATOM 2268 N N . ARG A 1 292 ? -10.121 13.807 9.218 1.00 88.50 292 ARG A N 1
ATOM 2269 C CA . ARG A 1 292 ? -10.560 12.794 8.238 1.00 88.50 292 ARG A CA 1
ATOM 2270 C C . ARG A 1 292 ? -9.360 12.159 7.537 1.00 88.50 292 ARG A C 1
ATOM 2272 O O . ARG A 1 292 ? -9.335 10.939 7.383 1.00 88.50 292 ARG A O 1
ATOM 2279 N N . GLU A 1 293 ? -8.345 12.946 7.171 1.00 88.62 293 GLU A N 1
ATOM 2280 C CA . GLU A 1 293 ? -7.104 12.417 6.591 1.00 88.62 293 GLU A CA 1
ATOM 2281 C C . GLU A 1 293 ? -6.387 11.473 7.573 1.00 88.62 293 GLU A C 1
ATOM 2283 O O . GLU A 1 293 ? -6.109 10.324 7.220 1.00 88.62 293 GLU A O 1
ATOM 2288 N N . VAL A 1 294 ? -6.172 11.892 8.823 1.00 89.44 294 VAL A N 1
ATOM 2289 C CA . VAL A 1 294 ? -5.487 11.078 9.842 1.00 89.44 294 VAL A CA 1
ATOM 2290 C C . VAL A 1 294 ? -6.238 9.771 10.135 1.00 89.44 294 VAL A C 1
ATOM 2292 O O . VAL A 1 294 ? -5.622 8.701 10.115 1.00 89.44 294 VAL A O 1
ATOM 2295 N N . PHE A 1 295 ? -7.564 9.806 10.320 1.00 90.94 295 PHE A N 1
ATOM 2296 C CA . PHE A 1 295 ? -8.343 8.574 10.502 1.00 90.94 295 PHE A CA 1
ATOM 2297 C C . PHE A 1 295 ? -8.382 7.704 9.243 1.00 90.94 295 PHE A C 1
ATOM 2299 O O . PHE A 1 295 ? -8.351 6.480 9.360 1.00 90.94 295 PHE A O 1
ATOM 2306 N N . SER A 1 296 ? -8.377 8.290 8.041 1.00 90.81 296 SER A N 1
ATOM 2307 C CA . SER A 1 296 ? -8.300 7.509 6.800 1.00 90.81 296 SER A CA 1
ATOM 2308 C C . SER A 1 296 ? -6.955 6.785 6.670 1.00 90.81 296 SER A C 1
ATOM 2310 O O . SER A 1 296 ? -6.923 5.636 6.226 1.00 90.81 296 SER A O 1
ATOM 2312 N N . LYS A 1 297 ? -5.854 7.400 7.134 1.00 91.62 297 LYS A N 1
ATOM 2313 C CA . LYS A 1 297 ? -4.523 6.779 7.210 1.00 91.62 297 LYS A CA 1
ATOM 2314 C C . LYS A 1 297 ? -4.527 5.622 8.213 1.00 91.62 297 LYS A C 1
ATOM 2316 O O . LYS A 1 297 ? -4.087 4.531 7.851 1.00 91.62 297 LYS A O 1
ATOM 2321 N N . LEU A 1 298 ? -5.096 5.811 9.409 1.00 93.94 298 LEU A N 1
ATOM 2322 C CA . LEU A 1 298 ? -5.236 4.752 10.421 1.00 93.94 298 LEU A CA 1
ATOM 2323 C C . LEU A 1 298 ? -6.065 3.561 9.908 1.00 93.94 298 LEU A C 1
ATOM 2325 O O . LEU A 1 298 ? -5.591 2.427 9.926 1.00 93.94 298 LEU A O 1
ATOM 2329 N N . LEU A 1 299 ? -7.266 3.809 9.381 1.00 93.38 299 LEU A N 1
ATOM 2330 C CA . LEU A 1 299 ? -8.163 2.763 8.871 1.00 93.38 299 LEU A CA 1
ATOM 2331 C C . LEU A 1 299 ? -7.606 2.068 7.614 1.00 93.38 299 LEU A C 1
ATOM 2333 O O . LEU A 1 299 ? -7.838 0.878 7.397 1.00 93.38 299 LEU A O 1
ATOM 2337 N N . SER A 1 300 ? -6.796 2.765 6.811 1.00 92.44 300 SER A N 1
ATOM 2338 C CA . SER A 1 300 ? -6.058 2.159 5.692 1.00 92.44 300 SER A CA 1
ATOM 2339 C C . SER A 1 300 ? -4.896 1.268 6.150 1.00 92.44 300 SER A C 1
ATOM 2341 O O . SER A 1 300 ? -4.553 0.308 5.455 1.00 92.44 300 SER A O 1
ATOM 2343 N N . LEU A 1 301 ? -4.280 1.553 7.303 1.00 93.38 301 LEU A N 1
ATOM 2344 C CA . LEU A 1 301 ? -3.285 0.679 7.936 1.00 93.38 301 LEU A CA 1
ATOM 2345 C C . LEU A 1 301 ? -3.960 -0.530 8.604 1.00 93.38 301 LEU A C 1
ATOM 2347 O O . LEU A 1 301 ? -3.513 -1.661 8.406 1.00 93.38 301 LEU A O 1
ATOM 2351 N N . GLU A 1 302 ? -5.090 -0.341 9.289 1.00 93.88 302 GLU A N 1
ATOM 2352 C CA . GLU A 1 302 ? -5.934 -1.443 9.775 1.00 93.88 302 GLU A CA 1
ATOM 2353 C C . GLU A 1 302 ? -6.337 -2.372 8.614 1.00 93.88 302 GLU A C 1
ATOM 2355 O O . GLU A 1 302 ? -6.107 -3.579 8.673 1.00 93.88 302 GLU A O 1
ATOM 2360 N N . GLY A 1 303 ? -6.821 -1.822 7.495 1.00 92.19 303 GLY A N 1
ATOM 2361 C CA . GLY A 1 303 ? -7.167 -2.597 6.299 1.00 92.19 303 GLY A CA 1
ATOM 2362 C C . GLY A 1 303 ? -6.000 -3.405 5.703 1.00 92.19 303 GLY A C 1
ATOM 2363 O O . GLY A 1 303 ? -6.222 -4.484 5.145 1.00 92.19 303 GLY A O 1
ATOM 2364 N N . LYS A 1 304 ? -4.748 -2.942 5.852 1.00 92.88 304 LYS A N 1
ATOM 2365 C CA . LYS A 1 304 ? -3.541 -3.725 5.513 1.00 92.88 304 LYS A CA 1
ATOM 2366 C C . LYS A 1 304 ? -3.296 -4.836 6.539 1.00 92.88 304 LYS A C 1
ATOM 2368 O O . LYS A 1 304 ? -3.112 -5.984 6.140 1.00 92.88 304 LYS A O 1
ATOM 2373 N N . SER A 1 305 ? -3.389 -4.522 7.830 1.00 91.94 305 SER A N 1
ATOM 2374 C CA . SER A 1 305 ? -3.241 -5.472 8.946 1.00 91.94 305 SER A CA 1
ATOM 2375 C C . SER A 1 305 ? -4.196 -6.659 8.811 1.00 91.94 305 SER A C 1
ATOM 2377 O O . SER A 1 305 ? -3.765 -7.810 8.761 1.00 91.94 305 SER A O 1
ATOM 2379 N N . ILE A 1 306 ? -5.488 -6.380 8.618 1.00 92.56 306 ILE A N 1
ATOM 2380 C CA . ILE A 1 306 ? -6.539 -7.391 8.448 1.00 92.56 306 ILE A CA 1
ATOM 2381 C C . ILE A 1 306 ? -6.303 -8.217 7.175 1.00 92.56 306 ILE A C 1
ATOM 2383 O O . ILE A 1 306 ? -6.517 -9.430 7.160 1.00 92.56 306 ILE A O 1
ATOM 2387 N N . ARG A 1 307 ? -5.801 -7.598 6.099 1.00 92.31 307 ARG A N 1
ATOM 2388 C CA . ARG A 1 307 ? -5.485 -8.291 4.840 1.00 92.31 307 ARG A CA 1
ATOM 2389 C C . ARG A 1 307 ? -4.270 -9.222 4.947 1.00 92.31 307 ARG A C 1
ATOM 2391 O O . ARG A 1 307 ? -4.250 -10.244 4.255 1.00 92.31 307 ARG A O 1
ATOM 2398 N N . TRP A 1 308 ? -3.263 -8.871 5.744 1.00 91.19 308 TRP A N 1
ATOM 2399 C CA . TRP A 1 308 ? -2.012 -9.628 5.872 1.00 91.19 308 TRP A CA 1
ATOM 2400 C C . TRP A 1 308 ? -2.065 -10.650 7.016 1.00 91.19 308 TRP A C 1
ATOM 2402 O O . TRP A 1 308 ? -1.804 -11.832 6.788 1.00 91.19 308 TRP A O 1
ATOM 2412 N N . TYR A 1 309 ? -2.486 -10.216 8.204 1.00 89.69 309 TYR A N 1
ATOM 2413 C CA . TYR A 1 309 ? -2.421 -10.964 9.465 1.00 89.69 309 TYR A CA 1
ATOM 2414 C C . TYR A 1 309 ? -3.785 -11.448 9.973 1.00 89.69 309 TYR A C 1
ATOM 2416 O O . TYR A 1 309 ? -3.848 -12.435 10.706 1.00 89.69 309 TYR A O 1
ATOM 2424 N N . LYS A 1 310 ? -4.886 -10.832 9.515 1.00 89.81 310 LYS A N 1
ATOM 2425 C CA . LYS A 1 310 ? -6.270 -11.233 9.833 1.00 89.81 310 LYS A CA 1
ATOM 2426 C C . LYS A 1 310 ? -6.502 -11.251 11.348 1.00 89.81 310 LYS A C 1
ATOM 2428 O O . LYS A 1 310 ? -6.299 -10.230 11.998 1.00 89.81 310 LYS A O 1
ATOM 2433 N N . GLU A 1 311 ? -6.909 -12.392 11.900 1.00 87.12 311 GLU A N 1
ATOM 2434 C CA . GLU A 1 311 ? -7.245 -12.585 13.312 1.00 87.12 311 GLU A CA 1
ATOM 2435 C C . GLU A 1 311 ? -6.105 -12.195 14.256 1.00 87.12 311 GLU A C 1
ATOM 2437 O O . GLU A 1 311 ? -6.371 -11.551 15.258 1.00 87.12 311 GLU A O 1
ATOM 2442 N N . ALA A 1 312 ? -4.843 -12.443 13.885 1.00 86.25 312 ALA A N 1
ATOM 2443 C CA . ALA A 1 312 ? -3.697 -12.052 14.710 1.00 86.25 312 ALA A CA 1
ATOM 2444 C C . ALA A 1 312 ? -3.582 -10.525 14.901 1.00 86.25 312 ALA A C 1
ATOM 2446 O O . ALA A 1 312 ? -3.026 -10.071 15.886 1.00 86.25 312 ALA A O 1
ATOM 2447 N N . SER A 1 313 ? -4.133 -9.708 13.992 1.00 90.56 313 SER A N 1
ATOM 2448 C CA . SER A 1 313 ? -4.219 -8.251 14.203 1.00 90.56 313 SER A CA 1
ATOM 2449 C C . SER A 1 313 ? -5.457 -7.802 14.992 1.00 90.56 313 SER A C 1
ATOM 2451 O O . SER A 1 313 ? -5.569 -6.624 15.314 1.00 90.56 313 SER A O 1
ATOM 2453 N N . ARG A 1 314 ? -6.404 -8.700 15.303 1.00 90.62 314 ARG A N 1
ATOM 2454 C CA . ARG A 1 314 ? -7.699 -8.348 15.910 1.00 90.62 314 ARG A CA 1
ATOM 2455 C C . ARG A 1 314 ? -7.531 -7.776 17.309 1.00 90.62 314 ARG A C 1
ATOM 2457 O O . ARG A 1 314 ? -8.003 -6.671 17.556 1.00 90.62 314 ARG A O 1
ATOM 2464 N N . SER A 1 315 ? -6.825 -8.486 18.184 1.00 89.88 315 SER A N 1
ATOM 2465 C CA . SER A 1 315 ? -6.649 -8.096 19.585 1.00 89.88 315 SER A CA 1
ATOM 2466 C C . SER A 1 315 ? -5.920 -6.752 19.707 1.00 89.88 315 SER A C 1
ATOM 2468 O O . SER A 1 315 ? -6.401 -5.859 20.399 1.00 89.88 315 SER A O 1
ATOM 2470 N N . TYR A 1 316 ? -4.862 -6.541 18.912 1.00 92.25 316 TYR A N 1
ATOM 2471 C CA . TYR A 1 316 ? -4.176 -5.246 18.814 1.00 92.25 316 TYR A CA 1
ATOM 2472 C C . TYR A 1 316 ? -5.100 -4.106 18.345 1.00 92.25 316 TYR A C 1
ATOM 2474 O O . TYR A 1 316 ? -5.051 -3.015 18.905 1.00 92.25 316 TYR A O 1
ATOM 2482 N N . MET A 1 317 ? -5.969 -4.327 17.348 1.00 93.62 317 MET A N 1
ATOM 2483 C CA . MET A 1 317 ? -6.907 -3.286 16.886 1.00 93.62 317 MET A CA 1
ATOM 2484 C C . MET A 1 317 ? -8.002 -2.977 17.912 1.00 93.62 317 MET A C 1
ATOM 2486 O O . MET A 1 317 ? -8.426 -1.829 18.017 1.00 93.62 317 MET A O 1
ATOM 2490 N N . LEU A 1 318 ? -8.446 -3.971 18.687 1.00 92.00 318 LEU A N 1
ATOM 2491 C CA . LEU A 1 318 ? -9.384 -3.763 19.793 1.00 92.00 318 LEU A CA 1
ATOM 2492 C C . LEU A 1 318 ? -8.731 -2.967 20.934 1.00 92.00 318 LEU A C 1
ATOM 2494 O O . LEU A 1 318 ? -9.346 -2.042 21.464 1.00 92.00 318 LEU A O 1
ATOM 2498 N N . GLU A 1 319 ? -7.473 -3.261 21.267 1.00 91.31 319 GLU A N 1
ATOM 2499 C CA . GLU A 1 319 ? -6.723 -2.498 22.267 1.00 91.31 319 GLU A CA 1
ATOM 2500 C C . GLU A 1 319 ? -6.418 -1.069 21.788 1.00 91.31 319 GLU A C 1
ATOM 2502 O O . GLU A 1 319 ? -6.632 -0.115 22.532 1.00 91.31 319 GLU A O 1
ATOM 2507 N N . LEU A 1 320 ? -6.001 -0.889 20.529 1.00 93.00 320 LEU A N 1
ATOM 2508 C CA . LEU A 1 320 ? -5.792 0.427 19.914 1.00 93.00 320 LEU A CA 1
ATOM 2509 C C . LEU A 1 320 ? -7.089 1.249 19.926 1.00 93.00 320 LEU A C 1
ATOM 2511 O O . LEU A 1 320 ? -7.061 2.419 20.306 1.00 93.00 320 LEU A O 1
ATOM 2515 N N . ALA A 1 321 ? -8.235 0.639 19.598 1.00 92.00 321 ALA A N 1
ATOM 2516 C CA . ALA A 1 321 ? -9.538 1.289 19.724 1.00 92.00 321 ALA A CA 1
ATOM 2517 C C . ALA A 1 321 ? -9.821 1.724 21.170 1.00 92.00 321 ALA A C 1
ATOM 2519 O O . ALA A 1 321 ? -10.243 2.857 21.387 1.00 92.00 321 ALA A O 1
ATOM 2520 N N . GLY A 1 322 ? -9.538 0.870 22.160 1.00 90.69 322 GLY A N 1
ATOM 2521 C CA . GLY A 1 322 ? -9.676 1.204 23.581 1.00 90.69 322 GLY A CA 1
ATOM 2522 C C . GLY A 1 322 ? -8.771 2.360 24.024 1.00 90.69 322 GLY A C 1
ATOM 2523 O O . GLY A 1 322 ? -9.247 3.293 24.666 1.00 90.69 322 GLY A O 1
ATOM 2524 N N . ARG A 1 323 ? -7.492 2.346 23.620 1.00 91.69 323 ARG A N 1
ATOM 2525 C CA . ARG A 1 323 ? -6.505 3.401 23.924 1.00 91.69 323 ARG A CA 1
ATOM 2526 C C . ARG A 1 323 ? -6.861 4.743 23.267 1.00 91.69 323 ARG A C 1
ATOM 2528 O O . ARG A 1 323 ? -6.565 5.794 23.834 1.00 91.69 323 ARG A O 1
ATOM 2535 N N . LEU A 1 324 ? -7.540 4.728 22.116 1.00 91.62 324 LEU A N 1
ATOM 2536 C CA . LEU A 1 324 ? -8.129 5.928 21.511 1.00 91.62 324 LEU A CA 1
ATOM 2537 C C . LEU A 1 324 ? -9.447 6.354 22.180 1.00 91.62 324 LEU A C 1
ATOM 2539 O O . LEU A 1 324 ? -9.682 7.552 22.308 1.00 91.62 324 LEU A O 1
ATOM 2543 N N . ASP A 1 325 ? -10.286 5.425 22.647 1.00 91.38 325 ASP A N 1
ATOM 2544 C CA . ASP A 1 325 ? -11.529 5.747 23.367 1.00 91.38 325 ASP A CA 1
ATOM 2545 C C . ASP A 1 325 ? -11.262 6.474 24.688 1.00 91.38 325 ASP A C 1
ATOM 2547 O O . ASP A 1 325 ? -11.958 7.433 25.014 1.00 91.38 325 ASP A O 1
ATOM 2551 N N . THR A 1 326 ? -10.218 6.065 25.419 1.00 89.75 326 THR A N 1
ATOM 2552 C CA . THR A 1 326 ? -9.822 6.698 26.686 1.00 89.75 326 THR A CA 1
ATOM 2553 C C . THR A 1 326 ? -9.307 8.125 26.519 1.00 89.75 326 THR A C 1
ATOM 2555 O O . THR A 1 326 ? -9.555 8.953 27.391 1.00 89.75 326 THR A O 1
ATOM 2558 N N . GLU A 1 327 ? -8.623 8.428 25.410 1.00 87.12 327 GLU A N 1
ATOM 2559 C CA . GLU A 1 327 ? -8.150 9.787 25.100 1.00 87.12 327 GLU A CA 1
ATOM 2560 C C . GLU A 1 327 ? -9.273 10.655 24.502 1.00 87.12 327 GLU A C 1
ATOM 2562 O O . GLU A 1 327 ? -9.318 11.865 24.721 1.00 87.12 327 GLU A O 1
ATOM 2567 N N . LEU A 1 328 ? -10.212 10.040 23.771 1.00 86.81 328 LEU A N 1
ATOM 2568 C CA . LEU A 1 328 ? -11.396 10.713 23.240 1.00 86.81 328 LEU A CA 1
ATOM 2569 C C . LEU A 1 328 ? -12.373 11.103 24.356 1.00 86.81 328 LEU A C 1
ATOM 2571 O O . LEU A 1 328 ? -12.796 12.253 24.415 1.00 86.81 328 LEU A O 1
ATOM 2575 N N . GLY A 1 329 ? -12.744 10.163 25.230 1.00 83.38 329 GLY A N 1
ATOM 2576 C CA . GLY A 1 329 ? -13.620 10.380 26.384 1.00 83.38 329 GLY A CA 1
ATOM 2577 C C . GLY A 1 329 ? -14.857 11.236 26.076 1.00 83.38 329 GLY A C 1
ATOM 2578 O O . GLY A 1 329 ? -15.783 10.794 25.402 1.00 83.38 329 GLY A O 1
ATOM 2579 N N . ALA A 1 330 ? -14.856 12.472 26.587 1.00 76.81 330 ALA A N 1
ATOM 2580 C CA . ALA A 1 330 ? -15.891 13.489 26.367 1.00 76.81 330 ALA A CA 1
ATOM 2581 C C . ALA A 1 330 ? -15.359 14.745 25.631 1.00 76.81 330 ALA A C 1
ATOM 2583 O O . ALA A 1 330 ? -15.855 15.851 25.838 1.00 76.81 330 ALA A O 1
ATOM 2584 N N . HIS A 1 331 ? -14.308 14.597 24.821 1.00 83.62 331 HIS A N 1
ATOM 2585 C CA . HIS A 1 331 ? -13.665 15.680 24.077 1.00 83.62 331 HIS A CA 1
ATOM 2586 C C . HIS A 1 331 ? -14.517 16.145 22.885 1.00 83.62 331 HIS A C 1
ATOM 2588 O O . HIS A 1 331 ? -14.969 15.328 22.080 1.00 83.62 331 HIS A O 1
ATOM 2594 N N . ASP A 1 332 ? -14.695 17.462 22.722 1.00 80.19 332 ASP A N 1
ATOM 2595 C CA . ASP A 1 332 ? -15.404 18.008 21.561 1.00 80.19 332 ASP A CA 1
ATOM 2596 C C . ASP A 1 332 ? -14.501 18.037 20.318 1.00 80.19 332 ASP A C 1
ATOM 2598 O O . ASP A 1 332 ? -13.737 18.973 20.055 1.00 80.19 332 ASP A O 1
ATOM 2602 N N . VAL A 1 333 ? -14.625 16.974 19.528 1.00 78.00 333 VAL A N 1
ATOM 2603 C CA . VAL A 1 333 ? -13.918 16.790 18.258 1.00 78.00 333 VAL A CA 1
ATOM 2604 C C . VAL A 1 333 ? -14.331 17.833 17.203 1.00 78.00 333 VAL A C 1
ATOM 2606 O O . VAL A 1 333 ? -13.543 18.148 16.309 1.00 78.00 333 VAL A O 1
ATOM 2609 N N . SER A 1 334 ? -15.541 18.394 17.300 1.00 73.50 334 SER A N 1
ATOM 2610 C CA . SER A 1 334 ? -16.065 19.370 16.337 1.00 73.50 334 SER A CA 1
ATOM 2611 C C . SER A 1 334 ? -15.542 20.787 16.590 1.00 73.50 334 SER A C 1
ATOM 2613 O O . SER A 1 334 ? -15.221 21.498 15.638 1.00 73.50 334 SER A O 1
ATOM 2615 N N . GLU A 1 335 ? -15.370 21.186 17.854 1.00 76.19 335 GLU A N 1
ATOM 2616 C CA . GLU A 1 335 ? -14.806 22.496 18.196 1.00 76.19 335 GLU A CA 1
ATOM 2617 C C . GLU A 1 335 ? -13.274 22.508 18.261 1.00 76.19 335 GLU A C 1
ATOM 2619 O O . GLU A 1 335 ? -12.664 23.520 17.904 1.00 76.19 335 GLU A O 1
ATOM 2624 N N . CYS A 1 336 ? -12.642 21.412 18.700 1.00 81.69 336 CYS A N 1
ATOM 2625 C CA . CYS A 1 336 ? -11.189 21.337 18.863 1.00 81.69 336 CYS A CA 1
ATOM 2626 C C . CYS A 1 336 ? -10.493 20.696 17.654 1.00 81.69 336 CYS A C 1
ATOM 2628 O O . CYS A 1 336 ? -9.748 21.367 16.936 1.00 81.69 336 CYS A O 1
ATOM 2630 N N . CYS A 1 337 ? -10.731 19.406 17.400 1.00 77.81 337 CYS A N 1
ATOM 2631 C CA . CYS A 1 337 ? -9.958 18.643 16.415 1.00 77.81 337 CYS A CA 1
ATOM 2632 C C . CYS A 1 337 ? -10.135 19.142 14.974 1.00 77.81 337 CYS A C 1
ATOM 2634 O O . CYS A 1 337 ? -9.170 19.150 14.213 1.00 77.81 337 CYS A O 1
ATOM 2636 N N . ALA A 1 338 ? -11.336 19.594 14.602 1.00 73.62 338 ALA A N 1
ATOM 2637 C CA . ALA A 1 338 ? -11.620 20.109 13.261 1.00 73.62 338 ALA A CA 1
ATOM 2638 C C . ALA A 1 338 ? -10.828 21.383 12.887 1.00 73.62 338 ALA A C 1
ATOM 2640 O O . ALA A 1 338 ? -10.792 21.747 11.715 1.00 73.62 338 ALA A O 1
ATOM 2641 N N . ARG A 1 339 ? -10.195 22.061 13.860 1.00 73.75 339 ARG A N 1
ATOM 2642 C CA . ARG A 1 339 ? -9.404 23.290 13.646 1.00 73.75 339 ARG A CA 1
ATOM 2643 C C . ARG A 1 339 ? -7.894 23.056 13.530 1.00 73.75 339 ARG A C 1
ATOM 2645 O O . ARG A 1 339 ? -7.171 24.004 13.243 1.00 73.75 339 ARG A O 1
ATOM 2652 N N . VAL A 1 340 ? -7.408 21.838 13.775 1.00 77.94 340 VAL A N 1
ATOM 2653 C CA . VAL A 1 340 ? -5.971 21.516 13.750 1.00 77.94 340 VAL A CA 1
ATOM 2654 C C . VAL A 1 340 ? -5.513 21.293 12.309 1.00 77.94 340 VAL A C 1
ATOM 2656 O O . VAL A 1 340 ? -6.033 20.405 11.633 1.00 77.94 340 VAL A O 1
ATOM 2659 N N . SER A 1 341 ? -4.524 22.061 11.844 1.00 77.19 341 SER A N 1
ATOM 2660 C CA . SER A 1 341 ? -3.882 21.818 10.546 1.00 77.19 341 SER A CA 1
ATOM 2661 C C . SER A 1 341 ? -2.760 20.776 10.647 1.00 77.19 341 SER A C 1
ATOM 2663 O O . SER A 1 341 ? -2.266 20.470 11.735 1.00 77.19 341 SER A O 1
ATOM 2665 N N . ALA A 1 342 ? -2.301 20.268 9.499 1.00 70.81 342 ALA A N 1
ATOM 2666 C CA . ALA A 1 342 ? -1.134 19.385 9.429 1.00 70.81 342 ALA A CA 1
ATOM 2667 C C . ALA A 1 342 ? 0.145 20.031 10.008 1.00 70.81 342 ALA A C 1
ATOM 2669 O O . ALA A 1 342 ? 0.981 19.332 10.578 1.00 70.81 342 ALA A O 1
ATOM 2670 N N . ASN A 1 343 ? 0.266 21.360 9.915 1.00 66.31 343 ASN A N 1
ATOM 2671 C CA . ASN A 1 343 ? 1.414 22.112 10.425 1.00 66.31 343 ASN A CA 1
ATOM 2672 C C . ASN A 1 343 ? 1.375 22.208 11.960 1.00 66.31 343 ASN A C 1
ATOM 2674 O O . ASN A 1 343 ? 2.391 22.009 12.624 1.00 66.31 343 ASN A O 1
ATOM 2678 N N . ASP A 1 344 ? 0.190 22.448 12.531 1.00 67.12 344 ASP A N 1
ATOM 2679 C CA . ASP A 1 344 ? -0.000 22.548 13.984 1.00 67.12 344 ASP A CA 1
ATOM 2680 C C . ASP A 1 344 ? 0.107 21.182 14.676 1.00 67.12 344 ASP A C 1
ATOM 2682 O O . ASP A 1 344 ? 0.505 21.101 15.836 1.00 67.12 344 ASP A O 1
ATOM 2686 N N . ALA A 1 345 ? -0.215 20.095 13.968 1.00 61.72 345 ALA A N 1
ATOM 2687 C CA . ALA A 1 345 ? -0.223 18.734 14.505 1.00 61.72 345 ALA A CA 1
ATOM 2688 C C . ALA A 1 345 ? 1.152 18.230 14.990 1.00 61.72 345 ALA A C 1
ATOM 2690 O O . ALA A 1 345 ? 1.206 17.351 15.851 1.00 61.72 345 ALA A O 1
ATOM 2691 N N . ASN A 1 346 ? 2.251 18.793 14.474 1.00 63.00 346 ASN A N 1
ATOM 2692 C CA . ASN A 1 346 ? 3.614 18.510 14.938 1.00 63.00 346 ASN A CA 1
ATOM 2693 C C . ASN A 1 346 ? 4.087 19.461 16.061 1.00 63.00 346 ASN A C 1
ATOM 2695 O O . ASN A 1 346 ? 5.158 19.246 16.626 1.00 63.00 346 ASN A O 1
ATOM 2699 N N . SER A 1 347 ? 3.310 20.494 16.409 1.00 63.59 347 SER A N 1
ATOM 2700 C CA . SER A 1 347 ? 3.630 21.415 17.505 1.00 63.59 347 SER A CA 1
ATOM 2701 C C . SER A 1 347 ? 3.214 20.830 18.864 1.00 63.59 347 SER A C 1
ATOM 2703 O O . SER A 1 347 ? 2.050 20.441 19.025 1.00 63.59 347 SER A O 1
ATOM 2705 N N . PRO A 1 348 ? 4.101 20.806 19.881 1.00 61.59 348 PRO A N 1
ATOM 2706 C CA . PRO A 1 348 ? 3.736 20.363 21.227 1.00 61.59 348 PRO A CA 1
ATOM 2707 C C . PRO A 1 348 ? 2.763 21.328 21.925 1.00 61.59 348 PRO A C 1
ATOM 2709 O O . PRO A 1 348 ? 1.981 20.886 22.762 1.00 61.59 348 PRO A O 1
ATOM 2712 N N . ASP A 1 349 ? 2.780 22.613 21.554 1.00 59.16 349 ASP A N 1
ATOM 2713 C CA . ASP A 1 349 ? 2.015 23.681 22.217 1.00 59.16 349 ASP A CA 1
ATOM 2714 C C . ASP A 1 349 ? 0.695 24.035 21.498 1.00 59.16 349 ASP A C 1
ATOM 2716 O O . ASP A 1 349 ? -0.112 24.796 22.032 1.00 59.16 349 ASP A O 1
ATOM 2720 N N . GLY A 1 350 ? 0.472 23.514 20.282 1.00 60.19 350 GLY A N 1
ATOM 2721 C CA . GLY A 1 350 ? -0.689 23.845 19.435 1.00 60.19 350 GLY A CA 1
ATOM 2722 C C . GLY A 1 350 ? -1.567 22.664 19.000 1.00 60.19 350 GLY A C 1
ATOM 2723 O O . GLY A 1 350 ? -2.673 22.881 18.506 1.00 60.19 350 GLY A O 1
ATOM 2724 N N . SER A 1 351 ? -1.114 21.419 19.173 1.00 70.06 351 SER A N 1
ATOM 2725 C CA . SER A 1 351 ? -1.850 20.231 18.720 1.00 70.06 351 SER A CA 1
ATOM 2726 C C . SER A 1 351 ? -2.914 19.761 19.722 1.00 70.06 351 SER A C 1
ATOM 2728 O O . SER A 1 351 ? -2.714 19.746 20.936 1.00 70.06 351 SER A O 1
ATOM 2730 N N . CYS A 1 352 ? -4.060 19.301 19.209 1.00 85.19 352 CYS A N 1
ATOM 2731 C CA . CYS A 1 352 ? -5.038 18.579 20.023 1.00 85.19 352 CYS A CA 1
ATOM 2732 C C . CYS A 1 352 ? -4.435 17.250 20.517 1.00 85.19 352 CYS A C 1
ATOM 2734 O O . CYS A 1 352 ? -3.958 16.451 19.707 1.00 85.19 352 CYS A O 1
ATOM 2736 N N . ALA A 1 353 ? -4.515 16.986 21.827 1.00 85.38 353 ALA A N 1
ATOM 2737 C CA . ALA A 1 353 ? -3.978 15.774 22.451 1.00 85.38 353 ALA A CA 1
ATOM 2738 C C . ALA A 1 353 ? -4.518 14.481 21.811 1.00 85.38 353 ALA A C 1
ATOM 2740 O O . ALA A 1 353 ? -3.730 13.592 21.489 1.00 85.38 353 ALA A O 1
ATOM 2741 N N . PHE A 1 354 ? -5.818 14.428 21.495 1.00 87.38 354 PHE A N 1
ATOM 2742 C CA . PHE A 1 354 ? -6.428 13.298 20.792 1.00 87.38 354 PHE A CA 1
ATOM 2743 C C . PHE A 1 354 ? -5.845 13.096 19.384 1.00 87.38 354 PHE A C 1
ATOM 2745 O O . PHE A 1 354 ? -5.450 11.983 19.047 1.00 87.38 354 PHE A O 1
ATOM 2752 N N . ILE A 1 355 ? -5.695 14.154 18.571 1.00 86.75 355 ILE A N 1
ATOM 2753 C CA . ILE A 1 355 ? -5.056 14.035 17.243 1.00 86.75 355 ILE A CA 1
ATOM 2754 C C . ILE A 1 355 ? -3.605 13.567 17.379 1.00 86.75 355 ILE A C 1
ATOM 2756 O O . ILE A 1 355 ? -3.184 12.678 16.639 1.00 86.75 355 ILE A O 1
ATOM 2760 N N . ARG A 1 356 ? -2.850 14.110 18.342 1.00 87.56 356 ARG A N 1
ATOM 2761 C CA . ARG A 1 356 ? -1.475 13.675 18.613 1.00 87.56 356 ARG A CA 1
ATOM 2762 C C . ARG A 1 356 ? -1.430 12.193 19.005 1.00 87.56 356 ARG A C 1
ATOM 2764 O O . ARG A 1 356 ? -0.620 11.459 18.446 1.00 87.56 356 ARG A O 1
ATOM 2771 N N . LYS A 1 357 ? -2.349 11.719 19.855 1.00 89.75 357 LYS A N 1
ATOM 2772 C CA . LYS A 1 357 ? -2.483 10.298 20.211 1.00 89.75 357 LYS A CA 1
ATOM 2773 C C . LYS A 1 357 ? -2.796 9.426 18.991 1.00 89.75 357 LYS A C 1
ATOM 2775 O O . LYS A 1 357 ? -2.159 8.389 18.826 1.00 89.75 357 LYS A O 1
ATOM 2780 N N . VAL A 1 358 ? -3.708 9.845 18.108 1.00 90.38 358 VAL A N 1
ATOM 2781 C CA . VAL A 1 358 ? -4.006 9.119 16.857 1.00 90.38 358 VAL A CA 1
ATOM 2782 C C . VAL A 1 358 ? -2.784 9.097 15.928 1.00 90.38 358 VAL A C 1
ATOM 2784 O O . VAL A 1 358 ? -2.505 8.066 15.322 1.00 90.38 358 VAL A O 1
ATOM 2787 N N . LEU A 1 359 ? -2.005 10.181 15.844 1.00 90.19 359 LEU A N 1
ATOM 2788 C CA . LEU A 1 359 ? -0.754 10.221 15.074 1.00 90.19 359 LEU A CA 1
ATOM 2789 C C . LEU A 1 359 ? 0.346 9.328 15.669 1.00 90.19 359 LEU A C 1
ATOM 2791 O O . LEU A 1 359 ? 1.086 8.704 14.909 1.00 90.19 359 LEU A O 1
ATOM 2795 N N . GLU A 1 360 ? 0.441 9.224 16.996 1.00 91.19 360 GLU A N 1
ATOM 2796 C CA . GLU A 1 360 ? 1.305 8.251 17.680 1.00 91.19 360 GLU A CA 1
ATOM 2797 C C . GLU A 1 360 ? 0.906 6.811 17.319 1.00 91.19 360 GLU A C 1
ATOM 2799 O O . GLU A 1 360 ? 1.771 6.028 16.932 1.00 91.19 360 GLU A O 1
ATOM 2804 N N . GLU A 1 361 ? -0.389 6.468 17.354 1.00 92.94 361 GLU A N 1
ATOM 2805 C CA . GLU A 1 361 ? -0.868 5.131 16.966 1.00 92.94 361 GLU A CA 1
ATOM 2806 C C . GLU A 1 361 ? -0.685 4.847 15.466 1.00 92.94 361 GLU A C 1
ATOM 2808 O O . GLU A 1 361 ? -0.294 3.745 15.090 1.00 92.94 361 GLU A O 1
ATOM 2813 N N . VAL A 1 362 ? -0.886 5.841 14.592 1.00 92.75 362 VAL A N 1
ATOM 2814 C CA . VAL A 1 362 ? -0.578 5.730 13.155 1.00 92.75 362 VAL A CA 1
ATOM 2815 C C . VAL A 1 362 ? 0.911 5.458 12.935 1.00 92.75 362 VAL A C 1
ATOM 2817 O O . VAL A 1 362 ? 1.247 4.627 12.089 1.00 92.75 362 VAL A O 1
ATOM 2820 N N . LYS A 1 363 ? 1.807 6.117 13.682 1.00 92.19 363 LYS A N 1
ATOM 2821 C CA . LYS A 1 363 ? 3.255 5.859 13.624 1.00 92.19 363 LYS A CA 1
ATOM 2822 C C . LYS A 1 363 ? 3.576 4.453 14.138 1.00 92.19 363 LYS A C 1
ATOM 2824 O O . LYS A 1 363 ? 4.175 3.683 13.396 1.00 92.19 363 LYS A O 1
ATOM 2829 N N . ALA A 1 364 ? 3.097 4.080 15.326 1.00 92.06 364 ALA A N 1
ATOM 2830 C CA . ALA A 1 364 ? 3.330 2.764 15.927 1.00 92.06 364 ALA A CA 1
ATOM 2831 C C . ALA A 1 364 ? 2.837 1.607 15.039 1.00 92.06 364 ALA A C 1
ATOM 2833 O O . ALA A 1 364 ? 3.573 0.649 14.804 1.00 92.06 364 ALA A O 1
ATOM 2834 N N . LEU A 1 365 ? 1.631 1.723 14.472 1.00 92.94 365 LEU A N 1
ATOM 2835 C CA . LEU A 1 365 ? 1.084 0.738 13.540 1.00 92.94 365 LEU A CA 1
ATOM 2836 C C . LEU A 1 365 ? 1.827 0.729 12.193 1.00 92.94 365 LEU A C 1
ATOM 2838 O O . LEU A 1 365 ? 1.965 -0.329 11.585 1.00 92.94 365 LEU A O 1
ATOM 2842 N N . THR A 1 366 ? 2.334 1.872 11.719 1.00 92.94 366 THR A N 1
ATOM 2843 C CA . THR A 1 366 ? 3.196 1.907 10.524 1.00 92.94 366 THR A CA 1
ATOM 2844 C C . THR A 1 366 ? 4.498 1.151 10.789 1.00 92.94 366 THR A C 1
ATOM 2846 O O . THR A 1 366 ? 4.836 0.260 10.012 1.00 92.94 366 THR A O 1
ATOM 2849 N N . THR A 1 367 ? 5.179 1.420 11.906 1.00 91.19 367 THR A N 1
ATOM 2850 C CA . THR A 1 367 ? 6.378 0.676 12.322 1.00 91.19 367 THR A CA 1
ATOM 2851 C C . THR A 1 367 ? 6.082 -0.821 12.415 1.00 91.19 367 THR A C 1
ATOM 2853 O O . THR A 1 367 ? 6.713 -1.606 11.715 1.00 91.19 367 THR A O 1
ATOM 2856 N N . ALA A 1 368 ? 5.044 -1.221 13.155 1.00 88.81 368 ALA A N 1
ATOM 2857 C CA . ALA A 1 368 ? 4.669 -2.627 13.309 1.00 88.81 368 ALA A CA 1
ATOM 2858 C C . ALA A 1 368 ? 4.343 -3.337 11.977 1.00 88.81 368 ALA A C 1
ATOM 2860 O O . ALA A 1 368 ? 4.544 -4.542 11.872 1.00 88.81 368 ALA A O 1
ATOM 2861 N N . LEU A 1 369 ? 3.845 -2.625 10.958 1.00 88.62 369 LEU A N 1
ATOM 2862 C CA . LEU A 1 369 ? 3.485 -3.202 9.655 1.00 88.62 369 LEU A CA 1
ATOM 2863 C C . LEU A 1 369 ? 4.620 -3.262 8.625 1.00 88.62 369 LEU A C 1
ATOM 2865 O O . LEU A 1 369 ? 4.498 -4.028 7.666 1.00 88.62 369 LEU A O 1
ATOM 2869 N N . PHE A 1 370 ? 5.659 -2.437 8.765 1.00 89.38 370 PHE A N 1
ATOM 2870 C CA . PHE A 1 370 ? 6.701 -2.269 7.742 1.00 89.38 370 PHE A CA 1
ATOM 2871 C C . PHE A 1 370 ? 8.131 -2.499 8.248 1.00 89.38 370 PHE A C 1
ATOM 2873 O O . PHE A 1 370 ? 9.019 -2.733 7.428 1.00 89.38 370 PHE A O 1
ATOM 2880 N N . GLU A 1 371 ? 8.369 -2.486 9.561 1.00 87.44 371 GLU A N 1
ATOM 2881 C CA . GLU A 1 371 ? 9.637 -2.933 10.136 1.00 87.44 371 GLU A CA 1
ATOM 2882 C C . GLU A 1 371 ? 9.811 -4.452 9.951 1.00 87.44 371 GLU A C 1
ATOM 2884 O O . GLU A 1 371 ? 8.851 -5.224 9.974 1.00 87.44 371 GLU A O 1
ATOM 2889 N N . MET A 1 372 ? 11.055 -4.891 9.748 1.00 77.31 372 MET A N 1
ATOM 2890 C CA . MET A 1 372 ? 11.402 -6.305 9.584 1.00 77.31 372 MET A CA 1
ATOM 2891 C C . MET A 1 372 ? 11.064 -7.106 10.855 1.00 77.31 372 MET A C 1
ATOM 2893 O O . MET A 1 372 ? 11.706 -6.883 11.884 1.00 77.31 372 MET A O 1
ATOM 2897 N N . PRO A 1 373 ? 10.134 -8.084 10.814 1.00 75.50 373 PRO A N 1
ATOM 2898 C CA . PRO A 1 373 ? 9.790 -8.861 11.998 1.00 75.50 373 PRO A CA 1
ATOM 2899 C C . PRO A 1 373 ? 10.996 -9.646 12.521 1.00 75.50 373 PRO A C 1
ATOM 2901 O O . PRO A 1 373 ? 11.617 -10.425 11.796 1.00 75.50 373 PRO A O 1
ATOM 2904 N N . THR A 1 374 ? 11.301 -9.475 13.806 1.00 75.88 374 THR A N 1
ATOM 2905 C CA . THR A 1 374 ? 12.401 -10.170 14.497 1.00 75.88 374 THR A CA 1
ATOM 2906 C C . THR A 1 374 ? 12.112 -11.654 14.745 1.00 75.88 374 THR A C 1
ATOM 2908 O O . THR A 1 374 ? 13.034 -12.435 14.989 1.00 75.88 374 THR A O 1
ATOM 2911 N N . ASN A 1 375 ? 10.842 -12.068 14.671 1.00 77.75 375 ASN A N 1
ATOM 2912 C CA . ASN A 1 375 ? 10.414 -13.449 14.876 1.00 77.75 375 ASN A CA 1
ATOM 2913 C C . ASN A 1 375 ? 10.378 -14.263 13.567 1.00 77.75 375 ASN A C 1
ATOM 2915 O O . ASN A 1 375 ? 10.200 -13.744 12.468 1.00 77.75 375 ASN A O 1
ATOM 2919 N N . GLN A 1 376 ? 10.490 -15.591 13.682 1.00 69.25 376 GLN A N 1
ATOM 2920 C CA . GLN A 1 376 ? 10.440 -16.491 12.517 1.00 69.25 376 GLN A CA 1
ATOM 2921 C C . GLN A 1 376 ? 9.023 -16.673 11.935 1.00 69.25 376 GLN A C 1
ATOM 2923 O O . GLN A 1 376 ? 8.866 -17.338 10.911 1.00 69.25 376 GLN A O 1
ATOM 2928 N N . GLY A 1 377 ? 7.993 -16.113 12.582 1.00 73.25 377 GLY A N 1
ATOM 2929 C CA . GLY A 1 377 ? 6.603 -16.169 12.124 1.00 73.25 377 GLY A CA 1
ATOM 2930 C C . GLY A 1 377 ? 6.249 -15.097 11.089 1.00 73.25 377 GLY A C 1
ATOM 2931 O O . GLY A 1 377 ? 5.309 -15.289 10.321 1.00 73.25 377 GLY A O 1
ATOM 2932 N N . GLY A 1 378 ? 6.987 -13.981 11.051 1.00 80.56 378 GLY A N 1
ATOM 2933 C CA . GLY A 1 378 ? 6.692 -12.837 10.181 1.00 80.56 378 GLY A CA 1
ATOM 2934 C C . GLY A 1 378 ? 5.462 -12.019 10.603 1.00 80.56 378 GLY A C 1
ATOM 2935 O O . GLY A 1 378 ? 5.018 -11.162 9.841 1.00 80.56 378 GLY A O 1
ATOM 2936 N N . VAL A 1 379 ? 4.906 -12.291 11.788 1.00 83.81 379 VAL A N 1
ATOM 2937 C CA . VAL A 1 379 ? 3.808 -11.534 12.413 1.00 83.81 379 VAL A CA 1
ATOM 2938 C C . VAL A 1 379 ? 4.430 -10.485 13.341 1.00 83.81 379 VAL A C 1
ATOM 2940 O O . VAL A 1 379 ? 5.364 -10.841 14.059 1.00 83.81 379 VAL A O 1
ATOM 2943 N N . PRO A 1 380 ? 3.963 -9.225 13.370 1.00 86.44 380 PRO A N 1
ATOM 2944 C CA . PRO A 1 380 ? 4.521 -8.206 14.259 1.00 86.44 380 PRO A CA 1
ATOM 2945 C C . PRO A 1 380 ? 4.449 -8.657 15.728 1.00 86.44 380 PRO A C 1
ATOM 2947 O O . PRO A 1 380 ? 3.403 -9.165 16.134 1.00 86.44 380 PRO A O 1
ATOM 2950 N N . PRO A 1 381 ? 5.513 -8.499 16.540 1.00 84.56 381 PRO A N 1
ATOM 2951 C CA . PRO A 1 381 ? 5.527 -9.002 17.919 1.00 84.56 381 PRO A CA 1
ATOM 2952 C C . PRO A 1 381 ? 4.408 -8.383 18.766 1.00 84.56 381 PRO A C 1
ATOM 2954 O O . PRO A 1 381 ? 3.684 -9.110 19.437 1.00 84.56 381 PRO A O 1
ATOM 2957 N N . VAL A 1 382 ? 4.151 -7.083 18.588 1.00 87.00 382 VAL A N 1
ATOM 2958 C CA . VAL A 1 382 ? 3.072 -6.339 19.262 1.00 87.00 382 VAL A CA 1
ATOM 2959 C C . VAL A 1 382 ? 1.673 -6.914 18.982 1.00 87.00 382 VAL A C 1
ATOM 2961 O O . VAL A 1 382 ? 0.765 -6.762 19.788 1.00 87.00 382 VAL A O 1
ATOM 2964 N N . PHE A 1 383 ? 1.470 -7.603 17.852 1.00 88.44 383 PHE A N 1
ATOM 2965 C CA . PHE A 1 383 ? 0.189 -8.260 17.555 1.00 88.44 383 PHE A CA 1
ATOM 2966 C C . PHE A 1 383 ? 0.014 -9.567 18.343 1.00 88.44 383 PHE A C 1
ATOM 2968 O O . PHE A 1 383 ? -1.113 -9.936 18.653 1.00 88.44 383 PHE A O 1
ATOM 2975 N N . LEU A 1 384 ? 1.116 -10.242 18.687 1.00 85.12 384 LEU A N 1
ATOM 2976 C CA . LEU A 1 384 ? 1.125 -11.437 19.537 1.00 85.12 384 LEU A CA 1
ATOM 2977 C C . LEU A 1 384 ? 1.037 -11.050 21.022 1.00 85.12 384 LEU A C 1
ATOM 2979 O O . LEU A 1 384 ? 0.298 -11.661 21.781 1.00 85.12 384 LEU A O 1
ATOM 2983 N N . GLU A 1 385 ? 1.728 -9.984 21.434 1.00 84.50 385 GLU A N 1
ATOM 2984 C CA . GLU A 1 385 ? 1.701 -9.464 22.812 1.00 84.50 385 GLU A CA 1
ATOM 2985 C C . GLU A 1 385 ? 0.290 -9.035 23.262 1.00 84.50 385 GLU A C 1
ATOM 2987 O O . GLU A 1 385 ? -0.073 -9.242 24.423 1.00 84.50 385 GLU A O 1
ATOM 2992 N N . CYS A 1 386 ? -0.528 -8.513 22.340 1.00 82.19 386 CYS A N 1
ATOM 2993 C CA . CYS A 1 386 ? -1.947 -8.212 22.569 1.00 82.19 386 CYS A CA 1
ATOM 2994 C C . CYS A 1 386 ? -2.880 -9.435 22.435 1.00 82.19 386 CYS A C 1
ATOM 2996 O O . CYS A 1 386 ? -4.061 -9.327 22.759 1.00 82.19 386 CYS A O 1
ATOM 2998 N N . ASP A 1 387 ? -2.416 -10.577 21.916 1.00 81.62 387 ASP A N 1
ATOM 2999 C CA . ASP A 1 387 ? -3.230 -11.786 21.756 1.00 81.62 387 ASP A CA 1
ATOM 3000 C C . ASP A 1 387 ? -2.977 -12.763 22.910 1.00 81.62 387 ASP A C 1
ATOM 3002 O O . ASP A 1 387 ? -2.078 -13.607 22.861 1.00 81.62 387 ASP A O 1
ATOM 3006 N N . GLU A 1 388 ? -3.822 -12.665 23.941 1.00 74.44 388 GLU A N 1
ATOM 3007 C CA . GLU A 1 388 ? -3.840 -13.568 25.100 1.00 74.44 388 GLU A CA 1
ATOM 3008 C C . GLU A 1 388 ? -3.878 -15.057 24.703 1.00 74.44 388 GLU A C 1
ATOM 3010 O O . GLU A 1 388 ? -3.364 -15.891 25.437 1.00 74.44 388 GLU A O 1
ATOM 3015 N N . THR A 1 389 ? -4.414 -15.417 23.526 1.00 72.56 389 THR A N 1
ATOM 3016 C CA . THR A 1 389 ? -4.437 -16.820 23.060 1.00 72.56 389 THR A CA 1
ATOM 3017 C C . THR A 1 389 ? -3.082 -17.329 22.554 1.00 72.56 389 THR A C 1
ATOM 3019 O O . THR A 1 389 ? -2.944 -18.513 22.243 1.00 72.56 389 THR A O 1
ATOM 3022 N N . THR A 1 390 ? -2.077 -16.450 22.479 1.00 68.25 390 THR A N 1
ATOM 3023 C CA . THR A 1 390 ? -0.688 -16.780 22.123 1.00 68.25 390 THR A CA 1
ATOM 3024 C C . THR A 1 390 ? 0.285 -16.688 23.300 1.00 68.25 390 THR A C 1
ATOM 3026 O O . THR A 1 390 ? 1.471 -16.984 23.133 1.00 68.25 390 THR A O 1
ATOM 3029 N N . LYS A 1 391 ? -0.206 -16.329 24.494 1.00 67.19 391 LYS A N 1
ATOM 3030 C CA . LYS A 1 391 ? 0.551 -16.402 25.747 1.00 67.19 391 LYS A CA 1
ATOM 3031 C C . LYS A 1 391 ? 0.390 -17.809 26.319 1.00 67.19 391 LYS A C 1
ATOM 3033 O O . LYS A 1 391 ? -0.721 -18.247 26.594 1.00 67.19 391 LYS A O 1
ATOM 3038 N N . PHE A 1 392 ? 1.505 -18.520 26.445 1.00 63.41 392 PHE A N 1
ATOM 3039 C CA . PHE A 1 392 ? 1.560 -19.878 26.982 1.00 63.41 392 PHE A CA 1
ATOM 3040 C C . PHE A 1 392 ? 2.324 -19.843 28.303 1.00 63.41 392 PHE A C 1
ATOM 3042 O O . PHE A 1 392 ? 3.555 -19.760 28.299 1.00 63.41 392 PHE A O 1
ATOM 3049 N N . ASP A 1 393 ? 1.598 -19.894 29.417 1.00 60.88 393 ASP A N 1
ATOM 3050 C CA . ASP A 1 393 ? 2.200 -20.032 30.739 1.00 60.88 393 ASP A CA 1
ATOM 3051 C C . ASP A 1 393 ? 2.461 -21.515 31.039 1.00 60.88 393 ASP A C 1
ATOM 3053 O O . ASP A 1 393 ? 1.577 -22.366 30.934 1.00 60.88 393 ASP A O 1
ATOM 3057 N N . LEU A 1 394 ? 3.702 -21.834 31.421 1.00 59.22 394 LEU A N 1
ATOM 3058 C CA . LEU A 1 394 ? 4.164 -23.216 31.638 1.00 59.22 394 LEU A CA 1
ATOM 3059 C C . LEU A 1 394 ? 3.416 -23.941 32.772 1.00 59.22 394 LEU A C 1
ATOM 3061 O O . LEU A 1 394 ? 3.401 -25.174 32.809 1.00 59.22 394 LEU A O 1
ATOM 3065 N N . GLU A 1 395 ? 2.800 -23.181 33.680 1.00 59.06 395 GLU A N 1
ATOM 3066 C CA . GLU A 1 395 ? 1.957 -23.693 34.763 1.00 59.06 395 GLU A CA 1
ATOM 3067 C C . GLU A 1 395 ? 0.617 -24.237 34.227 1.00 59.06 395 GLU A C 1
ATOM 3069 O O . GLU A 1 395 ? 0.207 -25.328 34.625 1.00 59.06 395 GLU A O 1
ATOM 3074 N N . ASP A 1 396 ? -0.010 -23.552 33.261 1.00 58.34 396 ASP A N 1
ATOM 3075 C CA . ASP A 1 396 ? -1.266 -23.978 32.615 1.00 58.34 396 ASP A CA 1
ATOM 3076 C C . ASP A 1 396 ? -1.052 -25.150 31.634 1.00 58.34 396 ASP A C 1
ATOM 3078 O O . ASP A 1 396 ? -1.903 -26.036 31.526 1.00 58.34 396 ASP A O 1
ATOM 3082 N N . ASP A 1 397 ? 0.116 -25.221 30.980 1.00 63.78 397 ASP A N 1
ATOM 3083 C CA . ASP A 1 397 ? 0.544 -26.393 30.192 1.00 63.78 397 ASP A CA 1
ATOM 3084 C C . ASP A 1 397 ? 0.901 -27.620 31.074 1.00 63.78 397 ASP A C 1
ATOM 3086 O O . ASP A 1 397 ? 1.148 -28.715 30.557 1.00 63.78 397 ASP A O 1
ATOM 3090 N N . GLY A 1 398 ? 0.912 -27.473 32.407 1.00 57.78 398 GLY A N 1
ATOM 3091 C CA . GLY A 1 398 ? 1.082 -28.571 33.365 1.00 57.78 398 GLY A CA 1
ATOM 3092 C C . GLY A 1 398 ? 2.521 -29.068 33.551 1.00 57.78 398 GLY A C 1
ATOM 3093 O O . GLY A 1 398 ? 2.726 -30.238 33.887 1.00 57.78 398 GLY A O 1
ATOM 3094 N N . PHE A 1 399 ? 3.530 -28.218 33.330 1.00 54.75 399 PHE A N 1
ATOM 3095 C CA . PHE A 1 399 ? 4.938 -28.584 33.519 1.00 54.75 399 PHE A CA 1
ATOM 3096 C C . PHE A 1 399 ? 5.410 -28.380 34.969 1.00 54.75 399 PHE A C 1
ATOM 3098 O O . PHE A 1 399 ? 5.839 -27.295 35.355 1.00 54.75 399 PHE A O 1
ATOM 3105 N N . GLU A 1 400 ? 5.428 -29.456 35.762 1.00 59.34 400 GLU A N 1
ATOM 3106 C CA . GLU A 1 400 ? 6.090 -29.466 37.075 1.00 59.34 400 GLU A CA 1
ATOM 3107 C C . GLU A 1 400 ? 7.621 -29.323 36.930 1.00 59.34 400 GLU A C 1
ATOM 3109 O O . GLU A 1 400 ? 8.333 -30.281 36.610 1.00 59.34 400 GLU A O 1
ATOM 3114 N N . VAL A 1 401 ? 8.152 -28.123 37.190 1.00 61.69 401 VAL A N 1
ATOM 3115 C CA . VAL A 1 401 ? 9.601 -27.871 37.247 1.00 61.69 401 VAL A CA 1
ATOM 3116 C C . VAL A 1 401 ? 10.145 -28.310 38.608 1.00 61.69 401 VAL A C 1
ATOM 3118 O O . VAL A 1 401 ? 10.119 -27.564 39.584 1.00 61.69 401 VAL A O 1
ATOM 3121 N N . ILE A 1 402 ? 10.652 -29.542 38.679 1.00 64.94 402 ILE A N 1
ATOM 3122 C CA . ILE A 1 402 ? 11.333 -30.054 39.875 1.00 64.94 402 ILE A CA 1
ATOM 3123 C C . ILE A 1 402 ? 12.771 -29.524 39.903 1.00 64.94 402 ILE A C 1
ATOM 3125 O O . ILE A 1 402 ? 13.641 -30.026 39.188 1.00 64.94 402 ILE A O 1
ATOM 3129 N N . GLU A 1 403 ? 13.038 -28.544 40.767 1.00 59.72 403 GLU A N 1
ATOM 3130 C CA . GLU A 1 403 ? 14.404 -28.139 41.102 1.00 59.72 403 GLU A CA 1
ATOM 3131 C C . GLU A 1 403 ? 15.119 -29.273 41.858 1.00 59.72 403 GLU A C 1
ATOM 3133 O O . GLU A 1 403 ? 14.793 -29.611 43.000 1.00 59.72 403 GLU A O 1
ATOM 3138 N N . LEU A 1 404 ? 16.112 -29.883 41.207 1.00 49.31 404 LEU A N 1
ATOM 3139 C CA . LEU A 1 404 ? 17.036 -30.808 41.857 1.00 49.31 404 LEU A CA 1
ATOM 3140 C C . LEU A 1 404 ? 18.061 -30.001 42.659 1.00 49.31 404 LEU A C 1
ATOM 3142 O O . LEU A 1 404 ? 19.032 -29.500 42.098 1.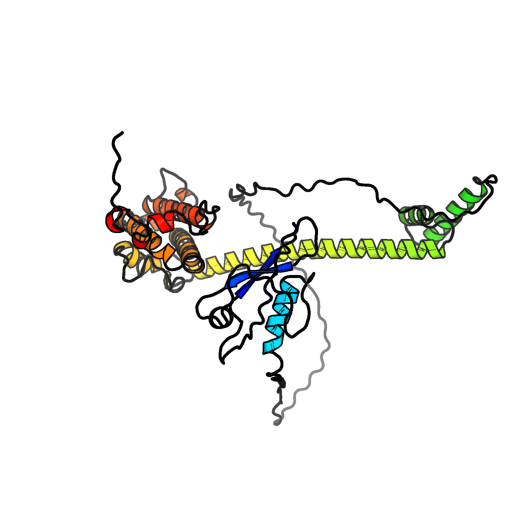00 49.31 404 LEU A O 1
ATOM 3146 N N . ASN A 1 405 ? 17.842 -29.901 43.971 1.00 55.41 405 ASN A N 1
ATOM 3147 C CA . ASN A 1 405 ? 18.863 -29.436 44.910 1.00 55.41 405 ASN A CA 1
ATOM 3148 C C . ASN A 1 405 ? 20.103 -30.350 44.826 1.00 55.41 405 ASN A C 1
ATOM 3150 O O . ASN A 1 405 ? 19.962 -31.569 44.970 1.00 55.41 405 ASN A O 1
ATOM 3154 N N . GLU A 1 406 ? 21.282 -29.758 44.604 1.00 51.44 406 GLU A N 1
ATOM 3155 C CA . GLU A 1 406 ? 22.596 -30.435 44.632 1.00 51.44 406 GLU A CA 1
ATOM 3156 C C . GLU A 1 406 ? 23.088 -30.738 46.063 1.00 51.44 406 GLU A C 1
ATOM 3158 O O . GLU A 1 406 ? 22.849 -29.906 46.971 1.00 51.44 406 GLU A O 1
#